Protein AF-A0A7J7IW13-F1 (afdb_monomer)

Sequence (589 aa):
MSSNGVVTDNDSAERGAKALAALFSQNVTVMKCHRCKKTVYPKEKITSSKDVIFHKGCFTCSVCGTSLTTANHKTSVDRKDPEVYCVAHVPKLQVKSLDLNARGILSAVEQSKLRERLAKIATLKGPSIGPDAQFISHPVSVQGLNRYGGKAEETHMYPALLLHKRDELQEKLRHAQEELELRQREEEQALLTKFQQEREVVESTVKEETENEWENRLQNITQRLEKQYKKKNGKDYEQFPTFLFSTNVKKEKERLEDEARKDIENKHTQKLRNRTLKVIAQQQEETSQLVDKQSSEMLEMMQEKKKDLEADLEEIQKEINEAIENDELDPDDFEDLQPEEILTGFASLAEAPLPAPPKTSKNDIYHNLTASQVFSDLDDYVVNIAETEQTTFTDLVQDLTGDLMSDLAKARAIFRWITIKDLNALQFNEIIKDTPLGLLRGIKFGTETYHTLFKRLCSYSGLHCVEIKGRSKSVGYEPGMKFEGEMFRNTWNAVLIDGEWRLVQCNWGARHLVLNKDKAVMEMERTLGTKKKDKIRYQYDEHYFLCDPLEFIQEFFPDDPKWQLLEHPLTLSEFEELPFVRSVFFTLA

Foldseek 3Di:
DDDDDDDDDDPVVVVVVVVVVVVVPDDPDQAAAPPPRHTDDPVQWDAAPLRHTHGQCRCAAPPPRHRDDNVFWDFEPDPPGPGIHGPVPHDDPPPPDDDPCPPQVVVLVVLVVVVVVVVVVVVPDDDDDDPPPDDDDDDDDDDDPCPPDDDPDPDDPQVVVLVVVLVVLVVVLLVLLVVLQVVLLVVVVVLVVVLVVVLVVLLVVLVVVLVVLLVVQLVVLVVVLVVVCCVPPNPDCPCSVVVCPPPVNVVVSVVSSVVSVVVSVVVSVVSSVVVVVVSLVVLQVVLLVSLVVSLVVLLVSLVVSLVVVVVVLVVSVVVVVVCVVVVNDDPVVCPPDDVVVSCLQSVQSPDADFQAADPDAPCRSCVPDDNVVSLVVLLVQLVVLLPDDWFALLRSLCSQPVSPRFLLSSLSSLLSSLLNDDLVPDDDDPPDCHHLVNQSVCCSVSSYHPQSSSSNSCSSSSKDKDKFKFFWCDPPRDQLDADDDCPRIDIWMWIQGPSHTFTAHSVQQNDQPPDDPPVVVVVVCVVVVDPDPPPRDRDGQCCRGRHRLVVVLLTTDTPDQSVSNDPDGDDSVVSSNRDNDDSVVVVVD

Mean predicted aligned error: 18.19 Å

Structure (mmCIF, N/CA/C/O backbone):
data_AF-A0A7J7IW13-F1
#
_entry.id   AF-A0A7J7IW13-F1
#
loop_
_atom_site.group_PDB
_atom_site.id
_atom_site.type_symbol
_atom_site.label_atom_id
_atom_site.label_alt_id
_atom_site.label_comp_id
_atom_site.label_asym_id
_atom_site.label_entity_id
_atom_site.label_seq_id
_atom_site.pdbx_PDB_ins_code
_atom_site.Cartn_x
_atom_site.Cartn_y
_atom_site.Cartn_z
_atom_site.occupancy
_atom_site.B_iso_or_equiv
_atom_site.auth_seq_id
_atom_site.auth_comp_id
_atom_site.auth_asym_id
_atom_site.auth_atom_id
_atom_site.pdbx_PDB_model_num
ATOM 1 N N . MET A 1 1 ? 54.711 10.941 57.940 1.00 35.97 1 MET A N 1
ATOM 2 C CA . MET A 1 1 ? 55.366 9.929 58.792 1.00 35.97 1 MET A CA 1
ATOM 3 C C . MET A 1 1 ? 54.599 8.625 58.636 1.00 35.97 1 MET A C 1
ATOM 5 O O . MET A 1 1 ? 53.413 8.657 58.911 1.00 35.97 1 MET A O 1
ATOM 9 N N . SER A 1 2 ? 55.283 7.576 58.154 1.00 37.66 2 SER A N 1
ATOM 10 C CA . SER A 1 2 ? 55.010 6.121 58.269 1.00 37.66 2 SER A CA 1
ATOM 11 C C . SER A 1 2 ? 53.596 5.603 57.913 1.00 37.66 2 SER A C 1
ATOM 13 O O . SER A 1 2 ? 52.605 6.055 58.455 1.00 37.66 2 SER A O 1
ATOM 15 N N . SER A 1 3 ? 53.401 4.571 57.088 1.00 33.09 3 SER A N 1
ATOM 16 C CA . SER A 1 3 ? 54.048 3.254 57.168 1.00 33.09 3 SER A CA 1
ATOM 17 C C . SER A 1 3 ? 53.647 2.348 55.985 1.00 33.09 3 SER A C 1
ATOM 19 O O . SER A 1 3 ? 52.524 2.418 55.493 1.00 33.09 3 SER A O 1
ATOM 21 N N . ASN A 1 4 ? 54.588 1.493 55.571 1.00 38.81 4 ASN A N 1
ATOM 22 C CA . ASN A 1 4 ? 54.416 0.354 54.662 1.00 38.81 4 ASN A CA 1
ATOM 23 C C . ASN A 1 4 ? 53.816 -0.864 55.389 1.00 38.81 4 ASN A C 1
ATOM 25 O O . ASN A 1 4 ? 54.092 -1.063 56.571 1.00 38.81 4 ASN A O 1
ATOM 29 N N . GLY A 1 5 ? 53.143 -1.745 54.641 1.00 35.09 5 GLY A N 1
ATOM 30 C CA . GLY A 1 5 ? 52.860 -3.133 55.024 1.00 35.09 5 GLY A CA 1
ATOM 31 C C . GLY A 1 5 ? 52.830 -4.042 53.789 1.00 35.09 5 GLY A C 1
ATOM 32 O O . GLY A 1 5 ? 51.967 -3.888 52.933 1.00 35.09 5 GLY A O 1
ATOM 33 N N . VAL A 1 6 ? 53.809 -4.944 53.689 1.00 38.88 6 VAL A N 1
ATOM 34 C CA . VAL A 1 6 ? 54.042 -5.917 52.604 1.00 38.88 6 VAL A CA 1
ATOM 35 C C . VAL A 1 6 ? 53.218 -7.189 52.854 1.00 38.88 6 VAL A C 1
ATOM 37 O O . VAL A 1 6 ? 53.229 -7.699 53.972 1.00 38.88 6 VAL A O 1
ATOM 40 N N . VAL A 1 7 ? 52.558 -7.725 51.820 1.00 41.38 7 VAL A N 1
ATOM 41 C CA . VAL A 1 7 ? 51.931 -9.064 51.804 1.00 41.38 7 VAL A CA 1
ATOM 42 C C . VAL A 1 7 ? 52.611 -9.900 50.714 1.00 41.38 7 VAL A C 1
ATOM 44 O O . VAL A 1 7 ? 52.910 -9.389 49.639 1.00 41.38 7 VAL A O 1
ATOM 47 N N . THR A 1 8 ? 52.923 -11.153 51.040 1.00 42.25 8 THR A N 1
ATOM 48 C CA . THR A 1 8 ? 53.810 -12.074 50.313 1.00 42.25 8 THR A CA 1
ATOM 49 C C . THR A 1 8 ? 53.094 -12.944 49.264 1.00 42.25 8 THR A C 1
ATOM 51 O O . THR A 1 8 ? 51.931 -13.306 49.408 1.00 42.25 8 THR A O 1
ATOM 54 N N . ASP A 1 9 ? 53.847 -13.323 48.227 1.00 49.12 9 ASP A N 1
ATOM 55 C CA . ASP A 1 9 ? 53.457 -13.921 46.932 1.00 49.12 9 ASP A CA 1
ATOM 56 C C . ASP A 1 9 ? 52.949 -15.391 46.912 1.00 49.12 9 ASP A C 1
ATOM 58 O O . ASP A 1 9 ? 52.904 -16.011 45.850 1.00 49.12 9 ASP A O 1
ATOM 62 N N . ASN A 1 10 ? 52.550 -16.004 48.035 1.00 51.94 10 ASN A N 1
ATOM 63 C CA . ASN A 1 10 ? 52.355 -17.472 48.086 1.00 51.94 10 ASN A CA 1
ATOM 64 C C . ASN A 1 10 ? 50.910 -18.000 47.918 1.00 51.94 10 ASN A C 1
ATOM 66 O O . ASN A 1 10 ? 50.730 -19.204 47.751 1.00 51.94 10 ASN A O 1
ATOM 70 N N . ASP A 1 11 ? 49.885 -17.143 47.894 1.00 48.03 11 ASP A N 1
ATOM 71 C CA . ASP A 1 11 ? 48.467 -17.563 47.774 1.00 48.03 11 ASP A CA 1
ATOM 72 C C . ASP A 1 11 ? 47.996 -17.797 46.321 1.00 48.03 11 ASP A C 1
ATOM 74 O O . ASP A 1 11 ? 46.925 -18.359 46.059 1.00 48.03 11 ASP A O 1
ATOM 78 N N . SER A 1 12 ? 48.805 -17.381 45.346 1.00 51.81 12 SER A N 1
ATOM 79 C CA . SER A 1 12 ? 48.475 -17.430 43.917 1.00 51.81 12 SER A CA 1
ATOM 80 C C . SER A 1 12 ? 48.689 -18.822 43.307 1.00 51.81 12 SER A C 1
ATOM 82 O O . SER A 1 12 ? 47.975 -19.220 42.385 1.00 51.81 12 SER A O 1
ATOM 84 N N . ALA A 1 13 ? 49.646 -19.592 43.835 1.00 48.88 13 ALA A N 1
ATOM 85 C CA . ALA A 1 13 ? 50.040 -20.890 43.283 1.00 48.88 13 ALA A CA 1
ATOM 86 C C . ALA A 1 13 ? 49.074 -22.027 43.670 1.00 48.88 13 ALA A C 1
ATOM 88 O O . ALA A 1 13 ? 48.781 -22.912 42.862 1.00 48.88 13 ALA A O 1
ATOM 89 N N . GLU A 1 14 ? 48.517 -21.985 44.882 1.00 48.94 14 GLU A N 1
ATOM 90 C CA . GLU A 1 14 ? 47.687 -23.068 45.425 1.00 48.94 14 GLU A CA 1
ATOM 91 C C . GLU A 1 14 ? 46.253 -23.065 44.856 1.00 48.94 14 GLU A C 1
ATOM 93 O O . GLU A 1 14 ? 45.639 -24.120 44.659 1.00 48.94 14 GLU A O 1
ATOM 98 N N . ARG A 1 15 ? 45.740 -21.885 44.473 1.00 55.53 15 ARG A N 1
ATOM 99 C CA . ARG A 1 15 ? 44.471 -21.748 43.731 1.00 55.53 15 ARG A CA 1
ATOM 100 C C . ARG A 1 15 ? 44.568 -22.294 42.303 1.00 55.53 15 ARG A C 1
ATOM 102 O O . ARG A 1 15 ? 43.586 -22.833 41.794 1.00 55.53 15 ARG A O 1
ATOM 109 N N . GLY A 1 16 ? 45.751 -22.226 41.687 1.00 48.00 16 GLY A N 1
ATOM 110 C CA . GLY A 1 16 ? 45.992 -22.759 40.343 1.00 48.00 16 GLY A CA 1
ATOM 111 C C . GLY A 1 16 ? 45.899 -24.288 40.273 1.00 48.00 16 GLY A C 1
ATOM 112 O O . GLY A 1 16 ? 45.300 -24.835 39.348 1.00 48.00 16 GLY A O 1
ATOM 113 N N . ALA A 1 17 ? 46.416 -24.991 41.285 1.00 52.69 17 ALA A N 1
ATOM 114 C CA . ALA A 1 17 ? 46.458 -26.456 41.298 1.00 52.69 17 ALA A CA 1
ATOM 115 C C . ALA A 1 17 ? 45.068 -27.109 41.462 1.00 52.69 17 ALA A C 1
ATOM 117 O O . ALA A 1 17 ? 44.776 -28.120 40.821 1.00 52.69 17 ALA A O 1
ATOM 118 N N . LYS A 1 18 ? 44.173 -26.514 42.266 1.00 52.16 18 LYS A N 1
ATOM 119 C CA . LYS A 1 18 ? 42.794 -27.012 42.446 1.00 52.16 18 LYS A CA 1
ATOM 120 C C . LYS A 1 18 ? 41.892 -26.759 41.232 1.00 52.16 18 LYS A C 1
ATOM 122 O O . LYS A 1 18 ? 41.016 -27.577 40.962 1.00 52.16 18 LYS A O 1
ATOM 127 N N . ALA A 1 19 ? 42.129 -25.690 40.470 1.00 50.69 19 ALA A N 1
ATOM 128 C CA . ALA A 1 19 ? 41.418 -25.436 39.215 1.00 50.69 19 ALA A CA 1
ATOM 129 C C . ALA A 1 19 ? 41.785 -26.460 38.121 1.00 50.69 19 ALA A C 1
ATOM 131 O O . ALA A 1 19 ? 40.925 -26.874 37.347 1.00 50.69 19 ALA A O 1
ATOM 132 N N . LEU A 1 20 ? 43.035 -26.936 38.104 1.00 47.62 20 LEU A N 1
ATOM 133 C CA . LEU A 1 20 ? 43.517 -27.937 37.146 1.00 47.62 20 LEU A CA 1
ATOM 134 C C . LEU A 1 20 ? 42.906 -29.329 37.353 1.00 47.62 20 LEU A C 1
ATOM 136 O O . LEU A 1 20 ? 42.604 -30.011 36.380 1.00 47.62 20 LEU A O 1
ATOM 140 N N . ALA A 1 21 ? 42.660 -29.743 38.598 1.00 46.06 21 ALA A N 1
ATOM 141 C CA . ALA A 1 21 ? 42.048 -31.042 38.892 1.00 46.06 21 ALA A CA 1
ATOM 142 C C . ALA A 1 21 ? 40.555 -31.114 38.505 1.00 46.06 21 ALA A C 1
ATOM 144 O O . ALA A 1 21 ? 40.057 -32.186 38.167 1.00 46.06 21 ALA A O 1
ATOM 145 N N . ALA A 1 22 ? 39.847 -29.978 38.486 1.00 46.28 22 ALA A N 1
ATOM 146 C CA . ALA A 1 22 ? 38.454 -29.897 38.039 1.00 46.28 22 ALA A CA 1
ATOM 147 C C . ALA A 1 22 ? 38.297 -29.980 36.504 1.00 46.28 22 ALA A C 1
ATOM 149 O O . ALA A 1 22 ? 37.212 -30.298 36.018 1.00 46.28 22 ALA A O 1
ATOM 150 N N . LEU A 1 23 ? 39.373 -29.750 35.736 1.00 44.56 23 LEU A N 1
ATOM 151 C CA . LEU A 1 23 ? 39.365 -29.813 34.267 1.00 44.56 23 LEU A CA 1
ATOM 152 C C . LEU A 1 23 ? 39.329 -31.246 33.706 1.00 44.56 23 LEU A C 1
ATOM 154 O O . LEU A 1 23 ? 38.982 -31.427 32.542 1.00 44.56 23 LEU A O 1
ATOM 158 N N . PHE A 1 24 ? 39.649 -32.269 34.505 1.00 46.09 24 PHE A N 1
ATOM 159 C CA . PHE A 1 24 ? 39.739 -33.661 34.033 1.00 46.09 24 PHE A CA 1
ATOM 160 C C . PHE A 1 24 ? 38.464 -34.498 34.250 1.00 46.09 24 PHE A C 1
ATOM 162 O O . PHE A 1 24 ? 38.447 -35.679 33.907 1.00 46.09 24 PHE A O 1
ATOM 169 N N . SER A 1 25 ? 37.380 -33.892 34.748 1.00 44.00 25 SER A N 1
ATOM 170 C CA . SER A 1 25 ? 36.089 -34.557 35.007 1.00 44.00 25 SER A CA 1
ATOM 171 C C . SER A 1 25 ? 34.983 -34.116 34.038 1.00 44.00 25 SER A C 1
ATOM 173 O O . SER A 1 25 ? 33.856 -33.848 34.453 1.00 44.00 25 SER A O 1
ATOM 175 N N . GLN A 1 26 ? 35.286 -34.035 32.738 1.00 39.03 26 GLN A N 1
ATOM 176 C CA . GLN A 1 26 ? 34.282 -33.834 31.687 1.00 39.03 26 GLN A CA 1
ATOM 177 C C . GLN A 1 26 ? 34.303 -34.988 30.673 1.00 39.03 26 GLN A C 1
ATOM 179 O O . GLN A 1 26 ? 35.351 -35.386 30.173 1.00 39.03 26 GLN A O 1
ATOM 184 N N . ASN A 1 27 ? 33.109 -35.531 30.427 1.00 44.97 27 ASN A N 1
AT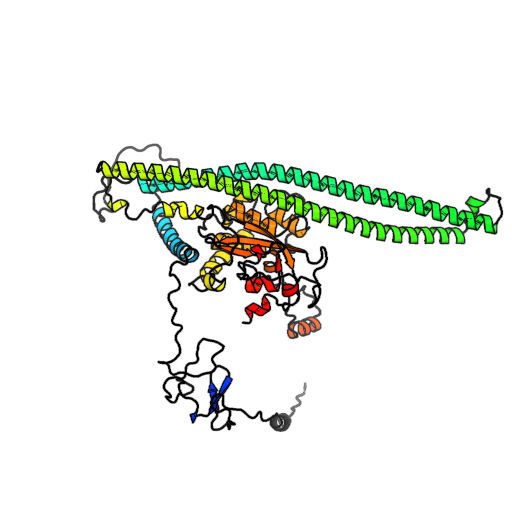OM 185 C CA . ASN A 1 27 ? 32.742 -36.612 29.510 1.00 44.97 27 ASN A CA 1
ATOM 186 C C . ASN A 1 27 ? 33.707 -36.841 28.333 1.00 44.97 27 ASN A C 1
ATOM 188 O O . ASN A 1 27 ? 33.771 -36.040 27.401 1.00 44.97 27 ASN A O 1
ATOM 192 N N . VAL A 1 28 ? 34.367 -38.004 28.305 1.00 47.12 28 VAL A N 1
ATOM 193 C CA . VAL A 1 28 ? 35.069 -38.486 27.107 1.00 47.12 28 VAL A CA 1
ATOM 194 C C . VAL A 1 28 ? 34.020 -38.853 26.054 1.00 47.12 28 VAL A C 1
ATOM 196 O O . VAL A 1 28 ? 33.504 -39.969 26.016 1.00 47.12 28 VAL A O 1
ATOM 199 N N . THR A 1 29 ? 33.675 -37.899 25.191 1.00 55.28 29 THR A N 1
ATOM 200 C CA . THR A 1 29 ? 32.838 -38.140 24.012 1.00 55.28 29 THR A CA 1
ATOM 201 C C . THR A 1 29 ? 33.573 -39.088 23.065 1.00 55.28 29 THR A C 1
ATOM 203 O O . THR A 1 29 ? 34.612 -38.737 22.501 1.00 55.28 29 THR A O 1
ATOM 206 N N . VAL A 1 30 ? 33.051 -40.303 22.888 1.00 60.25 30 VAL A N 1
ATOM 207 C CA . VAL A 1 30 ? 33.616 -41.310 21.978 1.00 60.25 30 VAL A CA 1
ATOM 208 C C . VAL A 1 30 ? 33.438 -40.836 20.529 1.00 60.25 30 VAL A C 1
ATOM 210 O O . VAL A 1 30 ? 32.345 -40.897 19.970 1.00 60.25 30 VAL A O 1
ATOM 213 N N . MET A 1 31 ? 34.515 -40.342 19.915 1.00 76.94 31 MET A N 1
ATOM 214 C CA . MET A 1 31 ? 34.521 -39.808 18.547 1.00 76.94 31 MET A CA 1
ATOM 215 C C . MET A 1 31 ? 34.464 -40.944 17.515 1.00 76.94 31 MET A C 1
ATOM 217 O O . MET A 1 31 ? 35.257 -41.881 17.592 1.00 76.94 31 MET A O 1
ATOM 221 N N . LYS A 1 32 ? 33.550 -40.881 16.536 1.00 82.62 32 LYS A N 1
ATOM 222 C CA . LYS A 1 32 ? 33.381 -41.908 15.486 1.00 82.62 32 LYS A CA 1
ATOM 223 C C . LYS A 1 32 ? 33.766 -41.371 14.106 1.00 82.62 32 LYS A C 1
ATOM 225 O O . LYS A 1 32 ? 33.479 -40.223 13.788 1.00 82.62 32 LYS A O 1
ATOM 230 N N . CYS A 1 33 ? 34.390 -42.214 13.286 1.00 87.50 33 CYS A N 1
ATOM 231 C CA . CYS A 1 33 ? 34.813 -41.877 11.926 1.00 87.50 33 CYS A CA 1
ATOM 232 C C . CYS A 1 33 ? 33.614 -41.791 10.981 1.00 87.50 33 CYS A C 1
ATOM 234 O O . CYS A 1 33 ? 32.796 -42.704 10.953 1.00 87.50 33 CYS A O 1
ATOM 236 N N . HIS A 1 34 ? 33.524 -40.762 10.146 1.00 84.25 34 HIS A N 1
ATOM 237 C CA . HIS A 1 34 ? 32.405 -40.615 9.220 1.00 84.25 34 HIS A CA 1
ATOM 238 C C . HIS A 1 34 ? 32.360 -41.707 8.145 1.00 84.25 34 HIS A C 1
ATOM 240 O O . HIS A 1 34 ? 31.274 -42.198 7.847 1.00 84.25 34 HIS A O 1
ATOM 246 N N . ARG A 1 35 ? 33.512 -42.144 7.621 1.00 84.31 35 ARG A N 1
ATOM 247 C CA . ARG A 1 35 ? 33.565 -43.094 6.498 1.00 84.31 35 ARG A CA 1
ATOM 248 C C . ARG A 1 35 ? 33.384 -44.552 6.921 1.00 84.31 35 ARG A C 1
ATOM 250 O O . ARG A 1 35 ? 32.634 -45.288 6.297 1.00 84.31 35 ARG A O 1
ATOM 257 N N . CYS A 1 36 ? 34.040 -44.975 8.001 1.00 85.56 36 CYS A N 1
ATOM 258 C CA . CYS A 1 36 ? 33.980 -46.371 8.459 1.00 85.56 36 CYS A CA 1
ATOM 259 C C . CYS A 1 36 ? 33.122 -46.580 9.718 1.00 85.56 36 CYS A C 1
ATOM 261 O O . CYS A 1 36 ? 32.969 -47.714 10.166 1.00 85.56 36 CYS A O 1
ATOM 263 N N . LYS A 1 37 ? 32.599 -45.498 10.318 1.00 83.25 37 LYS A N 1
ATOM 264 C CA . LYS A 1 37 ? 31.742 -45.474 11.525 1.00 83.25 37 LYS A CA 1
ATOM 265 C C . LYS A 1 37 ? 32.352 -46.073 12.807 1.00 83.25 37 LYS A C 1
ATOM 267 O O . LYS A 1 37 ? 31.687 -46.096 13.841 1.00 83.25 37 LYS A O 1
ATOM 272 N N . LYS A 1 38 ? 33.624 -46.492 12.790 1.00 82.81 38 LYS A N 1
ATOM 273 C CA . LYS A 1 38 ? 34.364 -47.014 13.957 1.00 82.81 38 LYS A CA 1
ATOM 274 C C . LYS A 1 38 ? 34.934 -45.888 14.827 1.00 82.81 38 LYS A C 1
ATOM 276 O O . LYS A 1 38 ? 35.147 -44.774 14.348 1.00 82.81 38 LYS A O 1
ATOM 281 N N . THR A 1 39 ? 35.202 -46.188 16.098 1.00 82.81 39 THR A N 1
ATOM 282 C CA . THR A 1 39 ? 35.780 -45.239 17.062 1.00 82.81 39 THR A CA 1
ATOM 283 C C . THR A 1 39 ? 37.163 -44.756 16.620 1.00 82.81 39 THR A C 1
ATOM 285 O O . THR A 1 39 ? 37.995 -45.541 16.163 1.00 82.81 39 THR A O 1
ATOM 288 N N . VAL A 1 40 ? 37.404 -43.454 16.751 1.00 80.31 40 VAL A N 1
ATOM 289 C CA . VAL A 1 40 ? 38.652 -42.776 16.396 1.00 80.31 40 VAL A CA 1
ATOM 290 C C . VAL A 1 40 ? 39.352 -42.363 17.679 1.00 80.31 40 VAL A C 1
ATOM 292 O O . VAL A 1 40 ? 38.851 -41.531 18.437 1.00 80.31 40 VAL A O 1
ATOM 295 N N . TYR A 1 41 ? 40.522 -42.942 17.922 1.00 77.12 41 TYR A N 1
ATOM 296 C CA . TYR A 1 41 ? 41.357 -42.559 19.053 1.00 77.12 41 TYR A CA 1
ATOM 297 C C . TYR A 1 41 ? 42.115 -41.256 18.742 1.00 77.12 41 TYR A C 1
ATOM 299 O O . TYR A 1 41 ? 42.478 -41.028 17.585 1.00 77.12 41 TYR A O 1
ATOM 307 N N . PRO A 1 42 ? 42.416 -40.408 19.744 1.00 75.31 42 PRO A N 1
ATOM 308 C CA . PRO A 1 42 ? 43.017 -39.085 19.531 1.00 75.31 42 PRO A CA 1
ATOM 309 C C . PRO A 1 42 ? 44.297 -39.075 18.680 1.00 75.31 42 PRO A C 1
ATOM 311 O O . PRO A 1 42 ? 44.526 -38.132 17.932 1.00 75.31 42 PRO A O 1
ATOM 314 N N . LYS A 1 43 ? 45.103 -40.143 18.742 1.00 72.31 43 LYS A N 1
ATOM 315 C CA . LYS A 1 43 ? 46.367 -40.275 17.997 1.00 72.31 43 LYS A CA 1
ATOM 316 C C . LYS A 1 43 ? 46.184 -40.445 16.479 1.00 72.31 43 LYS A C 1
ATOM 318 O O . LYS A 1 43 ? 47.112 -40.178 15.722 1.00 72.31 43 LYS A O 1
ATOM 323 N N . GLU A 1 44 ? 45.005 -40.874 16.030 1.00 76.31 44 GLU A N 1
ATOM 324 C CA . GLU A 1 44 ? 44.685 -41.123 14.613 1.00 76.31 44 GLU A CA 1
ATOM 325 C C . GLU A 1 44 ? 43.591 -40.195 14.069 1.00 76.31 44 GLU A C 1
ATOM 327 O O . GLU A 1 44 ? 43.126 -40.375 12.939 1.00 76.31 44 GLU A O 1
ATOM 332 N N . LYS A 1 45 ? 43.177 -39.214 14.878 1.00 82.25 45 LYS A N 1
ATOM 333 C CA . LYS A 1 45 ? 42.097 -38.284 14.567 1.00 82.25 45 LYS A CA 1
ATOM 334 C C . LYS A 1 45 ? 42.542 -37.267 13.521 1.00 82.25 45 LYS A C 1
ATOM 336 O O . LYS 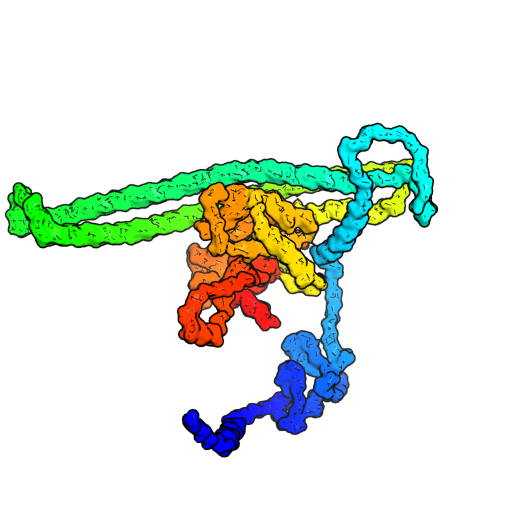A 1 45 ? 43.489 -36.518 13.742 1.00 82.25 45 LYS A O 1
ATOM 341 N N . ILE A 1 46 ? 41.795 -37.192 12.424 1.00 81.00 46 ILE A N 1
ATOM 342 C CA . ILE A 1 46 ? 41.852 -36.083 11.471 1.00 81.00 46 ILE A CA 1
ATOM 343 C C . ILE A 1 46 ? 40.455 -35.473 11.368 1.00 81.00 46 ILE A C 1
ATOM 345 O O . ILE A 1 46 ? 39.479 -36.199 11.185 1.00 81.00 46 ILE A O 1
ATOM 349 N N . THR A 1 47 ? 40.357 -34.149 11.493 1.00 78.50 47 THR A N 1
ATOM 350 C CA . THR A 1 47 ? 39.098 -33.405 11.337 1.00 78.50 47 THR A CA 1
ATOM 351 C C . THR A 1 47 ? 39.161 -32.572 10.059 1.00 78.50 47 THR A C 1
ATOM 353 O O . THR A 1 47 ? 40.191 -31.956 9.781 1.00 78.50 47 THR A O 1
ATOM 356 N N . SER A 1 48 ? 38.079 -32.557 9.281 1.00 72.31 48 SER A N 1
ATOM 357 C CA . SER A 1 48 ? 37.920 -31.622 8.158 1.00 72.31 48 SER A CA 1
ATOM 358 C C . SER A 1 48 ? 37.340 -30.281 8.637 1.00 72.31 48 SER A C 1
ATOM 360 O O . SER A 1 48 ? 36.853 -30.187 9.759 1.00 72.31 48 SER A O 1
ATOM 362 N N . SER A 1 49 ? 37.353 -29.242 7.798 1.00 63.00 49 SER A N 1
ATOM 363 C CA . SER A 1 49 ? 36.867 -27.889 8.127 1.00 63.00 49 SER A CA 1
ATOM 364 C C . SER A 1 49 ? 35.384 -27.799 8.530 1.00 63.00 49 SER A C 1
ATOM 366 O O . SER A 1 49 ? 34.971 -26.767 9.044 1.00 63.00 49 SER A O 1
ATOM 368 N N . LYS A 1 50 ? 34.593 -28.864 8.330 1.00 62.50 50 LYS A N 1
ATOM 369 C CA . LYS A 1 50 ? 33.171 -28.976 8.717 1.00 62.50 50 LYS A CA 1
ATOM 370 C C . LYS A 1 50 ? 32.941 -29.802 10.009 1.00 62.50 50 LYS A C 1
ATOM 372 O O . LYS A 1 50 ? 31.903 -30.437 10.142 1.00 62.50 50 LYS A O 1
ATOM 377 N N . ASP A 1 51 ? 33.926 -29.894 10.910 1.00 67.06 51 ASP A N 1
ATOM 378 C CA . ASP A 1 51 ? 33.879 -30.656 12.185 1.00 67.06 51 ASP A CA 1
ATOM 379 C C . ASP A 1 51 ? 33.607 -32.176 12.081 1.00 67.06 51 ASP A C 1
ATOM 381 O O . ASP A 1 51 ? 33.377 -32.871 13.075 1.00 67.06 51 ASP A O 1
ATOM 385 N N . VAL A 1 52 ? 33.722 -32.746 10.878 1.00 81.06 52 VAL A N 1
ATOM 386 C CA . VAL A 1 52 ? 33.580 -34.187 10.628 1.00 81.06 52 VAL A CA 1
ATOM 387 C C . VAL A 1 52 ? 34.907 -34.916 10.874 1.00 81.06 52 VAL A C 1
ATOM 389 O O . VAL A 1 52 ? 35.966 -34.493 10.400 1.00 81.06 52 VAL A O 1
ATOM 392 N N . ILE A 1 53 ? 34.850 -36.038 11.602 1.00 85.19 53 ILE A N 1
ATOM 393 C CA . ILE A 1 53 ? 36.027 -36.785 12.069 1.00 85.19 53 ILE A CA 1
ATOM 394 C C . ILE A 1 53 ? 36.290 -38.015 11.194 1.00 85.19 53 ILE A C 1
ATOM 396 O O . ILE A 1 53 ? 35.381 -38.793 10.908 1.00 85.19 53 ILE A O 1
ATOM 400 N N . PHE A 1 54 ? 37.555 -38.244 10.843 1.00 88.06 54 PHE A N 1
ATOM 401 C CA . PHE A 1 54 ? 38.033 -39.401 10.087 1.00 88.06 54 PHE A CA 1
ATOM 402 C C . PHE A 1 54 ? 39.266 -40.037 10.753 1.00 88.06 54 PHE A C 1
ATOM 404 O O . PHE A 1 54 ? 39.999 -39.381 11.498 1.00 88.06 54 PHE A O 1
ATOM 411 N N . HIS A 1 55 ? 39.529 -41.317 10.463 1.00 88.06 55 HIS A N 1
ATOM 412 C CA . HIS A 1 55 ? 40.844 -41.922 10.723 1.00 88.06 55 HIS A CA 1
ATOM 413 C C . HIS A 1 55 ? 41.865 -41.424 9.701 1.00 88.06 55 HIS A C 1
ATOM 415 O O . HIS A 1 55 ? 41.521 -41.225 8.536 1.00 88.06 55 HIS A O 1
ATOM 421 N N . LYS A 1 56 ? 43.143 -41.361 10.086 1.00 82.75 56 LYS A N 1
ATOM 422 C CA . LYS A 1 56 ? 44.252 -41.035 9.173 1.00 82.75 56 LYS A CA 1
ATOM 423 C C . LYS A 1 56 ? 44.266 -41.872 7.885 1.00 82.75 56 LYS A C 1
ATOM 425 O O . LYS A 1 56 ? 44.518 -41.329 6.818 1.00 82.75 56 LYS A O 1
ATOM 430 N N . GLY A 1 57 ? 43.944 -43.166 7.967 1.00 81.44 57 GLY A N 1
ATOM 431 C CA . GLY A 1 57 ? 43.837 -44.044 6.791 1.00 81.44 57 GLY A CA 1
ATOM 432 C C . GLY A 1 57 ? 42.532 -43.902 5.995 1.00 81.44 57 GLY A C 1
ATOM 433 O O . GLY A 1 57 ? 42.472 -44.318 4.846 1.00 81.44 57 GLY A O 1
ATOM 434 N N . CYS A 1 58 ? 41.486 -43.313 6.582 1.00 85.19 58 CYS A N 1
ATOM 435 C CA . CYS A 1 58 ? 40.195 -43.082 5.922 1.00 85.19 58 CYS A CA 1
ATOM 436 C C . CYS A 1 58 ? 40.106 -41.701 5.258 1.00 85.19 58 CYS A C 1
ATOM 438 O O . CYS A 1 58 ? 39.116 -41.419 4.588 1.00 85.19 58 CYS A O 1
ATOM 440 N N . PHE A 1 59 ? 41.106 -40.840 5.455 1.00 88.62 59 PHE A N 1
ATOM 441 C CA . PHE A 1 59 ? 41.134 -39.477 4.939 1.00 88.62 59 PHE A CA 1
ATOM 442 C C . PHE A 1 59 ? 41.709 -39.438 3.517 1.00 88.62 59 PHE A C 1
ATOM 444 O O . PHE A 1 59 ? 42.823 -38.979 3.265 1.00 88.62 59 PHE A O 1
ATOM 451 N N . THR A 1 60 ? 40.950 -39.992 2.578 1.00 88.50 60 THR A N 1
ATOM 452 C CA . THR A 1 60 ? 41.323 -40.109 1.163 1.00 88.50 60 THR A CA 1
ATOM 453 C C . THR A 1 60 ? 40.259 -39.467 0.277 1.00 88.50 60 THR A C 1
ATOM 455 O O . THR A 1 60 ? 39.090 -39.392 0.662 1.00 88.50 60 THR A O 1
ATOM 458 N N . CYS A 1 61 ? 40.639 -39.009 -0.915 1.00 89.56 61 CYS A N 1
ATOM 459 C CA . CYS A 1 61 ? 39.685 -38.446 -1.869 1.00 89.56 61 CYS A CA 1
ATOM 460 C C . CYS A 1 61 ? 38.590 -39.467 -2.218 1.00 89.56 61 CYS A C 1
ATOM 462 O O . CYS A 1 61 ? 38.917 -40.586 -2.606 1.00 89.56 61 CYS A O 1
ATOM 464 N N . SER A 1 62 ? 37.316 -39.073 -2.120 1.00 85.06 62 SER A N 1
ATOM 465 C CA . SER A 1 62 ? 36.168 -39.952 -2.416 1.00 85.06 62 SER A CA 1
ATOM 466 C C . SER A 1 62 ? 36.181 -40.507 -3.853 1.00 85.06 62 SER A C 1
ATOM 468 O O . SER A 1 62 ? 35.777 -41.640 -4.088 1.00 85.06 62 SER A O 1
ATOM 470 N N . VAL A 1 63 ? 36.723 -39.743 -4.810 1.00 83.00 63 VAL A N 1
ATOM 471 C CA . VAL A 1 63 ? 36.721 -40.105 -6.238 1.00 83.00 63 VAL A CA 1
ATOM 472 C C . VAL A 1 63 ? 37.922 -40.970 -6.626 1.00 83.00 63 VAL A C 1
ATOM 474 O O . VAL A 1 63 ? 37.759 -41.998 -7.271 1.00 83.00 63 VAL A O 1
ATOM 477 N N . CYS A 1 64 ? 39.142 -40.572 -6.248 1.00 84.56 64 CYS A N 1
ATOM 478 C CA . CYS A 1 64 ? 40.368 -41.239 -6.713 1.00 84.56 64 CYS A CA 1
ATOM 479 C C . CYS A 1 64 ? 41.127 -42.016 -5.633 1.00 84.56 64 CYS A C 1
ATOM 481 O O . CYS A 1 64 ? 42.175 -42.590 -5.916 1.00 84.56 64 CYS A O 1
ATOM 483 N N . GLY A 1 65 ? 40.662 -41.992 -4.382 1.00 81.62 65 GLY A N 1
ATOM 484 C CA . GLY A 1 65 ? 41.260 -42.745 -3.277 1.00 81.62 65 GLY A CA 1
ATOM 485 C C . GLY A 1 65 ? 42.631 -42.251 -2.803 1.00 81.62 65 GLY A C 1
ATOM 486 O O . GLY A 1 65 ? 43.195 -42.837 -1.883 1.00 81.62 65 GLY A O 1
ATOM 487 N N . THR A 1 66 ? 43.177 -41.172 -3.373 1.00 85.88 66 THR A N 1
ATOM 488 C CA . THR A 1 66 ? 44.473 -40.615 -2.955 1.00 85.88 66 THR A CA 1
ATOM 489 C C . THR A 1 66 ? 44.415 -40.124 -1.509 1.00 85.88 66 THR A C 1
ATOM 491 O O . THR A 1 66 ? 43.497 -39.385 -1.148 1.00 85.88 66 THR A O 1
ATOM 494 N N . SER A 1 67 ? 45.399 -40.503 -0.688 1.00 86.31 67 SER A N 1
ATOM 495 C CA . SER A 1 67 ? 45.525 -40.053 0.705 1.00 86.31 67 SER A CA 1
ATOM 496 C C . SER A 1 67 ? 45.744 -38.549 0.787 1.00 86.31 67 SER A C 1
ATOM 498 O O . SER A 1 67 ? 46.668 -38.010 0.178 1.00 86.31 67 SER A O 1
ATOM 500 N N . LEU A 1 68 ? 44.888 -37.873 1.549 1.00 85.31 68 LEU A N 1
ATOM 501 C CA . LEU A 1 68 ? 44.907 -36.427 1.717 1.00 85.31 68 LEU A CA 1
ATOM 502 C C . LEU A 1 68 ? 45.546 -36.057 3.059 1.00 85.31 68 LEU A C 1
ATOM 504 O O . LEU A 1 68 ? 45.655 -36.868 3.977 1.00 85.31 68 LEU A O 1
ATOM 508 N N . THR A 1 69 ? 45.972 -34.806 3.183 1.00 82.75 69 THR A N 1
ATOM 509 C CA . THR A 1 69 ? 46.423 -34.212 4.448 1.00 82.75 69 THR A CA 1
ATOM 510 C C . THR A 1 69 ? 45.532 -33.023 4.788 1.00 82.75 69 THR A C 1
ATOM 512 O O . THR A 1 69 ? 44.829 -32.497 3.922 1.00 82.75 69 THR A O 1
ATOM 515 N N . THR A 1 70 ? 45.557 -32.566 6.041 1.00 77.38 70 THR A N 1
ATOM 516 C CA . THR A 1 70 ? 44.763 -31.409 6.490 1.00 77.38 70 THR A CA 1
ATOM 517 C C . THR A 1 70 ? 45.030 -30.143 5.670 1.00 77.38 70 THR A C 1
ATOM 519 O O . THR A 1 70 ? 44.119 -29.341 5.514 1.00 77.38 70 THR A O 1
ATOM 522 N N . ALA A 1 71 ? 46.214 -29.997 5.067 1.00 73.38 71 ALA A N 1
ATOM 523 C CA . ALA A 1 71 ? 46.548 -28.870 4.193 1.00 73.38 71 ALA A CA 1
ATOM 524 C C . ALA A 1 71 ? 46.029 -29.014 2.745 1.00 73.38 71 ALA A C 1
ATOM 526 O O . ALA A 1 71 ? 45.698 -28.015 2.114 1.00 73.38 71 ALA A O 1
ATOM 527 N N . ASN A 1 72 ? 45.932 -30.241 2.218 1.00 76.69 72 ASN A N 1
ATOM 528 C CA . ASN A 1 72 ? 45.727 -30.484 0.779 1.00 76.69 72 ASN A CA 1
ATOM 529 C C . ASN A 1 72 ? 44.330 -31.016 0.416 1.00 76.69 72 ASN A C 1
ATOM 531 O O . ASN A 1 72 ? 44.073 -31.339 -0.746 1.00 76.69 72 ASN A O 1
ATOM 535 N N . HIS A 1 73 ? 43.431 -31.133 1.392 1.00 82.38 73 HIS A N 1
ATOM 536 C CA . HIS A 1 73 ? 42.054 -31.560 1.160 1.00 82.38 73 HIS A CA 1
ATOM 537 C C . HIS A 1 73 ? 41.138 -30.388 0.776 1.00 82.38 73 HIS A C 1
ATOM 539 O O . HIS A 1 73 ? 41.332 -29.252 1.208 1.00 82.38 73 HIS A O 1
ATOM 545 N N . LYS A 1 74 ? 40.117 -30.678 -0.030 1.00 82.75 74 LYS A N 1
ATOM 546 C CA . LYS A 1 74 ? 39.009 -29.779 -0.365 1.00 82.75 74 LYS A CA 1
ATOM 547 C C . LYS A 1 74 ? 37.690 -30.466 -0.017 1.00 82.75 74 LYS A C 1
ATOM 549 O O . LYS A 1 74 ? 37.583 -31.685 -0.122 1.00 82.75 74 LYS A O 1
ATOM 554 N N . THR A 1 75 ? 36.700 -29.696 0.405 1.00 79.62 75 THR A N 1
ATOM 555 C CA . THR A 1 75 ? 35.334 -30.171 0.659 1.00 79.62 75 THR A CA 1
ATOM 556 C C . THR A 1 75 ? 34.396 -29.594 -0.394 1.00 79.62 75 THR A C 1
ATOM 558 O O . THR A 1 75 ? 34.698 -28.559 -0.991 1.00 79.62 75 THR A O 1
ATOM 561 N N . SER A 1 76 ? 33.289 -30.286 -0.664 1.00 72.00 76 SER A N 1
ATOM 562 C CA . SER A 1 76 ? 32.267 -29.789 -1.590 1.00 72.00 76 SER A CA 1
ATOM 563 C C . SER A 1 76 ? 31.648 -28.480 -1.079 1.00 72.00 76 SER A C 1
ATOM 565 O O . SER A 1 76 ? 31.501 -28.288 0.137 1.00 72.00 76 SER A O 1
ATOM 567 N N . VAL A 1 77 ? 31.289 -27.597 -2.018 1.00 64.75 77 VAL A N 1
ATOM 568 C CA . VAL A 1 77 ? 30.604 -26.315 -1.761 1.00 64.75 77 VAL A CA 1
ATOM 569 C C . VAL A 1 77 ? 29.169 -26.548 -1.270 1.00 64.75 77 VAL A C 1
ATOM 571 O O . VAL A 1 77 ? 28.652 -25.746 -0.498 1.00 64.75 77 VAL A O 1
ATOM 574 N N . ASP A 1 78 ? 28.558 -27.681 -1.629 1.00 65.81 78 ASP A N 1
ATOM 575 C CA . ASP A 1 78 ? 27.260 -28.092 -1.093 1.00 65.81 78 ASP A CA 1
ATOM 576 C C . ASP A 1 78 ? 27.364 -28.361 0.424 1.00 65.81 78 ASP A C 1
ATOM 578 O O . ASP A 1 78 ? 28.219 -29.122 0.904 1.00 65.81 78 ASP A O 1
ATOM 582 N N . ARG A 1 79 ? 26.489 -27.717 1.207 1.00 59.16 79 ARG A N 1
ATOM 583 C CA . ARG A 1 79 ? 26.422 -27.875 2.668 1.00 59.16 79 ARG A CA 1
ATOM 584 C C . ARG A 1 79 ? 25.991 -29.291 3.080 1.00 59.16 79 ARG A C 1
ATOM 586 O O . ARG A 1 79 ? 26.287 -29.684 4.206 1.00 59.16 79 ARG A O 1
ATOM 593 N N . LYS A 1 80 ? 25.370 -30.074 2.188 1.00 64.06 80 LYS A N 1
ATOM 594 C CA . LYS A 1 80 ? 24.872 -31.434 2.473 1.00 64.06 80 LYS A CA 1
ATOM 595 C C . LYS A 1 80 ? 25.885 -32.558 2.237 1.00 64.06 80 LYS A C 1
ATOM 597 O O . LYS A 1 80 ? 25.626 -33.676 2.673 1.00 64.06 80 LYS A O 1
ATOM 602 N N . ASP A 1 81 ? 27.029 -32.281 1.608 1.00 75.94 81 ASP A N 1
ATOM 603 C CA . ASP A 1 81 ? 28.072 -33.284 1.356 1.00 75.94 81 ASP A CA 1
ATOM 604 C C . ASP A 1 81 ? 29.234 -33.183 2.379 1.00 75.94 81 ASP A C 1
ATOM 606 O O . ASP A 1 81 ? 30.001 -32.203 2.365 1.00 75.94 81 ASP A O 1
ATOM 610 N N . PRO A 1 82 ? 29.368 -34.171 3.292 1.00 73.81 82 PRO A N 1
ATOM 611 C CA . PRO A 1 82 ? 30.429 -34.234 4.298 1.00 73.81 82 PRO A CA 1
ATOM 612 C C . PRO A 1 82 ? 31.720 -34.924 3.811 1.00 73.81 82 PRO A C 1
ATOM 614 O O . PRO A 1 82 ? 32.637 -35.111 4.617 1.00 73.81 82 PRO A O 1
ATOM 617 N N . GLU A 1 83 ? 31.815 -35.333 2.540 1.00 84.38 83 GLU A N 1
ATOM 618 C CA . GLU A 1 83 ? 32.985 -36.036 2.000 1.00 84.38 83 GLU A CA 1
ATOM 619 C C . GLU A 1 83 ? 34.163 -35.106 1.641 1.00 84.38 83 GLU A C 1
ATOM 621 O O . GLU A 1 83 ? 34.040 -33.884 1.500 1.00 84.38 83 GLU A O 1
ATOM 626 N N . VAL A 1 84 ? 35.354 -35.708 1.510 1.00 85.88 84 VAL A N 1
ATOM 627 C CA . VAL A 1 84 ? 36.619 -35.005 1.230 1.00 85.88 84 VAL A CA 1
ATOM 628 C C . VAL A 1 84 ? 37.215 -35.388 -0.126 1.00 85.88 84 VAL A C 1
ATOM 630 O O . VAL A 1 84 ? 37.216 -36.553 -0.535 1.00 85.88 84 VAL A O 1
ATOM 633 N N . TYR A 1 85 ? 37.775 -34.392 -0.812 1.00 87.50 85 TYR A N 1
ATOM 634 C CA . TYR A 1 85 ? 38.256 -34.467 -2.190 1.00 87.50 85 TYR A CA 1
ATOM 635 C C . TYR A 1 85 ? 39.679 -33.911 -2.329 1.00 87.50 85 TYR A C 1
ATOM 637 O O . TYR A 1 85 ? 40.122 -33.076 -1.537 1.00 87.50 85 TYR A O 1
ATOM 645 N N . CYS A 1 86 ? 40.420 -34.367 -3.344 1.00 87.75 86 CYS A N 1
ATOM 646 C CA . CYS A 1 86 ? 41.659 -33.704 -3.749 1.00 87.75 86 CYS A CA 1
ATOM 647 C C . CYS A 1 86 ? 41.338 -32.464 -4.599 1.00 87.75 86 CYS A C 1
ATOM 649 O O . CYS A 1 86 ? 40.227 -32.315 -5.104 1.00 87.75 86 CYS A O 1
ATOM 651 N N . VAL A 1 87 ? 42.325 -31.593 -4.812 1.00 80.69 87 VAL A N 1
ATOM 652 C CA . VAL A 1 87 ? 42.156 -30.358 -5.600 1.00 80.69 87 VAL A CA 1
ATOM 653 C C . VAL A 1 87 ? 41.645 -30.622 -7.026 1.00 80.69 87 VAL A C 1
ATOM 655 O O . VAL A 1 87 ? 40.890 -29.814 -7.556 1.00 80.69 87 VAL A O 1
ATOM 658 N N . ALA A 1 88 ? 42.016 -31.752 -7.635 1.00 79.50 88 ALA A N 1
ATOM 659 C CA . ALA A 1 88 ? 41.587 -32.108 -8.988 1.00 79.50 88 ALA A CA 1
ATOM 660 C C . ALA A 1 88 ? 40.152 -32.666 -9.057 1.00 79.50 88 ALA A C 1
ATOM 662 O O . ALA A 1 88 ? 39.485 -32.487 -10.070 1.00 79.50 88 ALA A O 1
ATOM 663 N N . HIS A 1 89 ? 39.673 -33.318 -7.992 1.00 78.25 89 HIS A N 1
ATOM 664 C CA . HIS A 1 89 ? 38.386 -34.029 -7.970 1.00 78.25 89 HIS A CA 1
ATOM 665 C C . HIS A 1 89 ? 37.346 -33.395 -7.046 1.00 78.25 89 HIS A C 1
ATOM 667 O O . HIS A 1 89 ? 36.313 -34.007 -6.785 1.00 78.25 89 HIS A O 1
ATOM 673 N N . VAL A 1 90 ? 37.607 -32.197 -6.519 1.00 81.25 90 VAL A N 1
ATOM 674 C CA . VAL A 1 90 ? 36.562 -31.431 -5.840 1.00 81.25 90 VAL A CA 1
ATOM 675 C C . VAL A 1 90 ? 35.458 -31.127 -6.859 1.00 81.25 90 VAL A C 1
ATOM 677 O O . VAL A 1 90 ? 35.777 -30.594 -7.927 1.00 81.25 90 VAL A O 1
ATOM 680 N N . PRO A 1 91 ? 34.187 -31.478 -6.584 1.00 69.25 91 PRO A N 1
ATOM 681 C CA . PRO A 1 91 ? 33.085 -31.155 -7.476 1.00 69.25 91 PRO A CA 1
ATOM 682 C C . PRO A 1 91 ? 33.038 -29.641 -7.689 1.00 69.25 91 PRO A C 1
ATOM 684 O O . PRO A 1 91 ? 32.734 -28.875 -6.776 1.00 69.25 91 PRO A O 1
ATOM 687 N N . LYS A 1 92 ? 33.406 -29.200 -8.892 1.00 61.06 92 LYS A N 1
ATOM 688 C CA . LYS A 1 92 ? 33.165 -27.829 -9.337 1.00 61.06 92 LYS A CA 1
ATOM 689 C C . LYS A 1 92 ? 31.705 -27.782 -9.759 1.00 61.06 92 LYS A C 1
ATOM 691 O O . LYS A 1 92 ? 31.282 -28.672 -10.495 1.00 61.06 92 LYS A O 1
ATOM 696 N N . LEU A 1 93 ? 30.953 -26.783 -9.298 1.00 52.22 93 LEU A N 1
ATOM 697 C CA . LEU A 1 93 ? 29.622 -26.494 -9.830 1.00 52.22 93 LEU A CA 1
ATOM 698 C C . LEU A 1 93 ? 29.759 -26.336 -11.348 1.00 52.22 93 LEU A C 1
ATOM 700 O O . LEU A 1 93 ? 30.243 -25.320 -11.841 1.00 52.22 93 LEU A O 1
ATOM 704 N N . GLN A 1 94 ? 29.410 -27.385 -12.091 1.00 38.47 94 GLN A N 1
ATOM 705 C CA . GLN A 1 94 ? 29.202 -27.274 -13.520 1.00 38.47 94 GLN A CA 1
ATOM 706 C C . GLN A 1 94 ? 27.846 -26.613 -13.669 1.00 38.47 94 GLN A C 1
ATOM 708 O O . GLN A 1 94 ? 26.808 -27.266 -13.570 1.00 38.47 94 GLN A O 1
ATOM 713 N N . VAL A 1 95 ? 27.888 -25.295 -13.847 1.00 39.69 95 VAL A N 1
ATOM 714 C CA . VAL A 1 95 ? 26.779 -24.508 -14.367 1.00 39.69 95 VAL A CA 1
ATOM 715 C C . VAL A 1 95 ? 26.422 -25.136 -15.711 1.00 39.69 95 VAL A C 1
ATOM 717 O O . VAL A 1 95 ? 27.083 -24.904 -16.7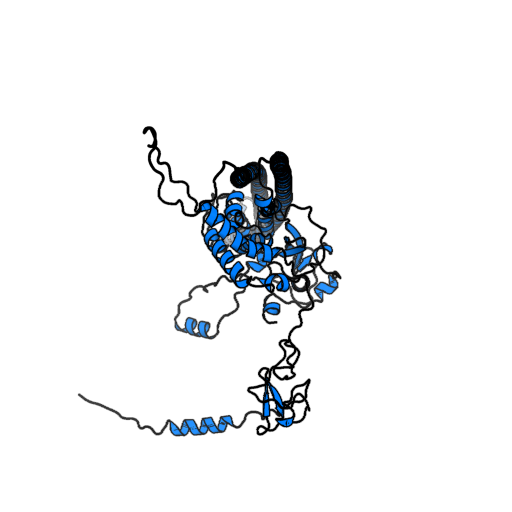22 1.00 39.69 95 VAL A O 1
ATOM 720 N N . LYS A 1 96 ? 25.424 -26.025 -15.712 1.00 32.75 96 LYS A N 1
ATOM 721 C CA . LYS A 1 96 ? 24.689 -26.318 -16.937 1.00 32.75 96 LYS A CA 1
ATOM 722 C C . LYS A 1 96 ? 24.099 -24.984 -17.357 1.00 32.75 96 LYS A C 1
ATOM 724 O O . LYS A 1 96 ? 23.450 -24.348 -16.535 1.00 32.75 96 LYS A O 1
ATOM 729 N N . SER A 1 97 ? 24.419 -24.572 -18.578 1.00 36.00 97 SER A N 1
ATOM 730 C CA . SER A 1 97 ? 23.963 -23.355 -19.245 1.00 36.00 97 SER A CA 1
ATOM 731 C C . SER A 1 97 ? 22.525 -22.998 -18.859 1.00 36.00 97 SER A C 1
ATOM 733 O O . SER A 1 97 ? 21.569 -23.531 -19.424 1.00 36.00 97 SER A O 1
ATOM 735 N N . LEU A 1 98 ? 22.407 -22.126 -17.865 1.00 34.34 98 LEU A N 1
ATOM 736 C CA . LEU A 1 98 ? 21.266 -21.256 -17.668 1.00 34.34 98 LEU A CA 1
ATOM 737 C C . LEU A 1 98 ? 21.528 -20.045 -18.561 1.00 34.34 98 LEU A C 1
ATOM 739 O O . LEU A 1 98 ? 22.674 -19.614 -18.704 1.00 34.34 98 LEU A O 1
ATOM 743 N N . ASP A 1 99 ? 20.474 -19.609 -19.233 1.00 36.28 99 ASP A N 1
ATOM 744 C CA . ASP A 1 99 ? 20.468 -18.562 -20.246 1.00 36.28 99 ASP A CA 1
ATOM 745 C C . ASP A 1 99 ? 21.292 -17.338 -19.803 1.00 36.28 99 ASP A C 1
ATOM 747 O O . ASP A 1 99 ? 21.079 -16.776 -18.730 1.00 36.28 99 ASP A O 1
ATOM 751 N N . LEU A 1 100 ? 22.257 -16.944 -20.635 1.00 33.81 100 LEU A N 1
ATOM 752 C CA . LEU A 1 100 ? 23.177 -15.820 -20.421 1.00 33.81 100 LEU A CA 1
ATOM 753 C C . LEU A 1 100 ? 22.495 -14.451 -20.616 1.00 33.81 100 LEU A C 1
ATOM 755 O O . LEU A 1 100 ? 23.176 -13.434 -20.664 1.00 33.81 100 LEU A O 1
ATOM 759 N N . ASN A 1 101 ? 21.162 -14.416 -20.684 1.00 41.28 101 ASN A N 1
ATOM 760 C CA . ASN A 1 101 ? 20.344 -13.227 -20.900 1.00 41.28 101 ASN A CA 1
ATOM 761 C C . ASN A 1 101 ? 19.501 -12.863 -19.666 1.00 41.28 101 ASN A C 1
ATOM 763 O O . ASN A 1 101 ? 18.283 -12.707 -19.762 1.00 41.28 101 ASN A O 1
ATOM 767 N N . ALA A 1 102 ? 20.116 -12.683 -18.494 1.00 44.62 102 ALA A N 1
ATOM 768 C CA . ALA A 1 102 ? 19.450 -11.982 -17.391 1.00 44.62 102 ALA A CA 1
ATOM 769 C C . ALA A 1 102 ? 19.341 -10.484 -17.752 1.00 44.62 102 ALA A C 1
ATOM 771 O O . ALA A 1 102 ? 20.182 -9.672 -17.357 1.00 44.62 102 ALA A O 1
ATOM 772 N N . ARG A 1 103 ? 18.341 -10.147 -18.581 1.00 44.59 103 ARG A N 1
ATOM 773 C CA . ARG A 1 103 ? 18.174 -8.838 -19.242 1.00 44.59 103 ARG A CA 1
ATOM 774 C C . ARG A 1 103 ? 18.212 -7.668 -18.251 1.00 44.59 103 ARG A C 1
ATOM 776 O O . ARG A 1 103 ? 18.855 -6.671 -18.557 1.00 44.59 103 ARG A O 1
ATOM 783 N N . GLY A 1 104 ? 17.649 -7.807 -17.047 1.00 43.69 104 GLY A N 1
ATOM 784 C CA . GLY A 1 104 ? 17.620 -6.733 -16.046 1.00 43.69 104 GLY A CA 1
ATOM 785 C C . GLY A 1 104 ? 18.990 -6.302 -15.502 1.00 43.69 104 GLY A C 1
ATOM 786 O O . GLY A 1 104 ? 19.239 -5.108 -15.337 1.00 43.69 104 GLY A O 1
ATOM 787 N N . ILE A 1 105 ? 19.915 -7.242 -15.266 1.00 43.59 105 ILE A N 1
ATOM 788 C CA . ILE A 1 105 ? 21.233 -6.938 -14.672 1.00 43.59 105 ILE A CA 1
ATOM 789 C C . ILE A 1 105 ? 22.241 -6.525 -15.746 1.00 43.59 105 ILE A C 1
ATOM 791 O O . ILE A 1 105 ? 23.010 -5.590 -15.530 1.00 43.59 105 ILE A O 1
ATOM 795 N N . LEU A 1 106 ? 22.228 -7.185 -16.912 1.00 42.47 106 LEU A N 1
ATOM 796 C CA . LEU A 1 106 ? 23.064 -6.787 -18.051 1.00 42.47 106 LEU A CA 1
ATOM 797 C C . LEU A 1 106 ? 22.719 -5.369 -18.501 1.00 42.47 106 LEU A C 1
ATOM 799 O O . LEU A 1 106 ? 23.626 -4.551 -18.604 1.00 42.47 106 LEU A O 1
ATOM 803 N N . SER A 1 107 ? 21.426 -5.050 -18.598 1.00 44.94 107 SER A N 1
ATOM 804 C CA . SER A 1 107 ? 20.948 -3.692 -18.845 1.00 44.94 107 SER A CA 1
ATOM 805 C C . SER A 1 107 ? 21.472 -2.712 -17.785 1.00 44.94 107 SER A C 1
ATOM 807 O O . SER A 1 107 ? 22.029 -1.678 -18.136 1.00 44.94 107 SER A O 1
ATOM 809 N N . ALA A 1 108 ? 21.385 -3.032 -16.487 1.00 40.59 108 ALA A N 1
ATOM 810 C CA . ALA A 1 108 ? 21.897 -2.165 -15.414 1.00 40.59 108 ALA A CA 1
ATOM 811 C C . ALA A 1 108 ? 23.430 -1.951 -15.457 1.00 40.59 108 ALA A C 1
ATOM 813 O O . ALA A 1 108 ? 23.932 -0.872 -15.137 1.00 40.59 108 ALA A O 1
ATOM 814 N N . VAL A 1 109 ? 24.199 -2.960 -15.878 1.00 45.50 109 VAL A N 1
ATOM 815 C CA . VAL A 1 109 ? 25.665 -2.885 -16.008 1.00 45.50 109 VAL A CA 1
ATOM 816 C C . VAL A 1 109 ? 26.081 -2.178 -17.303 1.00 45.50 109 VAL A C 1
ATOM 818 O O . VAL A 1 109 ? 27.019 -1.379 -17.292 1.00 45.50 109 VAL A O 1
ATOM 821 N N . GLU A 1 110 ? 25.380 -2.404 -18.410 1.00 45.47 110 GLU A N 1
ATOM 822 C CA . GLU A 1 110 ? 25.553 -1.672 -19.670 1.00 45.47 110 GLU A CA 1
ATOM 823 C C . GLU A 1 110 ? 25.206 -0.193 -19.495 1.00 45.47 110 GLU A C 1
ATOM 825 O O . GLU A 1 110 ? 25.948 0.658 -19.981 1.00 45.47 110 GLU A O 1
ATOM 830 N N . GLN A 1 111 ? 24.205 0.135 -18.675 1.00 50.34 111 GLN A N 1
ATOM 831 C CA . GLN A 1 111 ? 23.860 1.509 -18.296 1.00 50.34 111 GLN A CA 1
ATOM 832 C C . GLN A 1 111 ? 25.004 2.251 -17.608 1.00 50.34 111 GLN A C 1
ATOM 834 O O . GLN A 1 111 ? 25.236 3.411 -17.932 1.00 50.34 111 GLN A O 1
ATOM 839 N N . SER A 1 112 ? 25.768 1.622 -16.706 1.00 43.94 112 SER A N 1
ATOM 840 C CA . SER A 1 112 ? 26.931 2.305 -16.110 1.00 43.94 112 SER A CA 1
ATOM 841 C C . SER A 1 112 ? 27.978 2.702 -17.164 1.00 43.94 112 SER A C 1
ATOM 843 O O . SER A 1 112 ? 28.596 3.762 -17.061 1.00 43.94 112 SER A O 1
ATOM 845 N N . LYS A 1 113 ? 28.114 1.907 -18.236 1.00 42.94 113 LYS A N 1
ATOM 846 C CA . LYS A 1 113 ? 29.027 2.175 -19.355 1.00 42.94 113 LYS A CA 1
ATOM 847 C C . LYS A 1 113 ? 28.432 3.180 -20.343 1.00 42.94 113 LYS A C 1
ATOM 849 O O . LYS A 1 113 ? 29.158 4.036 -20.843 1.00 42.94 113 LYS A O 1
ATOM 854 N N . LEU A 1 114 ? 27.126 3.110 -20.609 1.00 38.75 114 LEU A N 1
ATOM 855 C CA . LEU A 1 114 ? 26.394 4.058 -21.450 1.00 38.75 114 LEU A CA 1
ATOM 856 C C . LEU A 1 114 ? 26.342 5.444 -20.796 1.00 38.75 114 LEU A C 1
ATOM 858 O O . LEU A 1 114 ? 26.605 6.432 -21.467 1.00 38.75 114 LEU A O 1
ATOM 862 N N . ARG A 1 115 ? 26.121 5.532 -19.479 1.00 40.06 115 ARG A N 1
ATOM 863 C CA . ARG A 1 115 ? 26.173 6.780 -18.699 1.00 40.06 115 ARG A CA 1
ATOM 864 C C . ARG A 1 115 ? 27.569 7.400 -18.731 1.00 40.06 115 ARG A C 1
ATOM 866 O O . ARG A 1 115 ? 27.677 8.603 -18.931 1.00 40.06 115 ARG A O 1
ATOM 873 N N . GLU A 1 116 ? 28.640 6.606 -18.634 1.00 40.16 116 GLU A N 1
ATOM 874 C CA . GLU A 1 116 ? 30.012 7.094 -18.858 1.00 40.16 116 GLU A CA 1
ATOM 875 C C . GLU A 1 116 ? 30.255 7.570 -20.301 1.00 40.16 116 GLU A C 1
ATOM 877 O O . GLU A 1 116 ? 30.976 8.548 -20.510 1.00 40.16 116 GLU A O 1
ATOM 882 N N . ARG A 1 117 ? 29.681 6.894 -21.305 1.00 36.59 117 ARG A N 1
ATOM 883 C CA . ARG A 1 117 ? 29.796 7.263 -22.728 1.00 36.59 117 ARG A CA 1
ATOM 884 C C . ARG A 1 117 ? 29.017 8.542 -23.053 1.00 36.59 117 ARG A C 1
ATOM 886 O O . ARG A 1 117 ? 29.589 9.459 -23.632 1.00 36.59 117 ARG A O 1
ATOM 893 N N . LEU A 1 118 ? 27.769 8.651 -22.604 1.00 35.44 118 LEU A N 1
ATOM 894 C CA . LEU A 1 118 ? 26.920 9.835 -22.748 1.00 35.44 118 LEU A CA 1
ATOM 895 C C . LEU A 1 118 ? 27.449 11.016 -21.930 1.00 35.44 118 LEU A C 1
ATOM 897 O O . LEU A 1 118 ? 27.426 12.138 -22.418 1.00 35.44 118 LEU A O 1
ATOM 901 N N . ALA A 1 119 ? 28.015 10.787 -20.740 1.00 38.81 119 ALA A N 1
ATOM 902 C CA . ALA A 1 119 ? 28.701 11.832 -19.979 1.00 38.81 119 ALA A CA 1
ATOM 903 C C . ALA A 1 119 ? 29.960 12.335 -20.703 1.00 38.81 119 ALA A C 1
ATOM 905 O O . ALA A 1 119 ? 30.223 13.534 -20.686 1.00 38.81 119 ALA A O 1
ATOM 906 N N . LYS A 1 120 ? 30.709 11.459 -21.392 1.00 35.78 120 LYS A N 1
ATOM 907 C CA . LYS A 1 120 ? 31.842 11.858 -22.251 1.00 35.78 120 LYS A CA 1
ATOM 908 C C . LYS A 1 120 ? 31.389 12.680 -23.462 1.00 35.78 120 LYS A C 1
ATOM 910 O O . LYS A 1 120 ? 32.047 13.663 -23.800 1.00 35.78 120 LYS A O 1
ATOM 915 N N . ILE A 1 121 ? 30.247 12.335 -24.055 1.00 34.25 121 ILE A N 1
ATOM 916 C CA . ILE A 1 121 ? 29.611 13.104 -25.136 1.00 34.25 121 ILE A CA 1
ATOM 917 C C . ILE A 1 121 ? 29.107 14.463 -24.608 1.00 34.25 121 ILE A C 1
ATOM 919 O O . ILE A 1 121 ? 29.394 15.494 -25.205 1.00 34.25 121 ILE A O 1
ATOM 923 N N . ALA A 1 122 ? 28.481 14.506 -23.428 1.00 33.41 122 ALA A N 1
ATOM 924 C CA . ALA A 1 122 ? 28.010 15.730 -22.772 1.00 33.41 122 ALA A CA 1
ATOM 925 C C . ALA A 1 122 ? 29.146 16.629 -22.232 1.00 33.41 122 ALA A C 1
ATOM 927 O O . ALA A 1 122 ? 28.952 17.829 -22.027 1.00 33.41 122 ALA A O 1
ATOM 928 N N . THR A 1 123 ? 30.354 16.087 -22.019 1.00 35.94 123 THR A N 1
ATOM 929 C CA . THR A 1 123 ? 31.551 16.885 -21.692 1.00 35.94 123 THR A CA 1
ATOM 930 C C . THR A 1 123 ? 32.163 17.617 -22.887 1.00 35.94 123 THR A C 1
ATOM 932 O O . THR A 1 123 ? 33.033 18.464 -22.677 1.00 35.94 123 THR A O 1
ATOM 935 N N . LEU A 1 124 ? 31.666 17.408 -24.114 1.00 38.03 124 LEU A N 1
ATOM 936 C CA . LEU A 1 124 ? 31.855 18.348 -25.225 1.00 38.03 124 LEU A CA 1
ATOM 937 C C . LEU A 1 124 ? 30.956 19.574 -25.006 1.00 38.03 124 LEU A C 1
ATOM 939 O O . LEU A 1 124 ? 30.038 19.862 -25.768 1.00 38.03 124 LEU A O 1
ATOM 943 N N . LYS A 1 125 ? 31.216 20.320 -23.928 1.00 33.06 125 LYS A N 1
ATOM 944 C CA . LYS A 1 125 ? 30.633 21.646 -23.746 1.00 33.06 125 LYS A CA 1
ATOM 945 C C . LYS A 1 125 ? 31.163 22.549 -24.857 1.00 33.06 125 LYS A C 1
ATOM 947 O O . LYS A 1 125 ? 32.329 22.947 -24.833 1.00 33.06 125 LYS A O 1
ATOM 952 N N . GLY A 1 126 ? 30.289 22.912 -25.796 1.00 35.75 126 GLY A N 1
ATOM 953 C CA . GLY A 1 126 ? 30.434 24.165 -26.532 1.00 35.75 126 GLY A CA 1
ATOM 954 C C . GLY A 1 126 ? 30.649 25.315 -25.534 1.00 35.75 126 GLY A C 1
ATOM 955 O O . GLY A 1 126 ? 30.144 25.253 -24.406 1.00 35.75 126 GLY A O 1
ATOM 956 N N . PRO A 1 127 ? 31.457 26.333 -25.871 1.00 29.77 127 PRO A N 1
ATOM 957 C CA . PRO A 1 127 ? 31.818 27.358 -24.906 1.00 29.77 127 PRO A CA 1
ATOM 958 C C . PRO A 1 127 ? 30.575 28.144 -24.475 1.00 29.77 127 PRO A C 1
ATOM 960 O O . PRO A 1 127 ? 29.722 28.488 -25.291 1.00 29.77 127 PRO A O 1
ATOM 963 N N . SER A 1 128 ? 30.491 28.436 -23.176 1.00 33.94 128 SER A N 1
ATOM 964 C CA . SER A 1 128 ? 29.435 29.257 -22.587 1.00 33.94 128 SER A CA 1
ATOM 965 C C . SER A 1 128 ? 29.428 30.647 -23.222 1.00 33.94 128 SER A C 1
ATOM 967 O O . SER A 1 128 ? 30.379 31.415 -23.054 1.00 33.94 128 SER A O 1
ATOM 969 N N . ILE A 1 129 ? 28.344 30.985 -23.912 1.00 29.50 129 ILE A N 1
ATOM 970 C CA . ILE A 1 129 ? 28.076 32.350 -24.355 1.00 29.50 129 ILE A CA 1
ATOM 971 C C . ILE A 1 129 ? 27.460 33.087 -23.164 1.00 29.50 129 ILE A C 1
ATOM 973 O O . ILE A 1 129 ? 26.335 32.807 -22.756 1.00 29.50 129 ILE A O 1
ATOM 977 N N . GLY A 1 130 ? 28.234 33.996 -22.567 1.00 34.50 130 GLY A N 1
ATOM 978 C CA . GLY A 1 130 ? 27.693 35.005 -21.660 1.00 34.50 130 GLY A CA 1
ATOM 979 C C . GLY A 1 130 ? 26.843 36.030 -22.430 1.00 34.50 130 GLY A C 1
ATOM 980 O O . GLY A 1 130 ? 27.008 36.151 -23.646 1.00 34.50 130 GLY A O 1
ATOM 981 N N . PRO A 1 131 ? 25.967 36.796 -21.757 1.00 32.19 131 PRO A N 1
ATOM 982 C CA . PRO A 1 131 ? 24.944 37.636 -22.396 1.00 32.19 131 PRO A CA 1
ATOM 983 C C . PRO A 1 131 ? 25.469 38.839 -23.207 1.00 32.19 131 PRO A C 1
ATOM 985 O O . PRO A 1 131 ? 24.671 39.608 -23.736 1.00 32.19 131 PRO A O 1
ATOM 988 N N . ASP A 1 132 ? 26.788 38.998 -23.347 1.00 33.38 132 ASP A N 1
ATOM 989 C CA . ASP A 1 132 ? 27.416 40.250 -23.784 1.00 33.38 132 ASP A CA 1
ATOM 990 C C . ASP A 1 132 ? 28.076 40.156 -25.174 1.00 33.38 132 ASP A C 1
ATOM 992 O O . ASP A 1 132 ? 28.727 41.095 -25.623 1.00 33.38 132 ASP 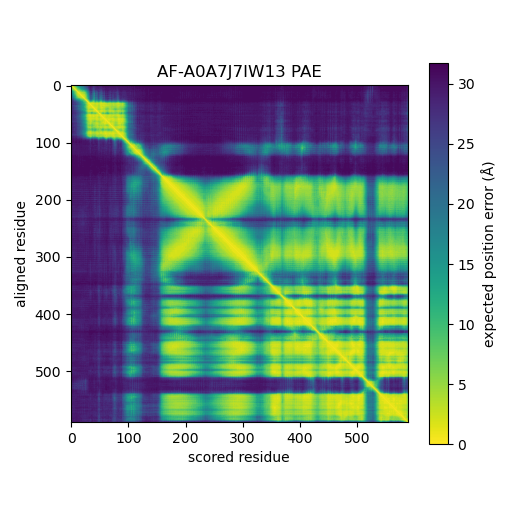A O 1
ATOM 996 N N . ALA A 1 133 ? 27.917 39.043 -25.894 1.00 35.12 133 ALA A N 1
ATOM 997 C CA . ALA A 1 133 ? 28.545 38.841 -27.203 1.00 35.12 133 ALA A CA 1
ATOM 998 C C . ALA A 1 133 ? 27.644 39.271 -28.381 1.00 35.12 133 ALA A C 1
ATOM 1000 O O . ALA A 1 133 ? 27.496 38.548 -29.365 1.00 35.12 133 ALA A O 1
ATOM 1001 N N . GLN A 1 134 ? 27.046 40.463 -28.304 1.00 33.38 134 GLN A N 1
ATOM 1002 C CA . GLN A 1 134 ? 26.673 41.209 -29.508 1.00 33.38 134 GLN A CA 1
ATOM 1003 C C . GLN A 1 134 ? 27.849 42.127 -29.851 1.00 33.38 134 GLN A C 1
ATOM 1005 O O . GLN A 1 134 ? 28.312 42.873 -28.997 1.00 33.38 134 GLN A O 1
ATOM 1010 N N . PHE A 1 135 ? 28.297 42.082 -31.108 1.00 32.22 135 PHE A N 1
ATOM 1011 C CA . PHE A 1 135 ? 29.433 42.818 -31.681 1.00 32.22 135 PHE A CA 1
ATOM 1012 C C . PHE A 1 135 ? 30.825 42.233 -31.381 1.00 32.22 135 PHE A C 1
ATOM 1014 O O . PHE A 1 135 ? 31.436 42.528 -30.365 1.00 32.22 135 PHE A O 1
ATOM 1021 N N . ILE A 1 136 ? 31.377 41.482 -32.341 1.00 28.17 136 ILE A N 1
ATOM 1022 C CA . ILE A 1 136 ? 32.571 41.882 -33.113 1.00 28.17 136 ILE A CA 1
ATOM 1023 C C . ILE A 1 136 ? 32.706 40.976 -34.350 1.00 28.17 136 ILE A C 1
ATOM 1025 O O . ILE A 1 136 ? 32.518 39.765 -34.323 1.00 28.17 136 ILE A O 1
ATOM 1029 N N . SER A 1 137 ? 33.001 41.651 -35.452 1.00 26.38 137 SER A N 1
ATOM 1030 C CA . SER A 1 137 ? 33.165 41.214 -36.830 1.00 26.38 137 SER A CA 1
ATOM 1031 C C . SER A 1 137 ? 34.468 40.450 -37.123 1.00 26.38 137 SER A C 1
ATOM 1033 O O . SER A 1 137 ? 35.545 40.947 -36.803 1.00 26.38 137 SER A O 1
ATOM 1035 N N . HIS A 1 138 ? 34.337 39.380 -37.919 1.00 25.80 138 HIS A N 1
ATOM 1036 C CA . HIS A 1 138 ? 35.314 38.805 -38.868 1.00 25.80 138 HIS A CA 1
ATOM 1037 C C . HIS A 1 138 ? 36.590 38.076 -38.363 1.00 25.80 138 HIS A C 1
ATOM 1039 O O . HIS A 1 138 ? 37.028 38.268 -37.233 1.00 25.80 138 HIS A O 1
ATOM 1045 N N . PRO A 1 139 ? 37.147 37.149 -39.188 1.00 39.91 139 PRO A N 1
ATOM 1046 C CA . PRO A 1 139 ? 37.668 35.858 -38.740 1.00 39.91 139 PRO A CA 1
ATOM 1047 C C . PRO A 1 139 ? 39.190 35.751 -38.886 1.00 39.91 139 PRO A C 1
ATOM 1049 O O . PRO A 1 139 ? 39.716 36.010 -39.964 1.00 39.91 139 PRO A O 1
ATOM 1052 N N . VAL A 1 140 ? 39.906 35.284 -37.858 1.00 25.03 140 VAL A N 1
ATOM 1053 C CA . VAL A 1 140 ? 41.308 34.855 -38.014 1.00 25.03 140 VAL A CA 1
ATOM 1054 C C . VAL A 1 140 ? 41.656 33.726 -37.031 1.00 25.03 140 VAL A C 1
ATOM 1056 O O . VAL A 1 140 ? 41.684 33.954 -35.827 1.00 25.03 140 VAL A O 1
ATOM 1059 N N . SER A 1 141 ? 42.017 32.564 -37.609 1.00 29.33 141 SER A N 1
ATOM 1060 C CA . SER A 1 141 ? 42.941 31.518 -37.106 1.00 29.33 141 SER A CA 1
ATOM 1061 C C . SER A 1 141 ? 42.515 30.765 -35.832 1.00 29.33 141 SER A C 1
ATOM 1063 O O . SER A 1 141 ? 42.612 31.302 -34.738 1.00 29.33 141 SER A O 1
ATOM 1065 N N . VAL A 1 142 ? 42.047 29.507 -35.819 1.00 40.03 142 VAL A N 1
ATOM 1066 C CA . VAL A 1 142 ? 42.312 28.293 -36.629 1.00 40.03 142 VAL A CA 1
ATOM 1067 C C . VAL A 1 142 ? 43.788 28.062 -36.935 1.00 40.03 142 VAL A C 1
ATOM 1069 O O . VAL A 1 142 ? 44.237 28.338 -38.040 1.00 40.03 142 VAL A O 1
ATOM 1072 N N . GLN A 1 143 ? 44.510 27.493 -35.967 1.00 31.28 143 GLN A N 1
ATOM 1073 C CA . GLN A 1 143 ? 45.657 26.597 -36.182 1.00 31.28 143 GLN A CA 1
ATOM 1074 C C . GLN A 1 143 ? 46.114 26.045 -34.822 1.00 31.28 143 GLN A C 1
ATOM 1076 O O . GLN A 1 143 ? 46.953 26.631 -34.146 1.00 31.28 143 GLN A O 1
ATOM 1081 N N . GLY A 1 144 ? 45.528 24.926 -34.382 1.00 27.94 144 GLY A N 1
ATOM 1082 C CA . GLY A 1 144 ? 45.915 24.327 -33.097 1.00 27.94 144 GLY A CA 1
ATOM 1083 C C . GLY A 1 144 ? 45.524 22.872 -32.849 1.00 27.94 144 GLY A C 1
ATOM 1084 O O . GLY A 1 144 ? 46.266 22.182 -32.162 1.00 27.94 144 GLY A O 1
ATOM 1085 N N . LEU A 1 145 ? 44.433 22.353 -33.425 1.00 30.80 145 LEU A N 1
ATOM 1086 C CA . LEU A 1 145 ? 43.991 20.965 -33.168 1.00 30.80 145 LEU A CA 1
ATOM 1087 C C . LEU A 1 145 ? 43.785 20.131 -34.442 1.00 30.80 145 LEU A C 1
ATOM 1089 O O . LEU A 1 145 ? 43.073 19.135 -34.462 1.00 30.80 145 LEU A O 1
ATOM 1093 N N . ASN A 1 146 ? 44.534 20.494 -35.484 1.00 29.66 146 ASN A N 1
ATOM 1094 C CA . ASN A 1 146 ? 44.641 19.823 -36.781 1.00 29.66 146 ASN A CA 1
ATOM 1095 C C . ASN A 1 146 ? 45.443 18.495 -36.713 1.00 29.66 146 ASN A C 1
ATOM 1097 O O . ASN A 1 146 ? 46.347 18.269 -37.515 1.00 29.66 146 ASN A O 1
ATOM 1101 N N . ARG A 1 147 ? 45.189 17.628 -35.718 1.00 33.06 147 ARG A N 1
ATOM 1102 C CA . ARG A 1 147 ? 45.873 16.318 -35.585 1.00 33.06 147 ARG A CA 1
ATOM 1103 C C . ARG A 1 147 ? 44.979 15.084 -35.696 1.00 33.06 147 ARG A C 1
ATOM 1105 O O . ARG A 1 147 ? 45.519 13.988 -35.754 1.00 33.06 147 ARG A O 1
ATOM 1112 N N . TYR A 1 148 ? 43.671 15.256 -35.846 1.00 32.50 148 TYR A N 1
ATOM 1113 C CA . TYR A 1 148 ? 42.782 14.222 -36.383 1.00 32.50 148 TYR A CA 1
ATOM 1114 C C . TYR A 1 148 ? 42.171 14.760 -37.676 1.00 32.50 148 TYR A C 1
ATOM 1116 O O . TYR A 1 148 ? 41.050 15.245 -37.713 1.00 32.50 148 TYR A O 1
ATOM 1124 N N . GLY A 1 149 ? 43.006 14.802 -38.716 1.00 28.56 149 GLY A N 1
ATOM 1125 C CA . GLY A 1 149 ? 42.636 15.247 -40.054 1.00 28.56 149 GLY A CA 1
ATOM 1126 C C . GLY A 1 149 ? 42.090 14.088 -40.878 1.00 28.56 149 GLY A C 1
ATOM 1127 O O . GLY A 1 149 ? 42.843 13.446 -41.603 1.00 28.56 149 GLY A O 1
ATOM 1128 N N . GLY A 1 150 ? 40.787 13.858 -40.760 1.00 27.95 150 GLY A N 1
ATOM 1129 C CA . GLY A 1 150 ? 39.921 13.285 -41.787 1.00 27.95 150 GLY A CA 1
ATOM 1130 C C . GLY A 1 150 ? 38.756 14.261 -41.929 1.00 27.95 150 GLY A C 1
ATOM 1131 O O . GLY A 1 150 ? 38.264 14.761 -40.924 1.00 27.95 150 GLY A O 1
ATOM 1132 N N . LYS A 1 151 ? 38.441 14.661 -43.156 1.00 30.70 151 LYS A N 1
ATOM 1133 C CA . LYS A 1 151 ? 37.581 15.798 -43.494 1.00 30.70 151 LYS A CA 1
ATOM 1134 C C . LYS A 1 151 ? 36.244 15.787 -42.742 1.00 30.70 151 LYS A C 1
ATOM 1136 O O . LYS A 1 151 ? 35.435 14.893 -42.934 1.00 30.70 151 LYS A O 1
ATOM 1141 N N . ALA A 1 152 ? 36.010 16.845 -41.974 1.00 33.62 152 ALA A N 1
ATOM 1142 C CA . ALA A 1 152 ? 34.672 17.324 -41.674 1.00 33.62 152 ALA A CA 1
ATOM 1143 C C . ALA A 1 152 ? 34.091 17.921 -42.968 1.00 33.62 152 ALA A C 1
ATOM 1145 O O . ALA A 1 152 ? 34.317 19.092 -43.275 1.00 33.62 152 ALA A O 1
ATOM 1146 N N . GLU A 1 153 ? 33.453 17.077 -43.773 1.00 30.69 153 GLU A N 1
ATOM 1147 C CA . GLU A 1 153 ? 32.377 17.502 -44.670 1.00 30.69 153 GLU A CA 1
ATOM 1148 C C . GLU A 1 153 ? 31.057 17.402 -43.865 1.00 30.69 153 GLU A C 1
ATOM 1150 O O . GLU A 1 153 ? 30.999 16.732 -42.837 1.00 30.69 153 GLU A O 1
ATOM 1155 N N . GLU A 1 154 ? 30.061 18.203 -44.229 1.00 41.06 154 GLU A N 1
ATOM 1156 C CA . GLU A 1 154 ? 28.930 18.694 -43.416 1.00 41.06 154 GLU A CA 1
ATOM 1157 C C . GLU A 1 154 ? 27.871 17.661 -42.953 1.00 41.06 154 GLU A C 1
ATOM 1159 O O . GLU A 1 154 ? 26.717 18.019 -42.729 1.00 41.06 154 GLU A O 1
ATOM 1164 N N . THR A 1 155 ? 28.206 16.394 -42.746 1.00 38.75 155 THR A N 1
ATOM 1165 C CA . THR A 1 155 ? 27.220 15.320 -42.546 1.00 38.75 155 THR A CA 1
ATOM 1166 C C . THR A 1 155 ? 27.336 14.681 -41.162 1.00 38.75 155 THR A C 1
ATOM 1168 O O . THR A 1 155 ? 28.308 14.004 -40.859 1.00 38.75 155 THR A O 1
ATOM 1171 N N . HIS A 1 156 ? 26.368 14.999 -40.288 1.00 39.66 156 HIS A N 1
ATOM 1172 C CA . HIS A 1 156 ? 25.610 14.093 -39.394 1.00 39.66 156 HIS A CA 1
ATOM 1173 C C . HIS A 1 156 ? 24.953 14.875 -38.234 1.00 39.66 156 HIS A C 1
ATOM 1175 O O . HIS A 1 156 ? 25.385 14.842 -37.083 1.00 39.66 156 HIS A O 1
ATOM 1181 N N . MET A 1 157 ? 23.857 15.587 -38.540 1.00 43.56 157 MET A N 1
ATOM 1182 C CA . MET A 1 157 ? 22.990 16.285 -37.565 1.00 43.56 157 MET A CA 1
ATOM 1183 C C . MET A 1 157 ? 22.114 15.342 -36.708 1.00 43.56 157 MET A C 1
ATOM 1185 O O . MET A 1 157 ? 21.499 15.784 -35.737 1.00 43.56 157 MET A O 1
ATOM 1189 N N . TYR A 1 158 ? 22.055 14.051 -37.035 1.00 47.25 158 TYR A N 1
ATOM 1190 C CA . TYR A 1 158 ? 21.053 13.119 -36.506 1.00 47.25 158 TYR A CA 1
ATOM 1191 C C . TYR A 1 158 ? 21.271 12.643 -35.052 1.00 47.25 158 TYR A C 1
ATOM 1193 O O . TYR A 1 158 ? 20.289 12.609 -34.312 1.00 47.25 158 TYR A O 1
ATOM 1201 N N . PRO A 1 159 ? 22.497 12.373 -34.551 1.00 50.34 159 PRO A N 1
ATOM 1202 C CA . PRO A 1 159 ? 22.686 11.978 -33.146 1.00 50.34 159 PRO A CA 1
ATOM 1203 C C . PRO A 1 159 ? 22.288 13.073 -32.142 1.00 50.34 159 PRO A C 1
ATOM 1205 O O . PRO A 1 159 ? 21.729 12.789 -31.084 1.00 50.34 159 PRO A O 1
ATOM 1208 N N . ALA A 1 160 ? 22.538 14.343 -32.479 1.00 53.12 160 ALA A N 1
ATOM 1209 C CA . ALA A 1 160 ? 22.125 15.481 -31.657 1.00 53.12 160 ALA A CA 1
ATOM 1210 C C . ALA A 1 160 ? 20.609 15.730 -31.737 1.00 53.12 160 ALA A C 1
ATOM 1212 O O . ALA A 1 160 ? 19.992 16.054 -30.722 1.00 53.12 160 ALA A O 1
ATOM 1213 N N . LEU A 1 161 ? 20.006 15.540 -32.917 1.00 56.94 161 LEU A N 1
ATOM 1214 C CA . LEU A 1 161 ? 18.560 15.641 -33.119 1.00 56.94 161 LEU A CA 1
ATOM 1215 C C . LEU A 1 161 ? 17.804 14.566 -32.324 1.00 56.94 161 LEU A C 1
ATOM 1217 O O . LEU A 1 161 ? 16.835 14.894 -31.648 1.00 56.94 161 LEU A O 1
ATOM 1221 N N . LEU A 1 162 ? 18.283 13.318 -32.333 1.00 56.47 162 LEU A N 1
ATOM 1222 C CA . LEU A 1 162 ? 17.712 12.205 -31.565 1.00 56.47 162 LEU A CA 1
ATOM 1223 C C . LEU A 1 162 ? 17.752 12.461 -30.052 1.00 56.47 162 LEU A C 1
ATOM 1225 O O . LEU A 1 162 ? 16.763 12.228 -29.360 1.00 56.47 162 LEU A O 1
ATOM 1229 N N . LEU A 1 163 ? 18.866 12.989 -29.533 1.00 56.97 163 LEU A N 1
ATOM 1230 C CA . LEU A 1 163 ? 18.983 13.358 -28.118 1.00 56.97 163 LEU A CA 1
ATOM 1231 C C . LEU A 1 163 ? 18.062 14.529 -27.749 1.00 56.97 163 LEU A C 1
ATOM 1233 O O . LEU A 1 163 ? 17.380 14.465 -26.731 1.00 56.97 163 LEU A O 1
ATOM 1237 N N . HIS A 1 164 ? 17.986 15.564 -28.589 1.00 63.69 164 HIS A N 1
ATOM 1238 C CA . HIS A 1 164 ? 17.073 16.689 -28.374 1.00 63.69 164 HIS A CA 1
ATOM 1239 C C . HIS A 1 164 ? 15.604 16.247 -28.426 1.00 63.69 164 HIS A C 1
ATOM 1241 O O . HIS A 1 164 ? 14.797 16.676 -27.607 1.00 63.69 164 HIS A O 1
ATOM 1247 N N . LYS A 1 165 ? 15.255 15.358 -29.362 1.00 62.78 165 LYS A N 1
ATOM 1248 C CA . LYS A 1 165 ? 13.907 14.798 -29.499 1.00 62.78 165 LYS A CA 1
ATOM 1249 C C . LYS A 1 165 ? 13.547 13.911 -28.304 1.00 62.78 165 LYS A C 1
ATOM 1251 O O . LYS A 1 165 ? 12.438 14.011 -27.791 1.00 62.78 165 LYS A O 1
ATOM 1256 N N . ARG A 1 166 ? 14.490 13.100 -27.809 1.00 63.22 166 ARG A N 1
ATOM 1257 C CA . ARG A 1 166 ? 14.335 12.331 -26.565 1.00 63.22 166 ARG A CA 1
ATOM 1258 C C . ARG A 1 166 ? 14.032 13.250 -25.384 1.00 63.22 166 ARG A C 1
ATOM 1260 O O . ARG A 1 166 ? 13.077 12.991 -24.660 1.00 63.22 166 ARG A O 1
ATOM 1267 N N . ASP A 1 167 ? 14.817 14.309 -25.201 1.00 66.88 167 ASP A N 1
ATOM 1268 C CA . ASP A 1 167 ? 14.639 15.249 -24.089 1.00 66.88 167 ASP A CA 1
ATOM 1269 C C . ASP A 1 167 ? 13.297 16.004 -24.212 1.00 66.88 167 ASP A C 1
ATOM 1271 O O . ASP A 1 167 ? 12.568 16.141 -23.232 1.00 66.88 167 ASP A O 1
ATOM 1275 N N . GLU A 1 168 ? 12.907 16.412 -25.427 1.00 69.88 168 GLU A N 1
ATOM 1276 C CA . GLU A 1 168 ? 11.594 17.012 -25.715 1.00 69.88 168 GLU A CA 1
ATOM 1277 C C . GLU A 1 168 ? 10.432 16.059 -25.380 1.00 69.88 168 GLU A C 1
ATOM 1279 O O . GLU A 1 168 ? 9.399 16.475 -24.854 1.00 69.88 168 GLU A O 1
ATOM 1284 N N . LEU A 1 169 ? 10.579 14.767 -25.675 1.00 65.75 169 LEU A N 1
ATOM 1285 C CA . LEU A 1 169 ? 9.552 13.759 -25.413 1.00 65.75 169 LEU A CA 1
ATOM 1286 C C . LEU A 1 169 ? 9.477 13.379 -23.930 1.00 65.75 169 LEU A C 1
ATOM 1288 O O . LEU A 1 169 ? 8.377 13.205 -23.407 1.00 65.75 169 LEU A O 1
ATOM 1292 N N . GLN A 1 170 ? 10.613 13.326 -23.229 1.00 69.88 170 GLN A N 1
ATOM 1293 C CA . GLN A 1 170 ? 10.648 13.199 -21.769 1.00 69.88 170 GLN A CA 1
ATOM 1294 C C . GLN A 1 170 ? 9.951 14.384 -21.091 1.00 69.88 170 GLN A C 1
ATOM 1296 O O . GLN A 1 170 ? 9.183 14.189 -20.151 1.00 69.88 170 GLN A O 1
ATOM 1301 N N . GLU A 1 171 ? 10.147 15.596 -21.610 1.00 76.81 171 GLU A N 1
ATOM 1302 C CA . GLU A 1 171 ? 9.456 16.794 -21.134 1.00 76.81 171 GLU A CA 1
ATOM 1303 C C . GLU A 1 171 ? 7.939 16.719 -21.378 1.00 76.81 171 GLU A C 1
ATOM 1305 O O . GLU A 1 171 ? 7.145 16.996 -20.480 1.00 76.81 171 GLU A O 1
ATOM 1310 N N . LYS A 1 172 ? 7.509 16.269 -22.565 1.00 79.44 172 LYS A N 1
ATOM 1311 C CA . LYS A 1 172 ? 6.082 16.051 -22.868 1.00 79.44 172 LYS A CA 1
ATOM 1312 C C . LYS A 1 172 ? 5.447 14.998 -21.962 1.00 79.44 172 LYS A C 1
ATOM 1314 O O . LYS A 1 172 ? 4.316 15.189 -21.520 1.00 79.44 172 LYS A O 1
ATOM 1319 N N . LEU A 1 173 ? 6.154 13.899 -21.688 1.00 78.69 173 LEU A N 1
ATOM 1320 C CA . LEU A 1 173 ? 5.698 12.879 -20.747 1.00 78.69 173 LEU A CA 1
ATOM 1321 C C . LEU A 1 173 ? 5.538 13.474 -19.348 1.00 78.69 173 LEU A C 1
ATOM 1323 O O . LEU A 1 173 ? 4.492 13.281 -18.734 1.00 78.69 173 LEU A O 1
ATOM 1327 N N . ARG A 1 174 ? 6.534 14.234 -18.878 1.00 80.62 174 ARG A N 1
ATOM 1328 C CA . ARG A 1 174 ? 6.486 14.897 -17.573 1.00 80.62 174 ARG A CA 1
ATOM 1329 C C . ARG A 1 174 ? 5.276 15.817 -17.465 1.00 80.62 174 ARG A C 1
ATOM 1331 O O . ARG A 1 174 ? 4.512 15.696 -16.516 1.00 80.62 174 ARG A O 1
ATOM 1338 N N . HIS A 1 175 ? 5.044 16.672 -18.456 1.00 84.94 175 HIS A N 1
ATOM 1339 C CA . HIS A 1 175 ? 3.870 17.544 -18.464 1.00 84.94 175 HIS A CA 1
ATOM 1340 C C . HIS A 1 175 ? 2.550 16.763 -18.462 1.00 84.94 175 HIS A C 1
ATOM 1342 O O . HIS A 1 175 ? 1.632 17.110 -17.722 1.00 84.94 175 HIS A O 1
ATOM 1348 N N . ALA A 1 176 ? 2.454 15.672 -19.226 1.00 86.19 176 ALA A N 1
ATOM 1349 C CA . ALA A 1 176 ? 1.269 14.817 -19.208 1.00 86.19 176 ALA A CA 1
ATOM 1350 C C . ALA A 1 176 ? 1.054 14.142 -17.836 1.00 86.19 176 ALA A C 1
ATOM 1352 O O . ALA A 1 176 ? -0.087 14.017 -17.382 1.00 86.19 176 ALA A O 1
ATOM 1353 N N . GLN A 1 177 ? 2.134 13.745 -17.150 1.00 86.00 177 GLN A N 1
ATOM 1354 C CA . GLN A 1 177 ? 2.079 13.241 -15.774 1.00 86.00 177 GLN A CA 1
ATOM 1355 C C . GLN A 1 177 ? 1.621 14.320 -14.791 1.00 86.00 177 GLN A C 1
ATOM 1357 O O . GLN A 1 177 ? 0.737 14.049 -13.984 1.00 86.00 177 GLN A O 1
ATOM 1362 N N . GLU A 1 178 ? 2.161 15.536 -14.880 1.00 87.19 178 GLU A N 1
ATOM 1363 C CA . GLU A 1 178 ? 1.790 16.670 -14.025 1.00 87.19 178 GLU A CA 1
ATOM 1364 C C . GLU A 1 178 ? 0.305 17.041 -14.182 1.00 87.19 178 GLU A C 1
ATOM 1366 O O . GLU A 1 178 ? -0.399 17.239 -13.188 1.00 87.19 178 GLU A O 1
ATOM 1371 N N . GLU A 1 179 ? -0.201 17.090 -15.418 1.00 89.44 179 GLU A N 1
ATOM 1372 C CA . GLU A 1 179 ? -1.611 17.377 -15.705 1.00 89.44 179 GLU A CA 1
ATOM 1373 C C . GLU A 1 179 ? -2.551 16.284 -15.182 1.00 89.44 179 GLU A C 1
ATOM 1375 O O . GLU A 1 179 ? -3.632 16.578 -14.656 1.00 89.44 179 GLU A O 1
ATOM 1380 N N . LEU A 1 180 ? -2.168 15.012 -15.327 1.00 88.62 180 LEU A N 1
ATOM 1381 C CA . LEU A 1 180 ? -2.953 13.901 -14.799 1.00 88.62 180 LEU A CA 1
ATOM 1382 C C . LEU A 1 180 ? -2.881 13.855 -13.265 1.00 88.62 180 LEU A C 1
ATOM 1384 O O . LEU A 1 180 ? -3.926 13.732 -12.630 1.00 88.62 180 LEU A O 1
ATOM 1388 N N . GLU A 1 181 ? -1.709 14.062 -12.657 1.00 87.50 181 GLU A N 1
ATOM 1389 C CA . GLU A 1 181 ? -1.555 14.172 -11.199 1.00 87.50 181 GLU A CA 1
ATOM 1390 C C . GLU A 1 181 ? -2.432 15.294 -10.632 1.00 87.50 181 GLU A C 1
ATOM 1392 O O . GLU A 1 181 ? -3.051 15.110 -9.585 1.00 87.50 181 GLU A O 1
ATOM 1397 N N . LEU A 1 182 ? -2.536 16.438 -11.316 1.00 86.69 182 LEU A N 1
ATOM 1398 C CA . LEU A 1 182 ? -3.393 17.536 -10.872 1.00 86.69 182 LEU A CA 1
ATOM 1399 C C . LEU A 1 182 ? -4.870 17.121 -10.815 1.00 86.69 182 LEU A C 1
ATOM 1401 O O . LEU A 1 182 ? -5.528 17.362 -9.804 1.00 86.69 182 LEU A O 1
ATOM 1405 N N . ARG A 1 183 ? -5.379 16.451 -11.857 1.00 88.69 183 ARG A N 1
ATOM 1406 C CA . ARG A 1 183 ? -6.758 15.927 -11.873 1.00 88.69 183 ARG A CA 1
ATOM 1407 C C . ARG A 1 183 ? -6.981 14.877 -10.786 1.00 88.69 183 ARG A C 1
ATOM 1409 O O . ARG A 1 183 ? -7.983 14.917 -10.078 1.00 88.69 183 ARG A O 1
ATOM 1416 N N . GLN A 1 184 ? -6.028 13.966 -10.618 1.00 87.06 184 GLN A N 1
ATOM 1417 C CA . GLN A 1 184 ? -6.074 12.931 -9.584 1.00 87.06 184 GLN A CA 1
ATOM 1418 C C . GLN A 1 184 ? -6.088 13.536 -8.173 1.00 87.06 184 GLN A C 1
ATOM 1420 O O . GLN A 1 184 ? -6.842 13.085 -7.308 1.00 87.06 184 GLN A O 1
ATOM 1425 N N . ARG A 1 185 ? -5.341 14.623 -7.962 1.00 83.00 185 ARG A N 1
ATOM 1426 C CA . ARG A 1 185 ? -5.321 15.372 -6.703 1.00 83.00 185 ARG A CA 1
ATOM 1427 C C . ARG A 1 185 ? -6.679 15.996 -6.375 1.00 83.00 185 ARG A C 1
ATOM 1429 O O . ARG A 1 185 ? -7.078 15.980 -5.214 1.00 83.00 185 ARG A O 1
ATOM 1436 N N . GLU A 1 186 ? -7.416 16.506 -7.361 1.00 83.75 186 GLU A N 1
ATOM 1437 C CA . GLU A 1 186 ? -8.778 17.020 -7.140 1.00 83.75 186 GLU A CA 1
ATOM 1438 C C . GLU A 1 186 ? -9.741 15.911 -6.677 1.00 83.75 186 GLU A C 1
ATOM 1440 O O . GLU A 1 186 ? -10.531 16.118 -5.749 1.00 83.75 186 GLU A O 1
ATOM 1445 N N . GLU A 1 187 ? -9.646 14.712 -7.265 1.00 86.25 187 GLU A N 1
ATOM 1446 C CA . GLU A 1 187 ? -10.439 13.546 -6.845 1.00 86.25 187 GLU A CA 1
ATOM 1447 C C . GLU A 1 187 ? -10.103 13.113 -5.407 1.00 86.25 187 GLU A C 1
ATOM 1449 O O . GLU A 1 187 ? -11.002 12.861 -4.598 1.00 86.25 187 GLU A O 1
ATOM 1454 N N . GLU A 1 188 ? -8.816 13.088 -5.054 1.00 83.69 188 GLU A N 1
ATOM 1455 C CA . GLU A 1 188 ? -8.344 12.777 -3.699 1.00 83.69 188 GLU A CA 1
ATOM 1456 C C . GLU A 1 188 ? -8.818 13.800 -2.668 1.00 83.69 188 GLU A C 1
ATOM 1458 O O . GLU A 1 188 ? -9.287 13.426 -1.591 1.00 83.69 188 GLU A O 1
ATOM 1463 N N . GLN A 1 189 ? -8.751 15.094 -2.989 1.00 80.69 189 GLN A N 1
ATOM 1464 C CA . GLN A 1 189 ? -9.239 16.155 -2.109 1.00 80.69 189 GLN A CA 1
ATOM 1465 C C . GLN A 1 189 ? -10.746 16.029 -1.860 1.00 80.69 189 GLN A C 1
ATOM 1467 O O . GLN A 1 189 ? -11.206 16.196 -0.722 1.00 80.69 189 GLN A O 1
ATOM 1472 N N . ALA A 1 190 ? -11.522 15.695 -2.895 1.00 84.94 190 ALA A N 1
ATOM 1473 C CA . ALA A 1 190 ? -12.953 15.446 -2.766 1.00 84.94 190 ALA A CA 1
ATOM 1474 C C . ALA A 1 190 ? -13.231 14.245 -1.845 1.00 84.94 190 ALA A C 1
ATOM 1476 O O . ALA A 1 190 ? -14.063 14.340 -0.935 1.00 84.94 190 ALA A O 1
ATOM 1477 N N . LEU A 1 191 ? -12.486 13.147 -2.015 1.00 85.06 191 LEU A N 1
ATOM 1478 C CA . LEU A 1 191 ? -12.597 11.962 -1.165 1.00 85.06 191 LEU A CA 1
ATOM 1479 C C . LEU A 1 191 ? -12.202 12.262 0.290 1.00 85.06 191 LEU A C 1
ATOM 1481 O O . LEU A 1 191 ? -12.921 11.913 1.226 1.00 85.06 191 LEU A O 1
ATOM 1485 N N . LEU A 1 192 ? -11.113 12.999 0.503 1.00 81.38 192 LEU A N 1
ATOM 1486 C CA . LEU A 1 192 ? -10.660 13.392 1.834 1.00 81.38 192 LEU A CA 1
ATOM 1487 C C . LEU A 1 192 ? -11.663 14.317 2.537 1.00 81.38 192 LEU A C 1
ATOM 1489 O O . LEU A 1 192 ? -11.834 14.244 3.758 1.00 81.38 192 LEU A O 1
ATOM 1493 N N . THR A 1 193 ? -12.332 15.184 1.780 1.00 81.56 193 THR A N 1
ATOM 1494 C CA . THR A 1 193 ? -13.404 16.050 2.288 1.00 81.56 193 THR A CA 1
ATOM 1495 C C . THR A 1 193 ? -14.598 15.215 2.733 1.00 81.56 193 THR A C 1
ATOM 1497 O O . THR A 1 193 ? -15.089 15.394 3.850 1.00 81.56 193 THR A O 1
ATOM 1500 N N . LYS A 1 194 ? -15.007 14.240 1.915 1.00 88.19 194 LYS A N 1
ATOM 1501 C CA . LYS A 1 194 ? -16.046 13.265 2.267 1.00 88.19 194 LYS A CA 1
ATOM 1502 C C . LYS A 1 194 ? -15.685 12.511 3.555 1.00 88.19 194 LYS A C 1
ATOM 1504 O O . LYS A 1 194 ? -16.497 12.438 4.473 1.00 88.19 194 LYS A O 1
ATOM 1509 N N . PHE A 1 195 ? -14.446 12.038 3.685 1.00 85.75 195 PHE A N 1
ATOM 1510 C CA . PHE A 1 195 ? -13.985 11.318 4.877 1.00 85.75 195 PHE A CA 1
ATOM 1511 C C . PHE A 1 195 ? -14.004 12.157 6.155 1.00 85.75 195 PHE A C 1
ATOM 1513 O O . PHE A 1 195 ? -14.261 11.622 7.237 1.00 85.75 195 PHE A O 1
ATOM 1520 N N . GLN A 1 196 ? -13.713 13.457 6.059 1.00 81.50 196 GLN A N 1
ATOM 1521 C CA . GLN A 1 196 ? -13.809 14.372 7.199 1.00 81.50 196 GLN A CA 1
ATOM 1522 C C . GLN A 1 196 ? -15.263 14.516 7.652 1.00 81.50 196 GLN A C 1
ATOM 1524 O O . GLN A 1 196 ? -15.547 14.322 8.834 1.00 81.50 196 GLN A O 1
ATOM 1529 N N . GLN A 1 197 ? -16.183 14.736 6.711 1.00 87.06 197 GLN A N 1
ATOM 1530 C CA . GLN A 1 197 ? -17.616 14.830 6.999 1.00 87.06 197 GLN A CA 1
ATOM 1531 C C . GLN A 1 197 ? -18.149 13.546 7.650 1.00 87.06 197 GLN A C 1
ATOM 1533 O O . GLN A 1 197 ? -18.857 13.604 8.652 1.00 87.06 197 GLN A O 1
ATOM 1538 N N . GLU A 1 198 ? -17.763 12.371 7.151 1.00 88.00 198 GLU A N 1
ATOM 1539 C CA . GLU A 1 198 ? -18.161 11.087 7.743 1.00 88.00 198 GLU A CA 1
ATOM 1540 C C . GLU A 1 198 ? -17.674 10.923 9.189 1.00 88.00 198 GLU A C 1
ATOM 1542 O O . GLU A 1 198 ? -18.413 10.432 10.045 1.00 88.00 198 GLU A O 1
ATOM 1547 N N . ARG A 1 199 ? -16.442 11.352 9.491 1.00 84.81 199 ARG A N 1
ATOM 1548 C CA . ARG A 1 199 ? -15.894 11.300 10.857 1.00 84.81 199 ARG A CA 1
ATOM 1549 C C . ARG A 1 199 ? -16.639 12.238 11.799 1.00 84.81 199 ARG A C 1
ATOM 1551 O O . ARG A 1 199 ? -16.957 11.828 12.914 1.00 84.81 199 ARG A O 1
ATOM 1558 N N . GLU A 1 200 ? -16.960 13.446 11.345 1.00 87.81 200 GLU A N 1
ATOM 1559 C CA . GLU A 1 200 ? -17.761 14.410 12.106 1.00 87.81 200 GLU A CA 1
ATOM 1560 C C . GLU A 1 200 ? -19.177 13.882 12.378 1.00 87.81 200 GLU A C 1
ATOM 1562 O O . GLU A 1 200 ? -19.684 13.998 13.497 1.00 87.81 200 GLU A O 1
ATOM 1567 N N . VAL A 1 201 ? -19.802 13.225 11.395 1.00 92.81 201 VAL A N 1
ATOM 1568 C CA . VAL A 1 201 ? -21.106 12.564 11.561 1.00 92.81 201 VAL A CA 1
ATOM 1569 C C . VAL A 1 201 ? -21.022 11.436 12.592 1.00 92.81 201 VAL A C 1
ATOM 1571 O O . VAL A 1 201 ? -21.884 11.322 13.462 1.00 92.81 201 VAL A O 1
ATOM 1574 N N . VAL A 1 202 ? -19.976 10.609 12.553 1.00 90.00 202 VAL A N 1
ATOM 1575 C CA . VAL A 1 202 ? -19.795 9.513 13.520 1.00 90.00 202 VAL A CA 1
ATOM 1576 C C . VAL A 1 202 ? -19.599 10.055 14.932 1.00 90.00 202 VAL A C 1
ATOM 1578 O O . VAL A 1 202 ? -20.222 9.555 15.870 1.00 90.00 202 VAL A O 1
ATOM 1581 N N . GLU A 1 203 ? -18.763 11.078 15.088 1.00 88.19 203 GLU A N 1
ATOM 1582 C CA . GLU A 1 203 ? -18.500 11.703 16.381 1.00 88.19 203 GLU A CA 1
ATOM 1583 C C . GLU A 1 203 ? -19.757 12.379 16.945 1.00 88.19 203 GLU A C 1
ATOM 1585 O O . GLU A 1 203 ? -20.104 12.150 18.103 1.00 88.19 203 GLU A O 1
ATOM 1590 N N . SER A 1 204 ? -20.476 13.157 16.131 1.00 92.12 204 SER A N 1
ATOM 1591 C CA . SER A 1 204 ? -21.731 13.808 16.537 1.00 92.12 204 SER A CA 1
ATOM 1592 C C . SER A 1 204 ? -22.818 12.798 16.905 1.00 92.12 204 SER A C 1
ATOM 1594 O O . SER A 1 204 ? -23.433 12.937 17.958 1.00 92.12 204 SER A O 1
ATOM 1596 N N . THR A 1 205 ? -22.982 11.724 16.127 1.00 93.62 205 THR A N 1
ATOM 1597 C CA . THR A 1 205 ? -23.959 10.664 16.431 1.00 93.62 205 THR A CA 1
ATOM 1598 C C . THR A 1 205 ? -23.642 9.975 17.761 1.00 93.62 205 THR A C 1
ATOM 1600 O O . THR A 1 205 ? -24.532 9.721 18.570 1.00 93.62 205 THR A O 1
ATOM 1603 N N . VAL A 1 206 ? -22.368 9.657 18.024 1.00 91.56 206 VAL A N 1
ATOM 1604 C CA . VAL A 1 206 ? -21.970 9.017 19.291 1.00 91.56 206 VAL A CA 1
ATOM 1605 C C . VAL A 1 206 ? -22.146 9.973 20.475 1.00 91.56 206 VAL A C 1
ATOM 1607 O O . VAL A 1 206 ? -22.562 9.527 21.549 1.00 91.56 206 VAL A O 1
ATOM 1610 N N . LYS A 1 207 ? -21.883 11.273 20.288 1.00 91.25 207 LYS A N 1
ATOM 1611 C CA . LYS A 1 207 ? -22.156 12.311 21.294 1.00 91.25 207 LYS A CA 1
ATOM 1612 C C . LYS A 1 207 ? -23.649 12.398 21.616 1.00 91.25 207 LYS A C 1
ATOM 1614 O O . LYS A 1 207 ? -24.005 12.260 22.782 1.00 91.25 207 LYS A O 1
ATOM 1619 N N . GLU A 1 208 ? -24.510 12.509 20.606 1.00 94.12 208 GLU A N 1
ATOM 1620 C CA . GLU A 1 208 ? -25.968 12.581 20.780 1.00 94.12 208 GLU A CA 1
ATOM 1621 C C . GLU A 1 208 ? -26.526 11.328 21.482 1.00 94.12 208 GLU A C 1
ATOM 1623 O O . GLU A 1 208 ? -27.313 11.420 22.424 1.00 94.12 208 GLU A O 1
ATOM 1628 N N . GLU A 1 209 ? -26.078 10.129 21.096 1.00 92.44 209 GLU A N 1
ATOM 1629 C CA . GLU A 1 209 ? -26.456 8.883 21.781 1.00 92.44 209 GLU A CA 1
ATOM 1630 C C . GLU A 1 209 ? -26.044 8.870 23.260 1.00 92.44 209 GLU A C 1
ATOM 1632 O O . GLU A 1 209 ? -26.741 8.301 24.103 1.00 92.44 209 GLU A O 1
ATOM 1637 N N . THR A 1 210 ? -24.904 9.480 23.577 1.00 91.06 210 THR A N 1
ATOM 1638 C CA . THR A 1 210 ? -24.340 9.525 24.931 1.00 91.06 210 THR A CA 1
ATOM 1639 C C . THR A 1 210 ? -25.074 10.534 25.804 1.00 91.06 210 THR A C 1
ATOM 1641 O O . THR A 1 210 ? -25.363 10.229 26.962 1.00 91.06 210 THR A O 1
ATOM 1644 N N . GLU A 1 211 ? -25.444 11.689 25.249 1.00 92.69 211 GLU A N 1
ATOM 1645 C CA . GLU A 1 211 ? -26.306 12.675 25.907 1.00 92.69 211 GLU A CA 1
ATOM 1646 C C . GLU A 1 211 ? -27.687 12.079 26.206 1.00 92.69 211 GLU A C 1
ATOM 1648 O O . GLU A 1 211 ? -28.139 12.107 27.353 1.00 92.69 211 GLU A O 1
ATOM 1653 N N . ASN A 1 212 ? -28.297 11.404 25.229 1.00 93.88 212 ASN A N 1
ATOM 1654 C CA . ASN A 1 212 ? -29.566 10.700 25.416 1.00 93.88 212 ASN A CA 1
ATOM 1655 C C . ASN A 1 212 ? -29.471 9.583 26.479 1.00 93.88 212 ASN A C 1
ATOM 1657 O O . ASN A 1 212 ? -30.381 9.404 27.295 1.00 93.88 212 ASN A O 1
ATOM 1661 N N . GLU A 1 213 ? -28.383 8.801 26.512 1.00 92.69 213 GLU A N 1
ATOM 1662 C CA . GLU A 1 213 ? -28.171 7.770 27.545 1.00 92.69 213 GLU A CA 1
ATOM 1663 C C . GLU A 1 213 ? -27.993 8.402 28.939 1.00 92.69 213 GLU A C 1
ATOM 1665 O O . GLU A 1 213 ? -28.534 7.886 29.926 1.00 92.69 213 GLU A O 1
ATOM 1670 N N . TRP A 1 214 ? -27.301 9.542 29.024 1.00 92.06 214 TRP A N 1
ATOM 1671 C CA . TRP A 1 214 ? -27.122 10.310 30.256 1.00 92.06 214 TRP A CA 1
ATOM 1672 C C . TRP A 1 214 ? -28.448 10.849 30.804 1.00 92.06 214 TRP A C 1
ATOM 1674 O O . TRP A 1 214 ? -28.759 10.612 31.975 1.00 92.06 214 TRP A O 1
ATOM 1684 N N . GLU A 1 215 ? -29.278 11.478 29.969 1.00 93.56 215 GLU A N 1
ATOM 1685 C CA . GLU A 1 215 ? -30.606 11.961 30.367 1.00 93.56 215 GLU A CA 1
ATOM 1686 C C . GLU A 1 215 ? -31.491 10.823 30.891 1.00 93.56 215 GLU A C 1
ATOM 1688 O O . GLU A 1 215 ? -32.089 10.920 31.969 1.00 93.56 215 GLU A O 1
ATOM 1693 N N . ASN A 1 216 ? -31.502 9.688 30.187 1.00 94.06 216 ASN A N 1
ATOM 1694 C CA . ASN A 1 216 ? -32.224 8.494 30.615 1.00 94.06 216 ASN A CA 1
ATOM 1695 C C . ASN A 1 216 ? -31.709 7.953 31.960 1.00 94.06 216 ASN A C 1
ATOM 1697 O O . ASN A 1 216 ? -32.491 7.462 32.785 1.00 94.06 216 ASN A O 1
ATOM 1701 N N . ARG A 1 217 ? -30.399 8.020 32.231 1.00 92.12 217 ARG A N 1
ATOM 1702 C CA . ARG A 1 217 ? -29.851 7.624 33.538 1.00 92.12 217 ARG A CA 1
ATOM 1703 C C . ARG A 1 217 ? -30.211 8.592 34.649 1.00 92.12 217 ARG A C 1
ATOM 1705 O O . ARG A 1 217 ? -30.614 8.118 35.714 1.00 92.12 217 ARG A O 1
ATOM 1712 N N . LEU A 1 218 ? -30.184 9.896 34.400 1.00 91.50 218 LEU A N 1
ATOM 1713 C CA . LEU A 1 218 ? -30.639 10.896 35.365 1.00 91.50 218 LEU A CA 1
ATOM 1714 C C . LEU A 1 218 ? -32.120 10.719 35.727 1.00 91.50 218 LEU A C 1
ATOM 1716 O O . LEU A 1 218 ? -32.477 10.746 36.911 1.00 91.50 218 LEU A O 1
ATOM 1720 N N . GLN A 1 219 ? -32.981 10.454 34.740 1.00 92.62 219 GLN A N 1
ATOM 1721 C CA . GLN A 1 219 ? -34.396 10.158 34.985 1.00 92.62 219 GLN A CA 1
ATOM 1722 C C . GLN A 1 219 ? -34.569 8.898 35.844 1.00 92.62 219 GLN A C 1
ATOM 1724 O O . GLN A 1 219 ? -35.312 8.913 36.827 1.00 92.62 219 GLN A O 1
ATOM 1729 N N . ASN A 1 220 ? -33.837 7.822 35.541 1.00 92.62 220 ASN A N 1
ATOM 1730 C CA . ASN A 1 220 ? -33.883 6.579 36.317 1.00 92.62 220 ASN A CA 1
ATOM 1731 C C . ASN A 1 220 ? -33.410 6.762 37.770 1.00 92.62 220 ASN A C 1
ATOM 1733 O O . ASN A 1 220 ? -34.028 6.219 38.691 1.00 92.62 220 ASN A O 1
ATOM 1737 N N . ILE A 1 221 ? -32.336 7.528 37.994 1.00 91.12 221 ILE A N 1
ATOM 1738 C CA . ILE A 1 221 ? -31.845 7.860 39.341 1.00 91.12 221 ILE A CA 1
ATOM 1739 C C . ILE A 1 221 ? -32.918 8.646 40.100 1.00 91.12 221 ILE A C 1
ATOM 1741 O O . ILE A 1 221 ? -33.266 8.286 41.226 1.00 91.12 221 ILE A O 1
ATOM 1745 N N . THR A 1 222 ? -33.513 9.656 39.461 1.00 88.00 222 THR A N 1
ATOM 1746 C CA . THR A 1 222 ? -34.574 10.479 40.057 1.00 88.00 222 THR A CA 1
ATOM 1747 C C . THR A 1 222 ? -35.787 9.630 40.449 1.00 88.00 222 THR A C 1
ATOM 1749 O O . THR A 1 222 ? -36.214 9.660 41.603 1.00 88.00 222 THR A O 1
ATOM 1752 N N . GLN A 1 223 ? -36.278 8.774 39.547 1.00 89.38 223 GLN A N 1
ATOM 1753 C CA . GLN A 1 223 ? -37.390 7.855 39.823 1.00 89.38 223 GLN A CA 1
ATOM 1754 C C . GLN A 1 223 ? -37.075 6.865 40.957 1.00 89.38 223 GLN A C 1
ATOM 1756 O O . GLN A 1 223 ? -37.955 6.500 41.745 1.00 89.38 223 GLN A O 1
ATOM 1761 N N . ARG A 1 224 ? -35.823 6.401 41.062 1.00 89.00 224 ARG A N 1
ATOM 1762 C CA . ARG A 1 224 ? -35.384 5.516 42.150 1.00 89.00 224 ARG A CA 1
ATOM 1763 C C . ARG A 1 224 ? -35.442 6.232 43.499 1.00 89.00 224 ARG A C 1
ATOM 1765 O O . ARG A 1 224 ? -35.933 5.644 44.465 1.00 89.00 224 ARG A O 1
ATOM 1772 N N . LEU A 1 225 ? -34.994 7.485 43.561 1.00 86.19 225 LEU A N 1
ATOM 1773 C CA . LEU A 1 225 ? -35.051 8.310 44.771 1.00 86.19 225 LEU A CA 1
ATOM 1774 C C . LEU A 1 225 ? -36.499 8.643 45.166 1.00 86.19 225 LEU A C 1
ATOM 1776 O O . LEU A 1 225 ? -36.851 8.523 46.339 1.00 86.19 225 LEU A O 1
ATOM 1780 N N . GLU A 1 226 ? -37.373 8.947 44.204 1.00 84.19 226 GLU A N 1
ATOM 1781 C CA . GLU A 1 226 ? -38.810 9.140 44.453 1.00 84.19 226 GLU A CA 1
ATOM 1782 C C . GLU A 1 226 ? -39.480 7.896 45.050 1.00 84.19 226 GLU A C 1
ATOM 1784 O O . GLU A 1 226 ? -40.256 7.989 46.003 1.00 84.19 226 GLU A O 1
ATOM 1789 N N . LYS A 1 227 ? -39.181 6.704 44.515 1.00 85.88 227 LYS A N 1
ATOM 1790 C CA . LYS A 1 227 ? -39.705 5.438 45.055 1.00 85.88 227 LYS A CA 1
ATOM 1791 C C . LYS A 1 227 ? -39.231 5.199 46.490 1.00 85.88 227 LYS A C 1
ATOM 1793 O O . LYS A 1 227 ? -40.016 4.738 47.320 1.00 85.88 227 LYS A O 1
ATOM 1798 N N . GLN A 1 228 ? -37.973 5.518 46.798 1.00 83.19 228 GLN A N 1
ATOM 1799 C CA . GLN A 1 228 ? -37.455 5.431 48.167 1.00 83.19 228 GLN A CA 1
ATOM 1800 C C . GLN A 1 228 ? -38.158 6.411 49.110 1.00 83.19 228 GLN A C 1
ATOM 1802 O O . GLN A 1 228 ? -38.499 6.030 50.231 1.00 83.19 228 GLN A O 1
ATOM 1807 N N . TYR A 1 229 ? -38.416 7.635 48.648 1.00 79.75 229 TYR A N 1
ATOM 1808 C CA . TYR A 1 229 ? -39.141 8.644 49.412 1.00 79.75 229 TYR A CA 1
ATOM 1809 C C . TYR A 1 229 ? -40.573 8.201 49.732 1.00 79.75 229 TYR A C 1
ATOM 1811 O O . TYR A 1 229 ? -40.946 8.145 50.905 1.00 79.75 229 TYR A O 1
ATOM 1819 N N . LYS A 1 230 ? -41.329 7.755 48.716 1.00 81.94 230 LYS A N 1
ATOM 1820 C CA . LYS A 1 230 ? -42.693 7.212 48.873 1.00 81.94 230 LYS A CA 1
ATOM 1821 C C . LYS A 1 230 ? -42.756 6.083 49.904 1.00 81.94 230 LYS A C 1
ATOM 1823 O O . LYS A 1 230 ? -43.723 5.977 50.653 1.00 81.94 230 LYS A O 1
ATOM 1828 N N . LYS A 1 231 ? -41.716 5.244 49.959 1.00 81.50 231 LYS A N 1
ATOM 1829 C CA . LYS A 1 231 ? -41.626 4.121 50.902 1.00 81.50 231 LYS A CA 1
ATOM 1830 C C . LYS A 1 231 ? -41.360 4.560 52.349 1.00 81.50 231 LYS A C 1
ATOM 1832 O O . LYS A 1 231 ? -41.781 3.851 53.257 1.00 81.50 231 LYS A O 1
ATOM 1837 N N . LYS A 1 232 ? -40.659 5.679 52.575 1.00 76.38 232 LYS A N 1
ATOM 1838 C CA . LYS A 1 232 ? -40.318 6.178 53.922 1.00 76.38 232 LYS A CA 1
ATOM 1839 C C . LYS A 1 232 ? -41.336 7.172 54.492 1.00 76.38 232 LYS A C 1
ATOM 1841 O O . LYS A 1 232 ? -41.615 7.093 55.682 1.00 76.38 232 LYS A O 1
ATOM 1846 N N . ASN A 1 233 ? -41.888 8.065 53.666 1.00 71.00 233 ASN A N 1
ATOM 1847 C CA . ASN A 1 233 ? -42.657 9.230 54.130 1.00 71.00 233 ASN A CA 1
ATOM 1848 C C . ASN A 1 233 ? -44.124 9.264 53.643 1.00 71.00 233 ASN A C 1
ATOM 1850 O O . ASN A 1 233 ? -44.854 10.192 53.976 1.00 71.00 233 ASN A O 1
ATOM 1854 N N . GLY A 1 234 ? -44.594 8.265 52.885 1.00 68.31 234 GLY A N 1
ATOM 1855 C CA . GLY A 1 234 ? -45.974 8.225 52.377 1.00 68.31 234 GLY A CA 1
ATOM 1856 C C . GLY A 1 234 ? -46.178 9.011 51.072 1.00 68.31 234 GLY A C 1
ATOM 1857 O O . GLY A 1 234 ? -45.268 9.107 50.252 1.00 68.31 234 GLY A O 1
ATOM 1858 N N . LYS A 1 235 ? -47.400 9.513 50.824 1.00 64.75 235 LYS A N 1
ATOM 1859 C CA . LYS A 1 235 ? -47.787 10.198 49.564 1.00 64.75 235 LYS A CA 1
ATOM 1860 C C . LYS A 1 235 ? -47.582 11.722 49.571 1.00 64.75 235 LYS A C 1
ATOM 1862 O O . LYS A 1 235 ? -47.957 12.371 48.599 1.00 64.75 235 LYS A O 1
ATOM 1867 N N . ASP A 1 236 ? -47.020 12.283 50.636 1.00 66.31 236 ASP A N 1
ATOM 1868 C CA . ASP A 1 236 ? -46.901 13.732 50.806 1.00 66.31 236 ASP A CA 1
ATOM 1869 C C . ASP A 1 236 ? -45.699 14.288 50.020 1.00 66.31 236 ASP A C 1
ATOM 1871 O O . ASP A 1 236 ? -44.553 14.077 50.402 1.00 66.31 236 ASP A O 1
ATOM 1875 N N . TYR A 1 237 ? -45.944 14.913 48.863 1.00 65.75 237 TYR A N 1
ATOM 1876 C CA . TYR A 1 237 ? -44.893 15.311 47.909 1.00 65.75 237 TYR A CA 1
ATOM 1877 C C . TYR A 1 237 ? -44.250 16.672 48.214 1.00 65.75 237 TYR A C 1
ATOM 1879 O O . TYR A 1 237 ? -43.183 16.965 47.671 1.00 65.75 237 TYR A O 1
ATOM 1887 N N . GLU A 1 238 ? -44.853 17.497 49.077 1.00 69.88 238 GLU A N 1
ATOM 1888 C CA . GLU A 1 238 ? -44.380 18.866 49.345 1.00 69.88 238 GLU A CA 1
ATOM 1889 C C . GLU A 1 238 ? -42.981 18.901 49.983 1.00 69.88 238 GLU A C 1
ATOM 1891 O O . GLU A 1 238 ? -42.224 19.849 49.782 1.00 69.88 238 GLU A O 1
ATOM 1896 N N . GLN A 1 239 ? -42.585 17.841 50.696 1.00 72.88 239 GLN A N 1
ATOM 1897 C CA . GLN A 1 239 ? -41.284 17.756 51.373 1.00 72.88 239 GLN A CA 1
ATOM 1898 C C . GLN A 1 239 ? -40.206 16.998 50.568 1.00 72.88 239 GLN A C 1
ATOM 1900 O O . GLN A 1 239 ? -39.089 16.806 51.062 1.00 72.88 239 GLN A O 1
ATOM 1905 N N . PHE A 1 240 ? -40.497 16.565 49.334 1.00 72.25 240 PHE A N 1
ATOM 1906 C CA . PHE A 1 240 ? -39.542 15.828 48.493 1.00 72.25 240 PHE A CA 1
ATOM 1907 C C . PHE A 1 240 ? -38.264 16.625 48.146 1.00 72.25 240 PHE A C 1
ATOM 1909 O O . PHE A 1 240 ? -37.173 16.055 48.262 1.00 72.25 240 PHE A O 1
ATOM 1916 N N . PRO A 1 241 ? -38.325 17.934 47.807 1.00 77.12 241 PRO A N 1
ATOM 1917 C CA . PRO A 1 241 ? -37.119 18.730 47.572 1.00 77.12 241 PRO A CA 1
ATOM 1918 C C . PRO A 1 241 ? -36.193 18.758 48.796 1.00 77.12 241 PRO A C 1
ATOM 1920 O O . PRO A 1 241 ? -34.997 18.509 48.677 1.00 77.12 241 PRO A O 1
ATOM 1923 N N . THR A 1 242 ? -36.744 18.958 49.995 1.00 76.88 242 THR A N 1
ATOM 1924 C CA . THR A 1 242 ? -35.984 18.975 51.257 1.00 76.88 242 THR A CA 1
ATOM 1925 C C . THR A 1 242 ? -35.326 17.624 51.555 1.00 76.88 242 THR A C 1
ATOM 1927 O O . THR A 1 242 ? -34.195 17.573 52.039 1.00 76.88 242 THR A O 1
ATOM 1930 N N . PHE A 1 243 ? -35.993 16.514 51.219 1.00 77.00 243 PHE A N 1
ATOM 1931 C CA . PHE A 1 243 ? -35.439 15.163 51.351 1.00 77.00 243 PHE A CA 1
ATOM 1932 C C . PHE A 1 243 ? -34.217 14.928 50.454 1.00 77.00 243 PHE A C 1
ATOM 1934 O O . PHE A 1 243 ? -33.232 14.342 50.915 1.00 77.00 243 PHE A O 1
ATOM 1941 N N . LEU A 1 244 ? -34.244 15.424 49.210 1.00 72.94 244 LEU A N 1
ATOM 1942 C CA . LEU A 1 244 ? -33.109 15.337 48.282 1.00 72.94 244 LEU A CA 1
ATOM 1943 C C . LEU A 1 244 ? -31.864 16.076 48.799 1.00 72.94 244 LEU A C 1
ATOM 1945 O O . LEU A 1 244 ? -30.747 15.636 48.537 1.00 72.94 244 LEU A O 1
ATOM 1949 N N . PHE A 1 245 ? -32.043 17.155 49.568 1.00 74.56 245 PHE A N 1
ATOM 1950 C CA . PHE A 1 245 ? -30.943 17.907 50.184 1.00 74.56 245 PHE A CA 1
ATOM 1951 C C . PHE A 1 245 ? -30.455 17.332 51.519 1.00 74.56 245 PHE A C 1
ATOM 1953 O O . PHE A 1 245 ? -29.460 17.820 52.062 1.00 74.56 245 PHE A O 1
ATOM 1960 N N . SER A 1 246 ? -31.094 16.281 52.047 1.00 81.81 246 SER A N 1
ATOM 1961 C CA . SER A 1 246 ? -30.566 15.593 53.225 1.00 81.81 246 SER A CA 1
ATOM 1962 C C . SER A 1 246 ? -29.186 15.004 52.918 1.00 81.81 246 SER A C 1
ATOM 1964 O O . SER A 1 246 ? -28.952 14.433 51.851 1.00 81.81 246 SER A O 1
ATOM 1966 N N . THR A 1 247 ? -28.248 15.134 53.856 1.00 80.31 247 THR A N 1
ATOM 1967 C CA . THR A 1 247 ? -26.828 14.795 53.649 1.00 80.31 247 THR A CA 1
ATOM 1968 C C . THR A 1 247 ? -26.605 13.370 53.143 1.00 80.31 247 THR A C 1
ATOM 1970 O O . THR A 1 247 ? -25.735 13.152 52.305 1.00 80.31 247 THR A O 1
ATOM 1973 N N . ASN A 1 248 ? -27.397 12.404 53.610 1.00 82.00 248 ASN A N 1
ATOM 1974 C CA . ASN A 1 248 ? -27.275 11.007 53.190 1.00 82.00 248 ASN A CA 1
ATOM 1975 C C . ASN A 1 248 ? -27.832 10.760 51.780 1.00 82.00 248 ASN A C 1
ATOM 1977 O O . ASN A 1 248 ? -27.211 10.042 51.004 1.00 82.00 248 ASN A O 1
ATOM 1981 N N . VAL A 1 249 ? -28.975 11.361 51.432 1.00 83.50 249 VAL A N 1
ATOM 1982 C CA . VAL A 1 249 ? -29.598 11.195 50.104 1.00 83.50 249 VAL A CA 1
ATOM 1983 C C . VAL A 1 249 ? -28.798 11.934 49.040 1.00 83.50 249 VAL A C 1
ATOM 1985 O O . VAL A 1 249 ? -28.609 11.405 47.949 1.00 83.50 249 VAL A O 1
ATOM 1988 N N . LYS A 1 250 ? -28.265 13.112 49.377 1.00 84.50 250 LYS A N 1
ATOM 1989 C CA . LYS A 1 250 ? -27.377 13.874 48.502 1.00 84.50 250 LYS A CA 1
ATOM 1990 C C . LYS A 1 250 ? -26.120 13.076 48.141 1.00 84.50 250 LYS A C 1
ATOM 1992 O O . LYS A 1 250 ? -25.835 12.922 46.961 1.00 84.50 250 LYS A O 1
ATOM 1997 N N . LYS A 1 251 ? -25.426 12.505 49.135 1.00 87.75 251 LYS A N 1
ATOM 1998 C CA . LYS A 1 251 ? -24.236 11.664 48.900 1.00 87.75 251 LYS A CA 1
ATOM 1999 C C . LYS A 1 251 ? -24.545 10.426 48.059 1.00 87.75 251 LYS A C 1
ATOM 2001 O O . LYS A 1 251 ? -23.747 10.050 47.210 1.00 87.75 251 LYS A O 1
ATOM 2006 N N . GLU A 1 252 ? -25.691 9.789 48.291 1.00 86.88 252 GLU A N 1
ATOM 2007 C CA . GLU A 1 252 ? -26.118 8.630 47.499 1.00 86.88 252 GLU A CA 1
ATOM 2008 C C . GLU A 1 252 ? -26.449 9.021 46.052 1.00 86.88 252 GLU A C 1
ATOM 2010 O O . GLU A 1 252 ? -26.058 8.319 45.124 1.00 86.88 252 GLU A O 1
ATOM 2015 N N . LYS A 1 253 ? -27.128 10.157 45.843 1.00 87.31 253 LYS A N 1
ATOM 2016 C CA . LYS A 1 253 ? -27.407 10.696 44.507 1.00 87.31 253 LYS A CA 1
ATOM 2017 C C . LYS A 1 253 ? -26.108 10.983 43.749 1.00 87.31 253 LYS A C 1
ATOM 2019 O O . LYS A 1 253 ? -25.961 10.499 42.634 1.00 87.31 253 LYS A O 1
ATOM 2024 N N . GLU A 1 254 ? -25.176 11.705 44.371 1.00 90.25 254 GLU A N 1
ATOM 2025 C CA . GLU A 1 254 ? -23.859 12.015 43.791 1.00 90.25 254 GLU A CA 1
ATOM 2026 C C . GLU A 1 254 ? -23.103 10.730 43.425 1.00 90.25 254 GLU A C 1
ATOM 2028 O O . GLU A 1 254 ? -22.607 10.598 42.310 1.00 90.25 254 GLU A O 1
ATOM 2033 N N . ARG A 1 255 ? -23.103 9.727 44.312 1.00 91.88 255 ARG A N 1
ATOM 2034 C CA . ARG A 1 255 ? -22.481 8.426 44.040 1.00 91.88 255 ARG A CA 1
ATOM 2035 C C . ARG A 1 255 ? -23.097 7.718 42.828 1.00 91.88 255 ARG A C 1
ATOM 2037 O O . ARG A 1 255 ? -22.359 7.194 41.998 1.00 91.88 255 ARG A O 1
ATOM 2044 N N . LEU A 1 256 ? -24.427 7.673 42.732 1.00 90.38 256 LEU A N 1
ATOM 2045 C CA . LEU A 1 256 ? -25.123 7.033 41.609 1.00 90.38 256 LEU A CA 1
ATOM 2046 C C . LEU A 1 256 ? -24.881 7.774 40.287 1.00 90.38 256 LEU A C 1
ATOM 2048 O O . LEU A 1 256 ? -24.756 7.132 39.245 1.00 90.38 256 LEU A O 1
ATOM 2052 N N . GLU A 1 257 ? -24.806 9.105 40.323 1.00 91.19 257 GLU A N 1
ATOM 2053 C CA . GLU A 1 257 ? -24.469 9.934 39.162 1.00 91.19 257 GLU A CA 1
ATOM 2054 C C . GLU A 1 257 ? -23.020 9.710 38.708 1.00 91.19 257 GLU A C 1
ATOM 2056 O O . GLU A 1 257 ? -22.780 9.559 37.511 1.00 91.19 257 GLU A O 1
ATOM 2061 N N . ASP A 1 258 ? -22.067 9.618 39.639 1.00 92.62 258 ASP A N 1
ATOM 2062 C CA . ASP A 1 258 ? -20.659 9.332 39.340 1.00 92.62 258 ASP A CA 1
ATOM 2063 C C . ASP A 1 258 ? -20.459 7.919 38.772 1.00 92.62 258 ASP A C 1
ATOM 2065 O O . ASP A 1 258 ? -19.707 7.734 37.811 1.00 92.62 258 ASP A O 1
ATOM 2069 N N . GLU A 1 259 ? -21.133 6.913 39.341 1.00 92.25 259 GLU A N 1
ATOM 2070 C CA . GLU A 1 259 ? -21.127 5.540 38.820 1.00 92.25 259 GLU A CA 1
ATOM 2071 C C . GLU A 1 259 ? -21.711 5.499 37.398 1.00 92.25 259 GLU A C 1
ATOM 2073 O O . GLU A 1 259 ? -21.084 4.938 36.500 1.00 92.25 259 GLU A O 1
ATOM 2078 N N . ALA A 1 260 ? -22.852 6.157 37.159 1.00 92.06 260 ALA A N 1
ATOM 2079 C CA . ALA A 1 260 ? -23.461 6.238 35.831 1.00 92.06 260 ALA A CA 1
ATOM 2080 C C . ALA A 1 260 ? -22.567 6.967 34.817 1.00 92.06 260 ALA A C 1
ATOM 2082 O O . ALA A 1 260 ? -22.459 6.522 33.675 1.00 92.06 260 ALA A O 1
ATOM 2083 N N . ARG A 1 261 ? -21.899 8.053 35.228 1.00 91.62 261 ARG A N 1
ATOM 2084 C CA . ARG A 1 261 ? -20.993 8.820 34.364 1.00 91.62 261 ARG A CA 1
ATOM 2085 C C . ARG A 1 261 ? -19.816 7.972 33.895 1.00 91.62 261 ARG A C 1
ATOM 2087 O O . ARG A 1 261 ? -19.553 7.936 32.700 1.00 91.62 261 ARG A O 1
ATOM 2094 N N . LYS A 1 262 ? -19.160 7.249 34.809 1.00 93.19 262 LYS A N 1
ATOM 2095 C CA . LYS A 1 262 ? -18.047 6.342 34.469 1.00 93.19 262 LYS A CA 1
ATOM 2096 C C . LYS A 1 262 ? -18.483 5.228 33.520 1.00 93.19 262 LYS A C 1
ATOM 2098 O O . LYS A 1 262 ? -17.765 4.894 32.583 1.00 93.19 262 LYS A O 1
ATOM 2103 N N . ASP A 1 263 ? -19.658 4.652 33.761 1.00 92.62 263 ASP A N 1
ATOM 2104 C CA . ASP A 1 263 ? -20.189 3.567 32.934 1.00 92.62 263 ASP A CA 1
ATOM 2105 C C . ASP A 1 263 ? -20.502 4.056 31.508 1.00 92.62 263 ASP A C 1
ATOM 2107 O O . ASP A 1 263 ? -20.154 3.401 30.524 1.00 92.62 263 ASP A O 1
ATOM 2111 N N . ILE A 1 264 ? -21.092 5.250 31.389 1.00 92.25 264 ILE A N 1
ATOM 2112 C CA . ILE A 1 264 ? -21.371 5.906 30.106 1.00 92.25 264 ILE A CA 1
ATOM 2113 C C . ILE A 1 264 ? -20.076 6.308 29.396 1.00 92.25 264 ILE A C 1
ATOM 2115 O O . ILE A 1 264 ? -19.962 6.070 28.200 1.00 92.25 264 ILE A O 1
ATOM 2119 N N . GLU A 1 265 ? -19.081 6.846 30.101 1.00 90.56 265 GLU A N 1
ATOM 2120 C CA . GLU A 1 265 ? -17.781 7.216 29.526 1.00 90.56 265 GLU A CA 1
ATOM 2121 C C . GLU A 1 265 ? -17.053 6.000 28.929 1.00 90.56 265 GLU A C 1
ATOM 2123 O O . GLU A 1 265 ? -16.562 6.050 27.796 1.00 90.56 265 GLU A O 1
ATOM 2128 N N . ASN A 1 266 ? -17.053 4.871 29.643 1.00 90.94 266 ASN A N 1
ATOM 2129 C CA . ASN A 1 266 ? -16.493 3.615 29.144 1.00 90.94 266 ASN A CA 1
ATOM 2130 C C . ASN A 1 266 ? -17.236 3.125 27.891 1.00 90.94 266 ASN A C 1
ATOM 2132 O O . ASN A 1 266 ? -16.602 2.771 26.892 1.00 90.94 266 ASN A O 1
ATOM 2136 N N . LYS A 1 267 ? -18.576 3.148 27.907 1.00 90.38 267 LYS A N 1
ATOM 2137 C CA . LYS A 1 267 ? -19.394 2.772 26.743 1.00 90.38 267 LYS A CA 1
ATOM 2138 C C . LYS A 1 267 ? -19.207 3.720 25.562 1.00 90.38 267 LYS A C 1
ATOM 2140 O O . LYS A 1 267 ? -19.103 3.235 24.441 1.00 90.38 267 LYS A O 1
ATOM 2145 N N . HIS A 1 268 ? -19.155 5.032 25.792 1.00 90.50 268 HIS A N 1
ATOM 2146 C CA . HIS A 1 268 ? -18.893 6.050 24.773 1.00 90.50 268 HIS A CA 1
ATOM 2147 C C . HIS A 1 268 ? -17.548 5.775 24.106 1.00 90.50 268 HIS A C 1
ATOM 2149 O O . HIS A 1 268 ? -17.480 5.633 22.890 1.00 90.50 268 HIS A O 1
ATOM 2155 N N . THR A 1 269 ? -16.496 5.587 24.906 1.00 86.00 269 THR A N 1
ATOM 2156 C CA . THR A 1 269 ? -15.148 5.293 24.407 1.00 86.00 269 THR A CA 1
ATOM 2157 C C . THR A 1 269 ? -15.125 4.013 23.569 1.00 86.00 269 THR A C 1
ATOM 2159 O O . THR A 1 269 ? -14.540 3.985 22.486 1.00 86.00 269 THR A O 1
ATOM 2162 N N . GLN A 1 270 ? -15.802 2.954 24.023 1.00 88.44 270 GLN A N 1
ATOM 2163 C CA . GLN A 1 270 ? -15.872 1.689 23.292 1.00 88.44 270 GLN A CA 1
ATOM 2164 C C . GLN A 1 270 ? -16.706 1.792 22.002 1.00 88.44 270 GLN A C 1
ATOM 2166 O O . GLN A 1 270 ? -16.282 1.289 20.960 1.00 88.44 270 GLN A O 1
ATOM 2171 N N . LYS A 1 271 ? -17.869 2.457 22.043 1.00 89.75 271 LYS A N 1
ATOM 2172 C CA . LYS A 1 271 ? -18.731 2.693 20.872 1.00 89.75 271 LYS A CA 1
ATOM 2173 C C . LYS A 1 271 ? -18.019 3.542 19.824 1.00 89.75 271 LYS A C 1
ATOM 2175 O O . LYS A 1 271 ? -18.013 3.156 18.656 1.00 89.75 271 LYS A O 1
ATOM 2180 N N . LEU A 1 272 ? -17.402 4.648 20.248 1.00 87.06 272 LEU A N 1
ATOM 2181 C CA . LEU A 1 272 ? -16.627 5.531 19.384 1.00 87.06 272 LEU A CA 1
ATOM 2182 C C . LEU A 1 272 ? -15.516 4.735 18.705 1.00 87.06 272 LEU A C 1
ATOM 2184 O O . LEU A 1 272 ? -15.484 4.670 17.484 1.00 87.06 272 LEU A O 1
ATOM 2188 N N . ARG A 1 273 ? -14.699 4.010 19.481 1.00 83.19 273 ARG A N 1
ATOM 2189 C CA . ARG A 1 273 ? -13.632 3.155 18.945 1.00 83.19 273 ARG A CA 1
ATOM 2190 C C . ARG A 1 273 ? -14.145 2.175 17.887 1.00 83.19 273 ARG A C 1
ATOM 2192 O O . ARG A 1 273 ? -13.555 2.085 16.816 1.00 83.19 273 ARG A O 1
ATOM 2199 N N . ASN A 1 274 ? -15.231 1.454 18.160 1.00 86.19 274 ASN A N 1
ATOM 2200 C CA . ASN A 1 274 ? -15.764 0.457 17.229 1.00 86.19 274 ASN A CA 1
ATOM 2201 C C . ASN A 1 274 ? -16.303 1.087 15.934 1.00 86.19 274 ASN A C 1
ATOM 2203 O O . ASN A 1 274 ? -16.049 0.561 14.851 1.00 86.19 274 ASN A O 1
ATOM 2207 N N . ARG A 1 275 ? -17.025 2.214 16.024 1.00 87.56 275 ARG A N 1
ATOM 2208 C CA . ARG A 1 275 ? -17.527 2.928 14.837 1.00 87.56 275 ARG A CA 1
ATOM 2209 C C . ARG A 1 275 ? -16.389 3.538 14.030 1.00 87.56 275 ARG A C 1
ATOM 2211 O O . ARG A 1 275 ? -16.365 3.368 12.817 1.00 87.56 275 ARG A O 1
ATOM 2218 N N . THR A 1 276 ? -15.424 4.167 14.697 1.00 82.81 276 THR A N 1
ATOM 2219 C CA . THR A 1 276 ? -14.228 4.723 14.061 1.00 82.81 276 THR A CA 1
ATOM 2220 C C . THR A 1 276 ? -13.437 3.645 13.325 1.00 82.81 276 THR A C 1
ATOM 2222 O O . THR A 1 276 ? -13.073 3.864 12.178 1.00 82.81 276 THR A O 1
ATOM 2225 N N . LEU A 1 277 ? -13.227 2.462 13.917 1.00 82.88 277 LEU A N 1
ATOM 2226 C CA . LEU A 1 277 ? -12.538 1.353 13.240 1.00 82.88 277 LEU A CA 1
ATOM 2227 C C . LEU A 1 277 ? -13.270 0.893 11.973 1.00 82.88 277 LEU A C 1
ATOM 2229 O O . LEU A 1 277 ? -12.628 0.651 10.955 1.00 82.88 277 LEU A O 1
ATOM 2233 N N . LYS A 1 278 ? -14.604 0.807 12.016 1.00 86.75 278 LYS A N 1
ATOM 2234 C CA . LYS A 1 278 ? -15.410 0.428 10.848 1.00 86.75 278 LYS A CA 1
ATOM 2235 C C . LYS A 1 278 ? -15.307 1.462 9.725 1.00 86.75 278 LYS A C 1
ATOM 2237 O O . LYS A 1 278 ? -15.157 1.090 8.568 1.00 86.75 278 LYS A O 1
ATOM 2242 N N . VAL A 1 279 ? -15.373 2.743 10.080 1.00 87.00 279 VAL A N 1
ATOM 2243 C CA . VAL A 1 279 ? -15.255 3.855 9.128 1.00 87.00 279 VAL A CA 1
ATOM 2244 C C . VAL A 1 279 ? -13.855 3.888 8.527 1.00 87.00 279 VAL A C 1
ATOM 2246 O O . VAL A 1 279 ? -13.735 3.968 7.318 1.00 87.00 279 VAL A O 1
ATOM 2249 N N . ILE A 1 280 ? -12.798 3.729 9.330 1.00 81.94 280 ILE A N 1
ATOM 2250 C CA . ILE A 1 280 ? -11.418 3.662 8.823 1.00 81.94 280 ILE A CA 1
ATOM 2251 C C . ILE A 1 280 ? -11.250 2.510 7.827 1.00 81.94 280 ILE A C 1
ATOM 2253 O O . ILE A 1 280 ? -10.664 2.720 6.773 1.00 81.94 280 ILE A O 1
ATOM 2257 N N . ALA A 1 281 ? -11.781 1.320 8.124 1.00 83.31 281 ALA A N 1
ATOM 2258 C CA . ALA A 1 281 ? -11.702 0.186 7.203 1.00 83.31 281 ALA A CA 1
ATOM 2259 C C . ALA A 1 281 ? -12.410 0.471 5.866 1.00 83.31 281 ALA A C 1
ATOM 2261 O O . ALA A 1 281 ? -11.888 0.130 4.810 1.00 83.31 281 ALA A O 1
ATOM 2262 N N . GLN A 1 282 ? -13.569 1.138 5.902 1.00 88.00 282 GLN A N 1
ATOM 2263 C CA . GLN A 1 282 ? -14.261 1.579 4.690 1.00 88.00 282 GLN A CA 1
ATOM 2264 C C . GLN A 1 282 ? -13.453 2.638 3.926 1.00 88.00 282 GLN A C 1
ATOM 2266 O O . GLN A 1 282 ? -13.326 2.543 2.711 1.00 88.00 282 GLN A O 1
ATOM 2271 N N . GLN A 1 283 ? -12.875 3.613 4.629 1.00 85.62 283 GLN A N 1
ATOM 2272 C CA . GLN A 1 283 ? -12.053 4.666 4.028 1.00 85.62 283 GLN A CA 1
ATOM 2273 C C . GLN A 1 283 ? -10.812 4.087 3.341 1.00 85.62 283 GLN A C 1
ATOM 2275 O O . GLN A 1 283 ? -10.507 4.475 2.223 1.00 85.62 283 GLN A O 1
ATOM 2280 N N . GLN A 1 284 ? -10.149 3.105 3.959 1.00 84.12 284 GLN A N 1
ATOM 2281 C CA . GLN A 1 284 ? -9.019 2.395 3.351 1.00 84.12 284 GLN A CA 1
ATOM 2282 C C . GLN A 1 284 ? -9.416 1.664 2.061 1.00 84.12 284 GLN A C 1
ATOM 2284 O O . GLN A 1 284 ? -8.662 1.685 1.093 1.00 84.12 284 GLN A O 1
ATOM 2289 N N . GLU A 1 285 ? -10.593 1.035 2.031 1.00 87.69 285 GLU A N 1
ATOM 2290 C CA . GLU A 1 285 ? -11.104 0.371 0.827 1.00 87.69 285 GLU A CA 1
ATOM 2291 C C . GLU A 1 285 ? -11.426 1.380 -0.285 1.00 87.69 285 GLU A C 1
ATOM 2293 O O . GLU A 1 285 ? -11.050 1.161 -1.433 1.00 87.69 285 GLU A O 1
ATOM 2298 N N . GLU A 1 286 ? -12.078 2.498 0.047 1.00 89.19 286 GLU A N 1
ATOM 2299 C CA . GLU A 1 286 ? -12.378 3.563 -0.918 1.00 89.19 286 GLU A CA 1
ATOM 2300 C C . GLU A 1 286 ? -11.096 4.214 -1.467 1.00 89.19 286 GLU A C 1
ATOM 2302 O O . GLU A 1 286 ? -11.007 4.455 -2.671 1.00 89.19 286 GLU A O 1
ATOM 2307 N N . THR A 1 287 ? -10.075 4.437 -0.628 1.00 86.62 287 THR A N 1
ATOM 2308 C CA . THR A 1 287 ? -8.776 4.938 -1.098 1.00 86.62 287 THR A CA 1
ATOM 2309 C C . THR A 1 287 ? -8.054 3.925 -1.985 1.00 86.62 287 THR A C 1
ATOM 2311 O O . THR A 1 287 ? -7.544 4.304 -3.035 1.00 86.62 287 THR A O 1
ATOM 2314 N N . SER A 1 288 ? -8.030 2.641 -1.608 1.00 86.75 288 SER A N 1
ATOM 2315 C CA . SER A 1 288 ? -7.438 1.566 -2.424 1.00 86.75 288 SER A CA 1
ATOM 2316 C C . SER A 1 288 ? -8.081 1.519 -3.817 1.00 86.75 288 SER A C 1
ATOM 2318 O O . SER A 1 288 ? -7.375 1.532 -4.821 1.00 86.75 288 SER A O 1
ATOM 2320 N N . GLN A 1 289 ? -9.413 1.606 -3.905 1.00 90.75 289 GLN A N 1
ATOM 2321 C CA . GLN A 1 289 ? -10.129 1.652 -5.186 1.00 90.75 289 GLN A CA 1
ATOM 2322 C C . GLN A 1 289 ? -9.814 2.906 -6.013 1.00 90.75 289 GLN A C 1
ATOM 2324 O O . GLN A 1 289 ? -9.685 2.819 -7.236 1.00 90.75 289 GLN A O 1
ATOM 2329 N N . LEU A 1 290 ? -9.681 4.069 -5.366 1.00 89.88 290 LEU A N 1
ATOM 2330 C CA . LEU A 1 290 ? -9.283 5.298 -6.049 1.00 89.88 290 LEU A CA 1
ATOM 2331 C C . LEU A 1 290 ? -7.866 5.169 -6.619 1.00 89.88 290 LEU A C 1
ATOM 2333 O O . LEU A 1 290 ? -7.659 5.452 -7.795 1.00 89.88 290 LEU A O 1
ATOM 2337 N N . VAL A 1 291 ? -6.910 4.685 -5.824 1.00 89.31 291 VAL A N 1
ATOM 2338 C CA . VAL A 1 291 ? -5.527 4.480 -6.277 1.00 89.31 291 VAL A CA 1
ATOM 2339 C C . VAL A 1 291 ? -5.460 3.424 -7.378 1.00 89.31 291 VAL A C 1
ATOM 2341 O O . VAL A 1 291 ? -4.721 3.604 -8.338 1.00 89.31 291 VAL A O 1
ATOM 2344 N N . ASP A 1 292 ? -6.270 2.367 -7.321 1.00 89.38 292 ASP A N 1
ATOM 2345 C CA . ASP A 1 292 ? -6.373 1.376 -8.395 1.00 89.38 292 ASP A CA 1
ATOM 2346 C C . ASP A 1 292 ? -6.795 2.006 -9.730 1.00 89.38 292 ASP A C 1
ATOM 2348 O O . ASP A 1 292 ? -6.180 1.729 -10.768 1.00 89.38 292 ASP A O 1
ATOM 2352 N N . LYS A 1 293 ? -7.808 2.881 -9.699 1.00 92.50 293 LYS A N 1
ATOM 2353 C CA . LYS A 1 293 ? -8.257 3.655 -10.862 1.00 92.50 293 LYS A CA 1
ATOM 2354 C C . LYS A 1 293 ? -7.140 4.577 -11.362 1.00 92.50 293 LYS A C 1
ATOM 2356 O O . LYS A 1 293 ? -6.751 4.485 -12.522 1.00 92.50 293 LYS A O 1
ATOM 2361 N N . GLN A 1 294 ? -6.585 5.407 -10.482 1.00 90.31 294 GLN A N 1
ATOM 2362 C CA . GLN A 1 294 ? -5.551 6.391 -10.817 1.00 90.31 294 GLN A CA 1
ATOM 2363 C C . GLN A 1 294 ? -4.268 5.749 -11.360 1.00 90.31 294 GLN A C 1
ATOM 2365 O O . GLN A 1 294 ? -3.670 6.250 -12.311 1.00 90.31 294 GLN A O 1
ATOM 2370 N N . SER A 1 295 ? -3.850 4.619 -10.787 1.00 90.56 295 SER A N 1
ATOM 2371 C CA . SER A 1 295 ? -2.707 3.848 -11.274 1.00 90.56 295 SER A CA 1
ATOM 2372 C C . SER A 1 295 ? -2.948 3.301 -12.677 1.00 90.56 295 SER A C 1
ATOM 2374 O O . SER A 1 295 ? -2.018 3.281 -13.477 1.00 90.56 295 SER A O 1
ATOM 2376 N N . SER A 1 296 ? -4.175 2.873 -12.985 1.00 90.69 296 SER A N 1
ATOM 2377 C CA . SER A 1 296 ? -4.528 2.386 -14.323 1.00 90.69 296 SER A CA 1
ATOM 2378 C C . SER A 1 296 ? -4.502 3.527 -15.340 1.00 90.69 296 SER A C 1
ATOM 2380 O O . SER A 1 296 ? -3.830 3.409 -16.357 1.00 90.69 296 SER A O 1
ATOM 2382 N N . GLU A 1 297 ? -5.115 4.669 -15.014 1.00 91.75 297 GLU A N 1
ATOM 2383 C CA . GLU A 1 297 ? -5.076 5.877 -15.853 1.00 91.75 297 GLU A CA 1
ATOM 2384 C C . GLU A 1 297 ? -3.642 6.364 -16.104 1.00 91.75 297 GLU A C 1
ATOM 2386 O O . GLU A 1 297 ? -3.306 6.764 -17.218 1.00 91.75 297 GLU A O 1
ATOM 2391 N N . MET A 1 298 ? -2.778 6.318 -15.083 1.00 89.75 298 MET A N 1
ATOM 2392 C CA . MET A 1 298 ? -1.376 6.710 -15.221 1.00 89.75 298 MET A CA 1
ATOM 2393 C C . MET A 1 298 ? -0.626 5.787 -16.185 1.00 89.75 298 MET A C 1
ATOM 2395 O O . MET A 1 298 ? 0.092 6.269 -17.059 1.00 89.75 298 MET A O 1
ATOM 2399 N N . LEU A 1 299 ? -0.809 4.471 -16.054 1.00 88.81 299 LEU A N 1
ATOM 2400 C CA . LEU A 1 299 ? -0.173 3.489 -16.932 1.00 88.81 299 LEU A CA 1
ATOM 2401 C C . LEU A 1 299 ? -0.711 3.567 -18.367 1.00 88.81 299 LEU A C 1
ATOM 2403 O O . LEU A 1 299 ? 0.075 3.470 -19.305 1.00 88.81 299 LEU A O 1
ATOM 2407 N N . GLU A 1 300 ? -2.014 3.791 -18.551 1.00 89.06 300 GLU A N 1
ATOM 2408 C CA . GLU A 1 300 ? -2.631 4.003 -19.867 1.00 89.06 300 GLU A CA 1
ATOM 2409 C C . GLU A 1 300 ? -2.084 5.263 -20.550 1.00 89.06 300 GLU A C 1
ATOM 2411 O O . GLU A 1 300 ? -1.677 5.206 -21.710 1.00 89.06 300 GLU A O 1
ATOM 2416 N N . MET A 1 301 ? -1.990 6.378 -19.817 1.00 89.69 301 MET A N 1
ATOM 2417 C CA . MET A 1 301 ? -1.391 7.619 -20.318 1.00 89.69 301 MET A CA 1
ATOM 2418 C C . MET A 1 301 ? 0.069 7.394 -20.732 1.00 89.69 301 MET A C 1
ATOM 2420 O O . MET A 1 301 ? 0.483 7.797 -21.819 1.00 89.69 301 MET A O 1
ATOM 2424 N N . MET A 1 302 ? 0.849 6.692 -19.907 1.00 83.81 302 MET A N 1
ATOM 2425 C CA . MET A 1 302 ? 2.231 6.353 -20.245 1.00 83.81 302 MET A CA 1
ATOM 2426 C C . MET A 1 302 ? 2.331 5.447 -21.476 1.00 83.81 302 MET A C 1
ATOM 2428 O O . MET A 1 302 ? 3.217 5.646 -22.305 1.00 83.81 302 MET A O 1
ATOM 2432 N N . GLN A 1 303 ? 1.436 4.466 -21.619 1.00 82.94 303 GLN A N 1
ATOM 2433 C CA . GLN A 1 303 ? 1.360 3.600 -22.798 1.00 82.94 303 GLN A CA 1
ATOM 2434 C C . GLN A 1 303 ? 1.037 4.392 -24.068 1.00 82.94 303 GLN A C 1
ATOM 2436 O O . GLN A 1 303 ? 1.640 4.140 -25.109 1.00 82.94 303 GLN A O 1
ATOM 2441 N N . GLU A 1 304 ? 0.106 5.342 -23.994 1.00 84.19 304 GLU A N 1
ATOM 2442 C CA . GLU A 1 304 ? -0.219 6.242 -25.102 1.00 84.19 304 GLU A CA 1
ATOM 2443 C C . GLU A 1 304 ? 1.003 7.081 -25.494 1.00 84.19 304 GLU A C 1
ATOM 2445 O O . GLU A 1 304 ? 1.419 7.057 -26.650 1.00 84.19 304 GLU A O 1
ATOM 2450 N N . LYS A 1 305 ? 1.663 7.721 -24.521 1.00 80.38 305 LYS A N 1
ATOM 2451 C CA . LYS A 1 305 ? 2.875 8.518 -24.768 1.00 80.38 305 LYS A CA 1
ATOM 2452 C C . LYS A 1 305 ? 4.040 7.688 -25.301 1.00 80.38 305 LYS A C 1
ATOM 2454 O O . LYS A 1 305 ? 4.821 8.182 -26.110 1.00 80.38 305 LYS A O 1
ATOM 2459 N N . LYS A 1 306 ? 4.152 6.424 -24.887 1.00 76.25 306 LYS A N 1
ATOM 2460 C CA . LYS A 1 306 ? 5.127 5.486 -25.449 1.00 76.25 306 LYS A CA 1
ATOM 2461 C C . LYS A 1 306 ? 4.848 5.204 -26.925 1.00 76.25 306 LYS A C 1
ATOM 2463 O O . LYS A 1 306 ? 5.790 5.194 -27.704 1.00 76.25 306 LYS A O 1
ATOM 2468 N N . LYS A 1 307 ? 3.587 4.999 -27.316 1.00 80.38 307 LYS A N 1
ATOM 2469 C CA . LYS A 1 307 ? 3.222 4.790 -28.728 1.00 80.38 307 LYS A CA 1
ATOM 2470 C C . LYS A 1 307 ? 3.512 6.025 -29.576 1.00 80.38 307 LYS A C 1
ATOM 2472 O O . LYS A 1 307 ? 4.017 5.877 -30.682 1.00 80.38 307 LYS A O 1
ATOM 2477 N N . ASP A 1 308 ? 3.242 7.220 -29.046 1.00 78.38 308 ASP A N 1
ATOM 2478 C CA . ASP A 1 308 ? 3.618 8.479 -29.704 1.00 78.38 308 ASP A CA 1
ATOM 2479 C C . ASP A 1 308 ? 5.142 8.530 -29.944 1.00 78.38 308 ASP A C 1
ATOM 2481 O O . ASP A 1 308 ? 5.592 8.878 -31.031 1.00 78.38 308 ASP A O 1
ATOM 2485 N N . LEU A 1 309 ? 5.940 8.124 -28.948 1.00 72.75 309 LEU A N 1
ATOM 2486 C CA . LEU A 1 309 ? 7.404 8.055 -29.044 1.00 72.75 309 LEU A CA 1
ATOM 2487 C C . LEU A 1 309 ? 7.883 6.998 -30.053 1.00 72.75 309 LEU A C 1
ATOM 2489 O O . LEU A 1 309 ? 8.818 7.262 -30.802 1.00 72.75 309 LEU A O 1
ATOM 2493 N N . GLU A 1 310 ? 7.271 5.814 -30.074 1.00 75.25 310 GLU A N 1
ATOM 2494 C CA . GLU A 1 310 ? 7.577 4.771 -31.062 1.00 75.25 310 GLU A CA 1
ATOM 2495 C C . GLU A 1 310 ? 7.302 5.274 -32.489 1.00 75.25 310 GLU A C 1
ATOM 2497 O O . GLU A 1 310 ? 8.150 5.104 -33.360 1.00 75.25 310 GLU A O 1
ATOM 2502 N N . ALA A 1 311 ? 6.186 5.978 -32.708 1.00 81.38 311 ALA A N 1
ATOM 2503 C CA . ALA A 1 311 ? 5.853 6.572 -34.004 1.00 81.38 311 ALA A CA 1
ATOM 2504 C C . ALA A 1 311 ? 6.842 7.677 -34.428 1.00 81.38 311 ALA A C 1
ATOM 2506 O O . ALA A 1 311 ? 7.298 7.683 -35.571 1.00 81.38 311 ALA A O 1
ATOM 2507 N N . ASP A 1 312 ? 7.218 8.576 -33.511 1.00 74.94 312 ASP A N 1
ATOM 2508 C CA . ASP A 1 312 ? 8.221 9.621 -33.766 1.00 74.94 312 ASP A CA 1
ATOM 2509 C C . ASP A 1 312 ? 9.599 9.010 -34.107 1.00 74.94 312 ASP A C 1
ATOM 2511 O O . ASP A 1 312 ? 10.317 9.520 -34.969 1.00 74.94 312 ASP A O 1
ATOM 2515 N N . LEU A 1 313 ? 9.990 7.915 -33.442 1.00 71.88 313 LEU A N 1
ATOM 2516 C CA . LEU A 1 313 ? 11.248 7.213 -33.724 1.00 71.88 313 LEU A CA 1
ATOM 2517 C C . LEU A 1 313 ? 11.219 6.493 -35.076 1.00 71.88 313 LEU A C 1
ATOM 2519 O O . LEU A 1 313 ? 12.221 6.518 -3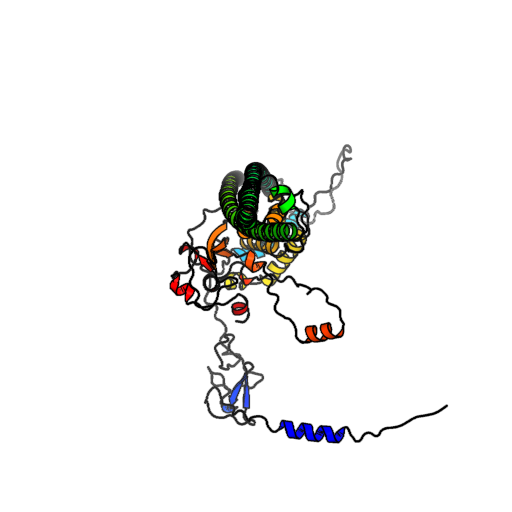5.791 1.00 71.88 313 LEU A O 1
ATOM 2523 N N . GLU A 1 314 ? 10.090 5.887 -35.447 1.00 77.06 314 GLU A N 1
ATOM 2524 C CA . GLU A 1 314 ? 9.895 5.297 -36.776 1.00 77.06 314 GLU A CA 1
ATOM 2525 C C . GLU A 1 314 ? 10.005 6.352 -37.889 1.00 77.06 314 GLU A C 1
ATOM 2527 O O . GLU A 1 314 ? 10.622 6.087 -38.924 1.00 77.06 314 GLU A O 1
ATOM 2532 N N . GLU A 1 315 ? 9.464 7.557 -37.675 1.00 78.88 315 GLU A N 1
ATOM 2533 C CA . GLU A 1 315 ? 9.587 8.677 -38.617 1.00 78.88 315 GLU A CA 1
ATOM 2534 C C . GLU A 1 315 ? 11.053 9.094 -38.801 1.00 78.88 315 GLU A C 1
ATOM 2536 O O . GLU A 1 315 ? 11.530 9.171 -39.934 1.00 78.88 315 GLU A O 1
ATOM 2541 N N . ILE A 1 316 ? 11.805 9.257 -37.708 1.00 71.69 316 ILE A N 1
ATOM 2542 C CA . ILE A 1 316 ? 13.231 9.615 -37.777 1.00 71.69 316 ILE A CA 1
ATOM 2543 C C . ILE A 1 316 ? 14.050 8.508 -38.450 1.00 71.69 316 ILE A C 1
ATOM 2545 O O . ILE A 1 316 ? 14.924 8.791 -39.269 1.00 71.69 316 ILE A O 1
ATOM 2549 N N . GLN A 1 317 ? 13.764 7.238 -38.150 1.00 72.00 317 GLN A N 1
ATOM 2550 C CA . GLN A 1 317 ? 14.445 6.120 -38.802 1.00 72.00 317 GLN A CA 1
ATOM 2551 C C . GLN A 1 317 ? 14.189 6.116 -40.313 1.00 72.00 317 GLN A C 1
ATOM 2553 O O . GLN A 1 317 ? 15.081 5.790 -41.098 1.00 72.00 317 GLN A O 1
ATOM 2558 N N . LYS A 1 318 ? 12.978 6.491 -40.734 1.00 78.75 318 LYS A N 1
ATOM 2559 C CA . LYS A 1 318 ? 12.632 6.618 -42.146 1.00 78.75 318 LYS A CA 1
ATOM 2560 C C . LYS A 1 318 ? 13.400 7.756 -42.818 1.00 78.75 318 LYS A C 1
ATOM 2562 O O . LYS A 1 318 ? 13.939 7.534 -43.896 1.00 78.75 318 LYS A O 1
ATOM 2567 N N . GLU A 1 319 ? 13.501 8.921 -42.179 1.00 75.06 319 GLU A N 1
ATOM 2568 C CA . GLU A 1 319 ? 14.311 10.044 -42.678 1.00 75.06 319 GLU A CA 1
ATOM 2569 C C . GLU A 1 319 ? 15.788 9.654 -42.844 1.00 75.06 319 GLU A C 1
ATOM 2571 O O . GLU A 1 319 ? 16.400 9.970 -43.863 1.00 75.06 319 GLU A O 1
ATOM 2576 N N . ILE A 1 320 ? 16.347 8.907 -41.882 1.00 68.44 320 ILE A N 1
ATOM 2577 C CA . ILE A 1 320 ? 17.719 8.382 -41.959 1.00 68.44 320 ILE A CA 1
ATOM 2578 C C . ILE A 1 320 ? 17.870 7.445 -43.162 1.00 68.44 320 ILE A C 1
ATOM 2580 O O . ILE A 1 320 ? 18.800 7.606 -43.950 1.00 68.44 320 ILE A O 1
ATOM 2584 N N . ASN A 1 321 ? 16.948 6.494 -43.334 1.00 72.62 321 ASN A N 1
ATOM 2585 C CA . ASN A 1 321 ? 16.995 5.545 -44.445 1.00 72.62 321 ASN A CA 1
ATOM 2586 C C . ASN A 1 321 ? 16.872 6.251 -45.808 1.00 72.62 321 ASN A C 1
ATOM 2588 O O . ASN A 1 321 ? 17.615 5.921 -46.728 1.00 72.62 321 ASN A O 1
ATOM 2592 N N . GLU A 1 322 ? 15.979 7.239 -45.935 1.00 78.50 322 GLU A N 1
ATOM 2593 C CA . GLU A 1 322 ? 15.815 8.036 -47.161 1.00 78.50 322 GLU A CA 1
ATOM 2594 C C . GLU A 1 322 ? 17.086 8.845 -47.484 1.00 78.50 322 GLU A C 1
ATOM 2596 O O . GLU A 1 322 ? 17.495 8.927 -48.641 1.00 78.50 322 GLU A O 1
ATOM 2601 N N . ALA A 1 323 ? 17.756 9.408 -46.477 1.00 71.69 323 ALA A N 1
ATOM 2602 C CA . ALA A 1 323 ? 19.004 10.144 -46.669 1.00 71.69 323 ALA A CA 1
ATOM 2603 C C . ALA A 1 323 ? 20.199 9.226 -47.011 1.00 71.69 323 ALA A C 1
ATOM 2605 O O . ALA A 1 323 ? 21.048 9.610 -47.817 1.00 71.69 323 ALA A O 1
ATOM 2606 N N . ILE A 1 324 ? 20.235 7.995 -46.483 1.00 70.12 324 ILE A N 1
ATOM 2607 C CA . ILE A 1 324 ? 21.194 6.958 -46.907 1.00 70.12 324 ILE A CA 1
ATOM 2608 C C . ILE A 1 324 ? 20.951 6.564 -48.372 1.00 70.12 324 ILE A C 1
ATOM 2610 O O . ILE A 1 324 ? 21.896 6.486 -49.153 1.00 70.12 324 ILE A O 1
ATOM 2614 N N . GLU A 1 325 ? 19.694 6.349 -48.779 1.00 79.12 325 GLU A N 1
ATOM 2615 C CA . GLU A 1 325 ? 19.350 6.020 -50.174 1.00 79.12 325 GLU A CA 1
ATOM 2616 C C . GLU A 1 325 ? 19.744 7.127 -51.166 1.00 79.12 325 GLU A C 1
ATOM 2618 O O . GLU A 1 325 ? 20.042 6.836 -52.327 1.00 79.12 325 GLU A O 1
ATOM 2623 N N . ASN A 1 326 ? 19.769 8.383 -50.716 1.00 80.56 326 ASN A N 1
ATOM 2624 C CA . ASN A 1 326 ? 20.160 9.540 -51.520 1.00 80.56 326 ASN A CA 1
ATOM 2625 C C . ASN A 1 326 ? 21.683 9.804 -51.548 1.00 80.56 326 ASN A C 1
ATOM 2627 O O . ASN A 1 326 ? 22.091 10.841 -52.071 1.00 80.56 326 ASN A O 1
ATOM 2631 N N . ASP A 1 327 ? 22.520 8.895 -51.021 1.00 72.88 327 ASP A N 1
ATOM 2632 C CA . ASP A 1 327 ? 23.979 9.066 -50.851 1.00 72.88 327 ASP A CA 1
ATOM 2633 C C . ASP A 1 327 ? 24.354 10.327 -50.027 1.00 72.88 327 ASP A C 1
ATOM 2635 O O . ASP A 1 327 ? 25.470 10.844 -50.122 1.00 72.88 327 ASP A O 1
ATOM 2639 N N . GLU A 1 328 ? 23.431 10.851 -49.209 1.00 68.75 328 GLU A N 1
ATOM 2640 C CA . GLU A 1 328 ? 23.677 12.018 -48.347 1.00 68.75 328 GLU A CA 1
ATOM 2641 C C . GLU A 1 328 ? 24.334 11.625 -47.015 1.00 68.75 328 GLU A C 1
ATOM 2643 O O . GLU A 1 328 ? 24.856 12.488 -46.308 1.00 68.75 328 GLU A O 1
ATOM 2648 N N . LEU A 1 329 ? 24.309 10.336 -46.665 1.00 62.25 329 LEU A N 1
ATOM 2649 C CA . LEU A 1 329 ? 24.775 9.796 -45.390 1.00 62.25 329 LEU A CA 1
ATOM 2650 C C . LEU A 1 329 ? 25.460 8.433 -45.567 1.00 62.25 329 LEU A C 1
ATOM 2652 O O . LEU A 1 329 ? 25.013 7.618 -46.374 1.00 62.25 329 LEU A O 1
ATOM 2656 N N . ASP A 1 330 ? 26.512 8.174 -44.786 1.00 63.16 330 ASP A N 1
ATOM 2657 C CA . ASP A 1 330 ? 27.237 6.898 -44.810 1.00 63.16 330 ASP A CA 1
ATOM 2658 C C . ASP A 1 330 ? 26.514 5.853 -43.926 1.00 63.16 330 ASP A C 1
ATOM 2660 O O . ASP A 1 330 ? 26.257 6.127 -42.749 1.00 63.16 330 ASP A O 1
ATOM 2664 N N . PRO A 1 331 ? 26.161 4.661 -44.448 1.00 61.41 331 PRO A N 1
ATOM 2665 C CA . PRO A 1 331 ? 25.573 3.581 -43.653 1.00 61.41 331 PRO A CA 1
ATOM 2666 C C . PRO A 1 331 ? 26.416 3.174 -42.436 1.00 61.41 331 PRO A C 1
ATOM 2668 O O . PRO A 1 331 ? 25.851 2.802 -41.405 1.00 61.41 331 PRO A O 1
ATOM 2671 N N . ASP A 1 332 ? 27.747 3.262 -42.543 1.00 61.19 332 ASP A N 1
ATOM 2672 C CA . ASP A 1 332 ? 28.674 2.844 -41.485 1.00 61.19 332 ASP A CA 1
ATOM 2673 C C . ASP A 1 332 ? 28.589 3.770 -40.249 1.00 61.19 332 ASP A C 1
ATOM 2675 O O . ASP A 1 332 ? 28.898 3.348 -39.133 1.00 61.19 332 ASP A O 1
ATOM 2679 N N . ASP A 1 333 ? 28.094 5.008 -40.403 1.00 56.84 333 ASP A N 1
ATOM 2680 C CA . ASP A 1 333 ? 27.914 5.968 -39.301 1.00 56.84 333 ASP A CA 1
ATOM 2681 C C . ASP A 1 333 ? 26.686 5.656 -38.409 1.00 56.84 333 ASP A C 1
ATOM 2683 O O . ASP A 1 333 ? 26.521 6.262 -37.343 1.00 56.84 333 ASP A O 1
ATOM 2687 N N . PHE A 1 334 ? 25.833 4.697 -38.799 1.00 55.25 334 PHE A N 1
ATOM 2688 C C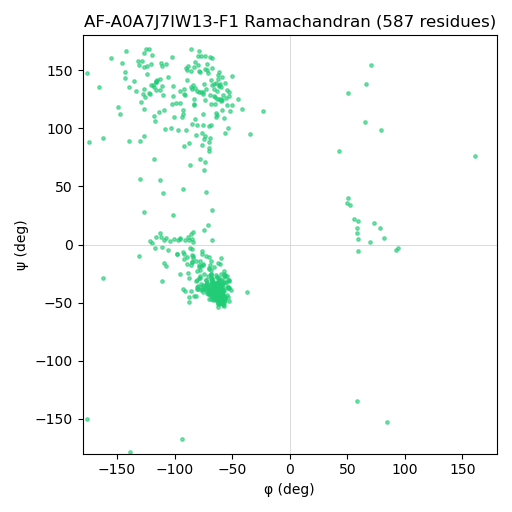A . PHE A 1 334 ? 24.605 4.324 -38.072 1.00 55.25 334 PHE A CA 1
ATOM 2689 C C . PHE A 1 334 ? 24.528 2.863 -37.630 1.00 55.25 334 PHE A C 1
ATOM 2691 O O . PHE A 1 334 ? 23.529 2.470 -37.027 1.00 55.25 334 PHE A O 1
ATOM 2698 N N . GLU A 1 335 ? 25.567 2.064 -37.873 1.00 52.25 335 GLU A N 1
ATOM 2699 C CA . GLU A 1 335 ? 25.581 0.632 -37.539 1.00 52.25 335 GLU A CA 1
ATOM 2700 C C . GLU A 1 335 ? 25.392 0.376 -36.020 1.00 52.25 335 GLU A C 1
ATOM 2702 O O . GLU A 1 335 ? 24.844 -0.652 -35.617 1.00 52.25 335 GLU A O 1
ATOM 2707 N N . ASP A 1 336 ? 25.758 1.357 -35.181 1.00 48.31 336 ASP A N 1
ATOM 2708 C CA . ASP A 1 336 ? 25.714 1.295 -33.712 1.00 48.31 336 ASP A CA 1
ATOM 2709 C C . ASP A 1 336 ? 24.469 1.949 -33.058 1.00 48.31 336 ASP A C 1
ATOM 2711 O O . ASP A 1 336 ? 24.283 1.826 -31.845 1.00 48.31 336 ASP A O 1
ATOM 2715 N N . LEU A 1 337 ? 23.611 2.665 -33.801 1.00 49.69 337 LEU A N 1
ATOM 2716 C CA . LEU A 1 337 ? 22.422 3.337 -33.244 1.00 49.69 337 LEU A CA 1
ATOM 2717 C C . LEU A 1 337 ? 21.215 2.394 -33.282 1.00 49.69 337 LEU A C 1
ATOM 2719 O O . LEU A 1 337 ? 20.554 2.259 -34.304 1.00 49.69 337 LEU A O 1
ATOM 2723 N N . GLN A 1 338 ? 20.912 1.754 -32.153 1.00 54.41 338 GLN A N 1
ATOM 2724 C CA . GLN A 1 338 ? 19.702 0.944 -31.985 1.00 54.41 338 GLN A CA 1
ATOM 2725 C C . GLN A 1 338 ? 18.581 1.827 -31.394 1.00 54.41 338 GLN A C 1
ATOM 2727 O O . GLN A 1 338 ? 18.693 2.243 -30.234 1.00 54.41 338 GLN A O 1
ATOM 2732 N N . PRO A 1 339 ? 17.497 2.145 -32.131 1.00 51.28 339 PRO A N 1
ATOM 2733 C CA . PRO A 1 339 ? 16.364 2.921 -31.608 1.00 51.28 339 PRO A CA 1
ATOM 2734 C C . PRO A 1 339 ? 15.753 2.313 -30.337 1.00 51.28 339 PRO A C 1
ATOM 2736 O O . PRO A 1 339 ? 15.232 3.036 -29.483 1.00 51.28 339 PRO A O 1
ATOM 2739 N N . GLU A 1 340 ? 15.877 0.992 -30.156 1.00 49.78 340 GLU A N 1
ATOM 2740 C CA . GLU A 1 340 ? 15.432 0.300 -28.949 1.00 49.78 340 GLU A CA 1
ATOM 2741 C C . GLU A 1 340 ? 16.168 0.778 -27.688 1.00 49.78 340 GLU A C 1
ATOM 2743 O O . GLU A 1 340 ? 15.564 0.803 -26.615 1.00 49.78 340 GLU A O 1
ATOM 2748 N N . GLU A 1 341 ? 17.430 1.218 -27.787 1.00 50.44 341 GLU A N 1
ATOM 2749 C CA . GLU A 1 341 ? 18.191 1.754 -26.650 1.00 50.44 341 GLU A CA 1
ATOM 2750 C C . GLU A 1 341 ? 17.620 3.087 -26.144 1.00 50.44 341 GLU A C 1
ATOM 2752 O O . GLU A 1 341 ? 17.665 3.348 -24.942 1.00 50.44 341 GLU A O 1
ATOM 2757 N N . ILE A 1 342 ? 16.997 3.896 -27.009 1.00 51.38 342 ILE A N 1
ATOM 2758 C CA . ILE A 1 342 ? 16.304 5.141 -26.624 1.00 51.38 342 ILE A CA 1
ATOM 2759 C C . ILE A 1 342 ? 14.994 4.820 -25.880 1.00 51.38 342 ILE A C 1
ATOM 2761 O O . ILE A 1 342 ? 14.615 5.515 -24.935 1.00 51.38 342 ILE A O 1
ATOM 2765 N N . LEU A 1 343 ? 14.339 3.717 -26.257 1.00 51.59 343 LEU A N 1
ATOM 2766 C CA . LEU A 1 343 ? 13.086 3.223 -25.677 1.00 51.59 343 LEU A CA 1
ATOM 2767 C C . LEU A 1 343 ? 13.268 2.377 -24.406 1.00 51.59 343 LEU A C 1
ATOM 2769 O O . LEU A 1 343 ? 12.277 2.084 -23.733 1.00 51.59 343 LEU A O 1
ATOM 2773 N N . THR A 1 344 ? 14.496 1.985 -24.039 1.00 49.47 344 THR A N 1
ATOM 2774 C CA . THR A 1 344 ? 14.749 1.061 -22.910 1.00 49.47 344 THR A CA 1
ATOM 2775 C C . THR A 1 344 ? 14.182 1.535 -21.564 1.00 49.47 344 THR A C 1
ATOM 2777 O O . THR A 1 344 ? 13.880 0.704 -20.713 1.00 49.47 344 THR A O 1
ATOM 2780 N N . GLY A 1 345 ? 13.940 2.838 -21.375 1.00 48.94 345 GLY A N 1
ATOM 2781 C CA . GLY A 1 345 ? 13.314 3.396 -20.164 1.00 48.94 345 GLY A CA 1
ATOM 2782 C C . GLY A 1 345 ? 11.789 3.222 -20.090 1.00 48.94 345 GLY A C 1
ATOM 2783 O O . GLY A 1 345 ? 11.206 3.370 -19.012 1.00 48.94 345 GLY A O 1
ATOM 2784 N N . PHE A 1 346 ? 11.162 2.867 -21.219 1.00 50.84 346 PHE A N 1
ATOM 2785 C CA . PHE A 1 346 ? 9.719 2.692 -21.431 1.00 50.84 346 PHE A CA 1
ATOM 2786 C C . PHE A 1 346 ? 9.306 1.212 -21.580 1.00 50.84 346 PHE A C 1
ATOM 2788 O O . PHE A 1 346 ? 8.151 0.898 -21.891 1.00 50.84 346 PHE A O 1
ATOM 2795 N N . ALA A 1 347 ? 10.237 0.271 -21.393 1.00 43.91 347 ALA A N 1
ATOM 2796 C CA . ALA A 1 347 ? 10.032 -1.159 -21.641 1.00 43.91 347 ALA A CA 1
ATOM 2797 C C . ALA A 1 347 ? 8.899 -1.791 -20.796 1.00 43.91 347 ALA A C 1
ATOM 2799 O O . ALA A 1 347 ? 8.197 -2.668 -21.295 1.00 43.91 347 ALA A O 1
ATOM 2800 N N . SER A 1 348 ? 8.653 -1.287 -19.581 1.00 52.69 348 SER A N 1
ATOM 2801 C CA . SER A 1 348 ? 7.684 -1.827 -18.603 1.00 52.69 348 SER A CA 1
ATOM 2802 C C . SER A 1 348 ? 6.200 -1.660 -18.958 1.00 52.69 348 SER A C 1
ATOM 2804 O O . SER A 1 348 ? 5.337 -2.249 -18.319 1.00 52.69 348 SER A O 1
ATOM 2806 N N . LEU A 1 349 ? 5.867 -0.873 -19.980 1.00 59.03 349 LEU A N 1
ATOM 2807 C CA . LEU A 1 349 ? 4.476 -0.519 -20.292 1.00 59.03 349 LEU A CA 1
ATOM 2808 C C . LEU A 1 349 ? 3.739 -1.565 -21.151 1.00 59.03 349 LEU A C 1
ATOM 2810 O O . LEU A 1 349 ? 2.665 -1.282 -21.674 1.00 59.03 349 LEU A O 1
ATOM 2814 N N . ALA A 1 350 ? 4.310 -2.755 -21.354 1.00 58.72 350 ALA A N 1
ATOM 2815 C CA . ALA A 1 350 ? 3.636 -3.845 -22.060 1.00 58.72 350 ALA A CA 1
ATOM 2816 C C . ALA A 1 350 ? 2.435 -4.375 -21.256 1.00 58.72 350 ALA A C 1
ATOM 2818 O O . ALA A 1 350 ? 2.426 -4.314 -20.031 1.00 58.72 350 ALA A O 1
ATOM 2819 N N . GLU A 1 351 ? 1.424 -4.921 -21.939 1.00 69.94 351 GLU A N 1
ATOM 2820 C CA . GLU A 1 351 ? 0.240 -5.474 -21.274 1.00 69.94 351 GLU A CA 1
ATOM 2821 C C . GLU A 1 351 ? 0.644 -6.539 -20.240 1.00 69.94 351 GLU A C 1
ATOM 2823 O O . GLU A 1 351 ? 1.390 -7.477 -20.540 1.00 69.94 351 GLU A O 1
ATOM 2828 N N . ALA A 1 352 ? 0.188 -6.362 -18.998 1.00 82.06 352 ALA A N 1
ATOM 2829 C CA . ALA A 1 352 ? 0.654 -7.178 -17.889 1.00 82.06 352 ALA A CA 1
ATOM 2830 C C . ALA A 1 352 ? 0.221 -8.648 -18.073 1.00 82.06 352 ALA A C 1
ATOM 2832 O O . ALA A 1 352 ? -0.970 -8.923 -18.255 1.00 82.06 352 ALA A O 1
ATOM 2833 N N . PRO A 1 353 ? 1.152 -9.618 -17.997 1.00 88.06 353 PRO A N 1
ATOM 2834 C CA . PRO A 1 353 ? 0.821 -11.023 -18.176 1.00 88.06 353 PRO A CA 1
ATOM 2835 C C . PRO A 1 353 ? -0.048 -11.538 -17.025 1.00 88.06 353 PRO A C 1
ATOM 2837 O O . PRO A 1 353 ? -0.066 -10.985 -15.921 1.00 88.06 353 PRO A O 1
ATOM 2840 N N . LEU A 1 354 ? -0.739 -12.655 -17.254 1.00 90.75 354 LEU A N 1
ATOM 2841 C CA . LEU A 1 354 ? -1.485 -13.327 -16.191 1.00 90.75 354 LEU A CA 1
ATOM 2842 C C . LEU A 1 354 ? -0.547 -13.790 -15.056 1.00 90.75 354 LEU A C 1
ATOM 2844 O O . LEU A 1 354 ? 0.597 -14.165 -15.328 1.00 90.75 354 LEU A O 1
ATOM 2848 N N . PRO A 1 355 ? -1.019 -13.815 -13.794 1.00 93.69 355 PRO A N 1
ATOM 2849 C CA . PRO A 1 355 ? -0.226 -14.297 -12.667 1.00 93.69 355 PRO A CA 1
ATOM 2850 C C . PRO A 1 355 ? 0.214 -15.746 -12.878 1.00 93.69 355 PRO A C 1
ATOM 2852 O O . PRO A 1 355 ? -0.616 -16.633 -13.089 1.00 93.69 355 PRO A O 1
ATOM 2855 N N . ALA A 1 356 ? 1.522 -15.977 -12.817 1.00 92.19 356 ALA A N 1
ATOM 2856 C CA . ALA A 1 356 ? 2.139 -17.284 -12.980 1.00 92.19 356 ALA A CA 1
ATOM 2857 C C . ALA A 1 356 ? 3.377 -17.394 -12.076 1.00 92.19 356 ALA A C 1
ATOM 2859 O O . ALA A 1 356 ? 3.961 -16.363 -11.728 1.00 92.19 356 ALA A O 1
ATOM 2860 N N . PRO A 1 357 ? 3.792 -18.616 -11.699 1.00 93.12 357 PRO A N 1
ATOM 2861 C CA . PRO A 1 357 ? 5.016 -18.816 -10.933 1.00 93.12 357 PRO A CA 1
ATOM 2862 C C . PRO A 1 357 ? 6.229 -18.181 -11.633 1.00 93.12 357 PRO A C 1
ATOM 2864 O O . PRO A 1 357 ? 6.396 -18.389 -12.841 1.00 93.12 357 PRO A O 1
ATOM 2867 N N . PRO A 1 358 ? 7.073 -17.415 -10.916 1.00 90.06 358 PRO A N 1
ATOM 2868 C CA . PRO A 1 358 ? 8.287 -16.849 -11.489 1.00 90.06 358 PRO A CA 1
ATOM 2869 C C . PRO A 1 358 ? 9.254 -17.978 -11.860 1.00 90.06 358 PRO A C 1
ATOM 2871 O O . PRO A 1 358 ? 9.421 -18.937 -11.104 1.00 90.06 358 PRO A O 1
ATOM 2874 N N . LYS A 1 359 ? 9.905 -17.876 -13.022 1.00 86.50 359 LYS A N 1
ATOM 2875 C CA . LYS A 1 359 ? 10.843 -18.903 -13.505 1.00 86.50 359 LYS A CA 1
ATOM 2876 C C . LYS A 1 359 ? 12.195 -18.807 -12.814 1.00 86.50 359 LYS A C 1
ATOM 2878 O O . LYS A 1 359 ? 12.953 -19.773 -12.823 1.00 86.50 359 LYS A O 1
ATOM 2883 N N . THR A 1 360 ? 12.513 -17.640 -12.261 1.00 83.94 360 THR A N 1
ATOM 2884 C CA . THR A 1 360 ? 13.785 -17.378 -11.588 1.00 83.94 360 THR A CA 1
ATOM 2885 C C . THR A 1 360 ? 13.558 -17.084 -10.110 1.00 83.94 360 THR A C 1
ATOM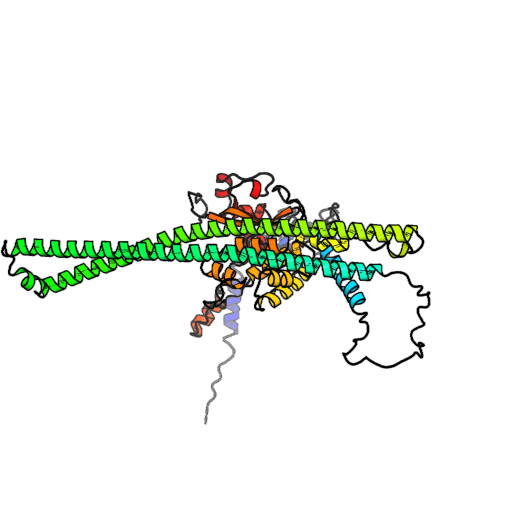 2887 O O . THR A 1 360 ? 12.615 -16.380 -9.741 1.00 83.94 360 THR A O 1
ATOM 2890 N N . SER A 1 361 ? 14.423 -17.608 -9.243 1.00 85.12 361 SER A N 1
ATOM 2891 C CA . SER A 1 361 ? 14.361 -17.284 -7.816 1.00 85.12 361 SER A CA 1
ATOM 2892 C C . SER A 1 361 ? 14.861 -15.865 -7.557 1.00 85.12 361 SER A C 1
ATOM 2894 O O . SER A 1 361 ? 15.582 -15.278 -8.369 1.00 85.12 361 SER A O 1
ATOM 2896 N N . LYS A 1 362 ? 14.529 -15.313 -6.393 1.00 84.50 362 LYS A N 1
ATOM 2897 C CA . LYS A 1 362 ? 15.125 -14.076 -5.895 1.00 84.50 362 LYS A CA 1
ATOM 2898 C C . LYS A 1 362 ? 16.642 -14.196 -5.899 1.00 84.50 362 LYS A C 1
ATOM 2900 O O . LYS A 1 362 ? 17.329 -13.316 -6.391 1.00 84.50 362 LYS A O 1
ATOM 2905 N N . ASN A 1 363 ? 17.176 -15.311 -5.420 1.00 79.38 363 ASN A N 1
ATOM 2906 C CA . ASN A 1 363 ? 18.614 -15.538 -5.415 1.00 79.38 363 ASN A CA 1
ATOM 2907 C C . ASN A 1 363 ? 19.218 -15.515 -6.826 1.00 79.38 363 ASN A C 1
ATOM 2909 O O . ASN A 1 363 ? 20.306 -14.979 -6.983 1.00 79.38 363 ASN A O 1
ATOM 2913 N N . ASP A 1 364 ? 18.523 -15.985 -7.862 1.00 76.88 364 ASP A N 1
ATOM 2914 C CA . ASP A 1 364 ? 19.015 -15.909 -9.247 1.00 76.88 364 ASP A CA 1
ATOM 2915 C C . ASP A 1 364 ? 19.075 -14.465 -9.775 1.00 76.88 364 ASP A C 1
ATOM 2917 O O . ASP A 1 364 ? 20.004 -14.116 -10.508 1.00 76.88 364 ASP A O 1
ATOM 2921 N N . ILE A 1 365 ? 18.145 -13.603 -9.340 1.00 73.75 365 ILE A N 1
ATOM 2922 C CA . ILE A 1 365 ? 18.189 -12.156 -9.610 1.00 73.75 365 ILE A CA 1
ATOM 2923 C C . ILE A 1 365 ? 19.410 -11.509 -8.933 1.00 73.75 365 ILE A C 1
ATOM 2925 O O . ILE A 1 365 ? 19.989 -10.569 -9.465 1.00 73.75 365 ILE A O 1
ATOM 2929 N N . TYR A 1 366 ? 19.836 -11.998 -7.766 1.00 67.50 366 TYR A N 1
ATOM 2930 C CA . TYR A 1 366 ? 20.945 -11.400 -7.009 1.00 67.50 366 TYR A CA 1
ATOM 2931 C C . TYR A 1 366 ? 22.312 -12.066 -7.273 1.00 67.50 366 TYR A C 1
ATOM 2933 O O . TYR A 1 366 ? 23.350 -11.426 -7.092 1.00 67.50 366 TYR A O 1
ATOM 2941 N N . HIS A 1 367 ? 22.356 -13.341 -7.681 1.00 53.47 367 HIS A N 1
ATOM 2942 C CA . HIS A 1 367 ? 23.588 -14.129 -7.841 1.00 53.47 367 HIS A CA 1
ATOM 2943 C C . HIS A 1 367 ? 24.270 -13.958 -9.199 1.00 53.47 367 HIS A C 1
ATOM 2945 O O . HIS A 1 367 ? 25.469 -14.234 -9.310 1.00 53.47 367 HIS A O 1
ATOM 2951 N N . ASN A 1 368 ? 23.569 -13.442 -10.206 1.00 50.03 368 ASN A N 1
ATOM 2952 C CA . ASN A 1 368 ? 24.172 -13.065 -11.479 1.00 50.03 368 ASN A CA 1
ATOM 2953 C C . ASN A 1 368 ? 24.914 -11.712 -11.361 1.00 50.03 368 ASN A C 1
ATOM 2955 O O . ASN A 1 368 ? 24.476 -10.709 -11.901 1.00 50.03 368 ASN A O 1
ATOM 2959 N N . LEU A 1 369 ? 26.079 -11.742 -10.684 1.00 43.41 369 LEU A N 1
ATOM 2960 C CA . LEU A 1 369 ? 27.176 -10.746 -10.638 1.00 43.41 369 LEU A CA 1
ATOM 2961 C C . LEU A 1 369 ? 26.879 -9.374 -9.996 1.00 43.41 369 LEU A C 1
ATOM 2963 O O . LEU A 1 369 ? 25.914 -8.708 -10.332 1.00 43.41 369 LEU A O 1
ATOM 2967 N N . THR A 1 370 ? 27.817 -8.851 -9.187 1.00 46.84 370 THR A N 1
ATOM 2968 C CA . THR A 1 370 ? 27.972 -7.398 -8.872 1.00 46.84 370 THR A CA 1
ATOM 2969 C C . THR A 1 370 ? 26.789 -6.657 -8.215 1.00 46.84 370 THR A C 1
ATOM 2971 O O . THR A 1 370 ? 26.966 -5.524 -7.767 1.00 46.84 370 THR A O 1
ATOM 2974 N N . ALA A 1 371 ? 25.630 -7.300 -8.052 1.00 43.91 371 ALA A N 1
ATOM 2975 C CA . ALA A 1 371 ? 24.393 -6.733 -7.524 1.00 43.91 371 ALA A CA 1
ATOM 2976 C C . ALA A 1 371 ? 24.550 -6.171 -6.105 1.00 43.91 371 ALA A C 1
ATOM 2978 O O . ALA A 1 371 ? 23.977 -5.138 -5.786 1.00 43.91 371 ALA A O 1
ATOM 2979 N N . SER A 1 372 ? 25.398 -6.782 -5.269 1.00 49.44 372 SER A N 1
ATOM 2980 C CA . SER A 1 372 ? 25.670 -6.269 -3.919 1.00 49.44 372 SER A CA 1
ATOM 2981 C C . SER A 1 372 ? 26.325 -4.882 -3.909 1.00 49.44 372 SER A C 1
ATOM 2983 O O . SER A 1 372 ? 26.145 -4.171 -2.927 1.00 49.44 372 SER A O 1
ATOM 2985 N N . GLN A 1 373 ? 27.080 -4.500 -4.949 1.00 54.53 373 GLN A N 1
ATOM 2986 C CA . GLN A 1 373 ? 27.658 -3.154 -5.061 1.00 54.53 373 GLN A CA 1
ATOM 2987 C C . GLN A 1 373 ? 26.673 -2.196 -5.743 1.00 54.53 373 GLN A C 1
ATOM 2989 O O . GLN A 1 373 ? 26.424 -1.120 -5.219 1.00 54.53 373 GLN A O 1
ATOM 2994 N N . VAL A 1 374 ? 26.037 -2.624 -6.843 1.00 55.53 374 VAL A N 1
ATOM 2995 C CA . VAL A 1 374 ? 25.047 -1.816 -7.587 1.00 55.53 374 VAL A CA 1
ATOM 2996 C C . VAL A 1 374 ? 23.869 -1.410 -6.698 1.00 55.53 374 VAL A C 1
ATOM 2998 O O . VAL A 1 374 ? 23.430 -0.264 -6.720 1.00 55.53 374 VAL A O 1
ATOM 3001 N N . PHE A 1 375 ? 23.379 -2.334 -5.873 1.00 70.00 375 PHE A N 1
ATOM 3002 C CA . PHE A 1 375 ? 22.322 -2.042 -4.917 1.00 70.00 375 PHE A CA 1
ATOM 3003 C C . PHE A 1 375 ? 22.804 -1.240 -3.713 1.00 70.00 375 PHE A C 1
ATOM 3005 O O . PHE A 1 375 ? 21.999 -0.517 -3.148 1.00 70.00 375 PHE A O 1
ATOM 3012 N N . SER A 1 376 ? 24.085 -1.312 -3.337 1.00 71.94 376 SER A N 1
ATOM 3013 C CA . SER A 1 376 ? 24.625 -0.431 -2.293 1.00 71.94 376 SER A CA 1
ATOM 3014 C C . SER A 1 376 ? 24.637 1.018 -2.767 1.00 71.94 376 SER A C 1
ATOM 3016 O O . SER A 1 376 ? 24.144 1.886 -2.059 1.00 71.94 376 SER A O 1
ATOM 3018 N N . ASP A 1 377 ? 25.135 1.265 -3.979 1.00 74.06 377 ASP A N 1
ATOM 3019 C CA . ASP A 1 377 ? 25.221 2.613 -4.542 1.00 74.06 377 ASP A CA 1
ATOM 3020 C C . ASP A 1 377 ? 23.815 3.203 -4.776 1.00 74.06 377 ASP A C 1
ATOM 3022 O O . ASP A 1 377 ? 23.566 4.376 -4.492 1.00 74.06 377 ASP A O 1
ATOM 3026 N N . LEU A 1 378 ? 22.869 2.373 -5.239 1.00 81.44 378 LEU A N 1
ATOM 3027 C CA . LEU A 1 378 ? 21.461 2.754 -5.374 1.00 81.44 378 LEU A CA 1
ATOM 3028 C C . LEU A 1 378 ? 20.807 3.030 -4.015 1.00 81.44 378 LEU A C 1
ATOM 3030 O O . LEU A 1 378 ? 20.100 4.023 -3.864 1.00 81.44 378 LEU A O 1
ATOM 3034 N N . ASP A 1 379 ? 21.028 2.169 -3.023 1.00 82.44 379 ASP A N 1
ATOM 3035 C CA . ASP A 1 379 ? 20.473 2.357 -1.685 1.00 82.44 379 ASP A CA 1
ATOM 3036 C C . ASP A 1 379 ? 21.016 3.648 -1.048 1.00 82.44 379 ASP A C 1
ATOM 3038 O O . ASP A 1 379 ? 20.236 4.402 -0.469 1.00 82.44 379 ASP A O 1
ATOM 3042 N N . ASP A 1 380 ? 22.312 3.942 -1.199 1.00 80.44 380 ASP A N 1
ATOM 3043 C CA . ASP A 1 380 ? 22.940 5.179 -0.716 1.00 80.44 380 ASP A CA 1
ATOM 3044 C C . ASP A 1 380 ? 22.366 6.420 -1.421 1.00 80.44 380 ASP A C 1
ATOM 3046 O O . ASP A 1 380 ? 22.083 7.436 -0.782 1.00 80.44 380 ASP A O 1
ATOM 3050 N N . TYR A 1 381 ? 22.124 6.335 -2.732 1.00 82.75 381 TYR A N 1
ATOM 3051 C CA . TYR A 1 381 ? 21.441 7.384 -3.490 1.00 82.75 381 TYR A CA 1
ATOM 3052 C C . TYR A 1 381 ? 20.027 7.652 -2.956 1.00 82.75 381 TYR A C 1
ATOM 3054 O O . TYR A 1 381 ? 19.665 8.798 -2.679 1.00 82.75 381 TYR A O 1
ATOM 3062 N N . VAL A 1 382 ? 19.249 6.592 -2.732 1.00 84.81 382 VAL A N 1
ATOM 3063 C CA . VAL A 1 382 ? 17.882 6.681 -2.202 1.00 84.81 382 VAL A CA 1
ATOM 3064 C C . VAL A 1 382 ? 17.865 7.240 -0.780 1.00 84.81 382 VAL A C 1
ATOM 3066 O O . VAL A 1 382 ? 16.951 7.989 -0.438 1.00 84.81 382 VAL A O 1
ATOM 3069 N N . VAL A 1 383 ? 18.865 6.923 0.051 1.00 81.88 383 VAL A N 1
ATOM 3070 C CA . VAL A 1 383 ? 19.014 7.513 1.392 1.00 81.88 383 VAL A CA 1
ATOM 3071 C C . VAL A 1 383 ? 19.136 9.033 1.303 1.00 81.88 383 VAL A C 1
ATOM 3073 O O . VAL A 1 383 ? 18.428 9.724 2.030 1.00 81.88 383 VAL A O 1
ATOM 3076 N N . ASN A 1 384 ? 19.943 9.559 0.378 1.00 82.00 384 ASN A N 1
ATOM 3077 C CA . ASN A 1 384 ? 20.093 11.008 0.207 1.00 82.00 384 ASN A CA 1
ATOM 3078 C C . ASN A 1 384 ? 18.775 11.679 -0.222 1.00 82.00 384 ASN A C 1
ATOM 3080 O O . ASN A 1 384 ? 18.400 12.712 0.329 1.00 82.00 384 ASN A O 1
ATOM 3084 N N . ILE A 1 385 ? 18.022 11.069 -1.145 1.00 82.94 385 ILE A N 1
ATOM 3085 C CA . ILE A 1 385 ? 16.689 11.561 -1.553 1.00 82.94 385 ILE A CA 1
ATOM 3086 C C . ILE A 1 385 ? 15.677 11.438 -0.408 1.00 82.94 385 ILE A C 1
ATOM 3088 O O . ILE A 1 385 ? 14.757 12.240 -0.261 1.00 82.94 385 ILE A O 1
ATOM 3092 N N . ALA A 1 386 ? 15.813 10.428 0.448 1.00 79.75 386 ALA A N 1
ATOM 3093 C CA . ALA A 1 386 ? 14.955 10.291 1.613 1.00 79.75 386 ALA A CA 1
ATOM 3094 C C . ALA A 1 386 ? 15.201 11.394 2.663 1.00 79.75 386 ALA A C 1
ATOM 3096 O O . ALA A 1 386 ? 14.354 11.571 3.542 1.00 79.75 386 ALA A O 1
ATOM 3097 N N . GLU A 1 387 ? 16.289 12.158 2.583 1.00 77.19 387 GLU A N 1
ATOM 3098 C CA . GLU A 1 387 ? 16.541 13.306 3.461 1.00 77.19 387 GLU A CA 1
ATOM 3099 C C . GLU A 1 387 ? 15.963 14.627 2.922 1.00 77.19 387 GLU A C 1
ATOM 3101 O O . GLU A 1 387 ? 15.771 15.560 3.702 1.00 77.19 387 GLU A O 1
ATOM 3106 N N . THR A 1 388 ? 15.622 14.712 1.632 1.00 77.88 388 THR A N 1
ATOM 3107 C CA . THR A 1 388 ? 15.041 15.918 1.024 1.00 77.88 388 THR A CA 1
ATOM 3108 C C . THR A 1 388 ? 13.522 16.010 1.236 1.00 77.88 388 THR A C 1
ATOM 3110 O O . THR A 1 388 ? 12.815 15.009 1.425 1.00 77.88 388 THR A O 1
ATOM 3113 N N . GLU A 1 389 ? 12.998 17.241 1.239 1.00 68.12 389 GLU A N 1
ATOM 3114 C CA . GLU A 1 389 ? 11.555 17.502 1.254 1.00 68.12 389 GLU A CA 1
ATOM 3115 C C . GLU A 1 389 ? 11.002 17.417 -0.167 1.00 68.12 389 GLU A C 1
ATOM 3117 O O . GLU A 1 389 ? 11.412 18.187 -1.028 1.00 68.12 389 GLU A O 1
ATOM 3122 N N . GLN A 1 390 ? 10.062 16.496 -0.389 1.00 70.44 390 GLN A N 1
ATOM 3123 C CA . GLN A 1 390 ? 9.456 16.270 -1.699 1.00 70.44 390 GLN A CA 1
ATOM 3124 C C . GLN A 1 390 ? 8.004 16.727 -1.730 1.00 70.44 390 GLN A C 1
ATOM 3126 O O . GLN A 1 390 ? 7.205 16.366 -0.855 1.00 70.44 390 GLN A O 1
ATOM 3131 N N . THR A 1 391 ? 7.679 17.539 -2.735 1.00 70.94 391 THR A N 1
ATOM 3132 C CA . THR A 1 391 ? 6.399 18.242 -2.861 1.00 70.94 391 THR A CA 1
ATOM 3133 C C . THR A 1 391 ? 5.359 17.459 -3.647 1.00 70.94 391 THR A C 1
ATOM 3135 O O . THR A 1 391 ? 4.206 17.434 -3.227 1.00 70.94 391 THR A O 1
ATOM 3138 N N . THR A 1 392 ? 5.733 16.775 -4.730 1.00 77.75 392 THR A N 1
ATOM 3139 C CA . THR A 1 392 ? 4.788 16.016 -5.572 1.00 77.75 392 THR A CA 1
ATOM 3140 C C . THR A 1 392 ? 5.217 14.561 -5.756 1.00 77.75 392 THR A C 1
ATOM 3142 O O . THR A 1 392 ? 6.348 14.187 -5.429 1.00 77.75 392 THR A O 1
ATOM 3145 N N . PHE A 1 393 ? 4.297 13.714 -6.230 1.00 80.44 393 PHE A N 1
ATOM 3146 C CA . PHE A 1 393 ? 4.631 12.326 -6.564 1.00 80.44 393 PHE A CA 1
ATOM 3147 C C . PHE A 1 393 ? 5.505 12.253 -7.808 1.00 80.44 393 PHE A C 1
ATOM 3149 O O . PHE A 1 393 ? 6.448 11.465 -7.823 1.00 80.44 393 PHE A O 1
ATOM 3156 N N . THR A 1 394 ? 5.229 13.099 -8.801 1.00 82.19 394 THR A N 1
ATOM 3157 C CA . THR A 1 394 ? 6.039 13.197 -10.018 1.00 82.19 394 THR A CA 1
ATOM 3158 C C . THR A 1 394 ? 7.480 13.597 -9.696 1.00 82.19 394 THR A C 1
ATOM 3160 O O . THR A 1 394 ? 8.391 12.889 -10.117 1.00 82.19 394 THR A O 1
ATOM 3163 N N . ASP A 1 395 ? 7.703 14.619 -8.857 1.00 82.75 395 ASP A N 1
ATOM 3164 C CA . ASP A 1 395 ? 9.058 15.035 -8.445 1.00 82.75 395 ASP A CA 1
ATOM 3165 C C . ASP A 1 395 ? 9.796 13.902 -7.726 1.00 82.75 395 ASP A C 1
ATOM 3167 O O . ASP A 1 395 ? 10.929 13.562 -8.060 1.00 82.75 395 ASP A O 1
ATOM 3171 N N . LEU A 1 396 ? 9.131 13.264 -6.756 1.00 87.19 396 LEU A N 1
ATOM 3172 C CA . LEU A 1 396 ? 9.727 12.172 -5.992 1.00 87.19 396 LEU A CA 1
ATOM 3173 C C . LEU A 1 396 ? 10.109 10.994 -6.893 1.00 87.19 396 LEU A C 1
ATOM 3175 O O . LEU A 1 396 ? 11.169 10.398 -6.715 1.00 87.19 396 LEU A O 1
ATOM 3179 N N . VAL A 1 397 ? 9.230 10.606 -7.814 1.00 86.25 397 VAL A N 1
ATOM 3180 C CA . VAL A 1 397 ? 9.488 9.468 -8.696 1.00 86.25 397 VAL A CA 1
ATOM 3181 C C . VAL A 1 397 ? 10.544 9.815 -9.736 1.00 86.25 397 VAL A C 1
ATOM 3183 O O . VAL A 1 397 ? 11.380 8.961 -10.026 1.00 86.25 397 VAL A O 1
ATOM 3186 N N . GLN A 1 398 ? 10.584 11.052 -10.227 1.00 82.62 398 GLN A N 1
ATOM 3187 C CA . GLN A 1 398 ? 11.661 11.526 -11.089 1.00 82.62 398 GLN A CA 1
ATOM 3188 C C . GLN A 1 398 ? 13.011 11.480 -10.364 1.00 82.62 398 GLN A C 1
ATOM 3190 O O . GLN A 1 398 ? 13.968 10.929 -10.903 1.00 82.62 398 GLN A O 1
ATOM 3195 N N . ASP A 1 399 ? 13.074 11.962 -9.123 1.00 84.25 399 ASP A N 1
ATOM 3196 C CA . ASP A 1 399 ? 14.284 11.892 -8.304 1.00 84.25 399 ASP A CA 1
ATOM 3197 C C . ASP A 1 399 ? 14.691 10.440 -8.030 1.00 84.25 399 ASP A C 1
ATOM 3199 O O . ASP A 1 399 ? 15.860 10.091 -8.114 1.00 84.25 399 ASP A O 1
ATOM 3203 N N . LEU A 1 400 ? 13.743 9.554 -7.715 1.00 84.44 400 LEU A N 1
ATOM 3204 C CA . LEU A 1 400 ? 14.060 8.160 -7.390 1.00 84.44 400 LEU A CA 1
ATOM 3205 C C . LEU A 1 400 ? 14.409 7.310 -8.611 1.00 84.44 400 LEU A C 1
ATOM 3207 O O . LEU A 1 400 ? 15.194 6.371 -8.486 1.00 84.44 400 LEU A O 1
ATOM 3211 N N . THR A 1 401 ? 13.766 7.561 -9.751 1.00 82.56 401 THR A N 1
ATOM 3212 C CA . THR A 1 401 ? 13.713 6.612 -10.872 1.00 82.56 401 THR A CA 1
ATOM 3213 C C . THR A 1 401 ? 14.061 7.203 -12.231 1.00 82.56 401 THR A C 1
ATOM 3215 O O . THR A 1 401 ? 14.256 6.428 -13.160 1.00 82.56 401 THR A O 1
ATOM 3218 N N . GLY A 1 402 ? 14.193 8.526 -12.365 1.00 71.12 402 GLY A N 1
ATOM 3219 C CA . GLY A 1 402 ? 14.402 9.192 -13.655 1.00 71.12 402 GLY A CA 1
ATOM 3220 C C . GLY A 1 402 ? 15.693 8.777 -14.366 1.00 71.12 402 GLY A C 1
ATOM 3221 O O . GLY A 1 402 ? 15.706 8.621 -15.583 1.00 71.12 402 GLY A O 1
ATOM 3222 N N . ASP A 1 403 ? 16.755 8.513 -13.601 1.00 69.19 403 ASP A N 1
ATOM 3223 C CA . ASP A 1 403 ? 18.036 8.002 -14.113 1.00 69.19 403 ASP A CA 1
ATOM 3224 C C . ASP A 1 403 ? 18.077 6.461 -14.218 1.00 69.19 403 ASP A C 1
ATOM 3226 O O . ASP A 1 403 ? 19.089 5.886 -14.632 1.00 69.19 403 ASP A O 1
ATOM 3230 N N . LEU A 1 404 ? 17.013 5.769 -13.792 1.00 71.94 404 LEU A N 1
ATOM 3231 C CA . LEU A 1 404 ? 16.953 4.312 -13.719 1.00 71.94 404 LEU A CA 1
ATOM 3232 C C . LEU A 1 404 ? 16.179 3.752 -14.905 1.00 71.94 404 LEU A C 1
ATOM 3234 O O . LEU A 1 404 ? 15.024 4.091 -15.143 1.00 71.94 404 LEU A O 1
ATOM 3238 N N . MET A 1 405 ? 16.790 2.806 -15.606 1.00 65.00 405 MET A N 1
ATOM 3239 C CA . MET A 1 405 ? 16.193 2.231 -16.814 1.00 65.00 405 MET A CA 1
ATOM 3240 C C . MET A 1 405 ? 15.694 0.793 -16.595 1.00 65.00 405 MET A C 1
ATOM 3242 O O . MET A 1 405 ? 14.864 0.320 -17.355 1.00 65.00 405 MET A O 1
ATOM 3246 N N . SER A 1 406 ? 16.163 0.094 -15.550 1.00 75.25 406 SER A N 1
ATOM 3247 C CA . SER A 1 406 ? 15.678 -1.251 -15.195 1.00 75.25 406 SER A CA 1
ATOM 3248 C C . SER A 1 406 ? 14.522 -1.195 -14.197 1.00 75.25 406 SER A C 1
ATOM 3250 O O . SER A 1 406 ? 14.630 -0.544 -13.154 1.00 75.25 406 SER A O 1
ATOM 3252 N N . ASP A 1 407 ? 13.471 -1.971 -14.459 1.00 80.88 407 ASP A N 1
ATOM 3253 C CA . ASP A 1 407 ? 12.305 -2.105 -13.579 1.00 80.88 407 ASP A CA 1
ATOM 3254 C C . ASP A 1 407 ? 12.681 -2.582 -12.176 1.00 80.88 407 ASP A C 1
ATOM 3256 O O . ASP A 1 407 ? 12.147 -2.100 -11.176 1.00 80.88 407 ASP A O 1
ATOM 3260 N N . LEU A 1 408 ? 13.675 -3.469 -12.088 1.00 84.69 408 LEU A N 1
ATOM 3261 C CA . LEU A 1 408 ? 14.231 -3.948 -10.826 1.00 84.69 408 LEU A CA 1
ATOM 3262 C C . LEU A 1 408 ? 14.838 -2.807 -10.001 1.00 84.69 408 LEU A C 1
ATOM 3264 O O . LEU A 1 408 ? 14.602 -2.720 -8.793 1.00 84.69 408 LEU A O 1
ATOM 3268 N N . ALA A 1 409 ? 15.610 -1.928 -10.645 1.00 83.06 409 ALA A N 1
ATOM 3269 C CA . ALA A 1 409 ? 16.228 -0.784 -9.983 1.00 83.06 409 ALA A CA 1
ATOM 3270 C C . ALA A 1 409 ? 15.164 0.220 -9.519 1.00 83.06 409 ALA A C 1
ATOM 3272 O O . ALA A 1 409 ? 15.201 0.650 -8.365 1.00 83.06 409 ALA A O 1
ATOM 3273 N N . LYS A 1 410 ? 14.172 0.523 -10.368 1.00 86.88 410 LYS A N 1
ATOM 3274 C CA . LYS A 1 410 ? 13.036 1.395 -10.026 1.00 86.88 410 LYS A CA 1
ATOM 3275 C C . LYS A 1 410 ? 12.250 0.848 -8.829 1.00 86.88 410 LYS A C 1
ATOM 3277 O O . LYS A 1 410 ? 12.055 1.549 -7.836 1.00 86.88 410 LYS A O 1
ATOM 3282 N N . ALA A 1 411 ? 11.873 -0.432 -8.873 1.00 91.12 411 ALA A N 1
ATOM 3283 C CA . ALA A 1 411 ? 11.145 -1.092 -7.792 1.00 91.12 411 ALA A CA 1
ATOM 3284 C C . ALA A 1 411 ? 11.950 -1.117 -6.484 1.00 91.12 411 ALA A C 1
ATOM 3286 O O . ALA A 1 411 ? 11.385 -0.889 -5.410 1.00 91.12 411 ALA A O 1
ATOM 3287 N N . ARG A 1 412 ? 13.272 -1.348 -6.557 1.00 89.38 412 ARG A N 1
ATOM 3288 C CA . ARG A 1 412 ? 14.152 -1.296 -5.382 1.00 89.38 412 ARG A CA 1
ATOM 3289 C C . ARG A 1 412 ? 14.226 0.113 -4.811 1.00 89.38 412 ARG A C 1
ATOM 3291 O O . ARG A 1 412 ? 14.064 0.260 -3.603 1.00 89.38 412 ARG A O 1
ATOM 3298 N N . ALA A 1 413 ? 14.418 1.132 -5.645 1.00 90.00 413 ALA A N 1
ATOM 3299 C CA . ALA A 1 413 ? 14.489 2.519 -5.198 1.00 90.00 413 ALA A CA 1
ATOM 3300 C C . ALA A 1 413 ? 13.221 2.928 -4.434 1.00 90.00 413 ALA A C 1
ATOM 3302 O O . ALA A 1 413 ? 13.301 3.428 -3.311 1.00 90.00 413 ALA A O 1
ATOM 3303 N N . ILE A 1 414 ? 12.049 2.601 -4.985 1.00 92.31 414 ILE A N 1
ATOM 3304 C CA . ILE A 1 414 ? 10.748 2.853 -4.353 1.00 92.31 414 ILE A CA 1
ATOM 3305 C C . ILE A 1 414 ? 10.619 2.086 -3.030 1.00 92.31 414 ILE A C 1
ATOM 3307 O O . ILE A 1 414 ? 10.286 2.672 -1.998 1.00 92.31 414 ILE A O 1
ATOM 3311 N N . PHE A 1 415 ? 10.910 0.781 -3.023 1.00 92.25 415 PHE A N 1
ATOM 3312 C CA . PHE A 1 415 ? 10.826 -0.037 -1.811 1.00 92.25 415 PHE A CA 1
ATOM 3313 C C . PHE A 1 415 ? 11.758 0.479 -0.704 1.00 92.25 415 PHE A C 1
ATOM 3315 O O . PHE A 1 415 ? 11.367 0.579 0.465 1.00 92.25 415 PHE A O 1
ATOM 3322 N N . ARG A 1 416 ? 12.998 0.831 -1.055 1.00 88.19 416 ARG A N 1
ATOM 3323 C CA . ARG A 1 416 ? 13.987 1.358 -0.112 1.00 88.19 416 ARG A CA 1
ATOM 3324 C C . ARG A 1 416 ? 13.570 2.720 0.419 1.00 88.19 416 ARG A C 1
ATOM 3326 O O . ARG A 1 416 ? 13.597 2.900 1.632 1.00 88.19 416 ARG A O 1
ATOM 3333 N N . TRP A 1 417 ? 13.076 3.617 -0.432 1.00 89.31 417 TRP A N 1
ATOM 3334 C CA . TRP A 1 417 ? 12.572 4.917 0.005 1.00 89.31 417 TRP A CA 1
ATOM 3335 C C . TRP A 1 417 ? 11.454 4.770 1.046 1.00 89.31 417 TRP A C 1
ATOM 3337 O O . TRP A 1 417 ? 11.521 5.379 2.113 1.00 89.31 417 TRP A O 1
ATOM 3347 N N . ILE A 1 418 ? 10.479 3.885 0.802 1.00 87.50 418 ILE A N 1
ATOM 3348 C CA . ILE A 1 418 ? 9.389 3.616 1.754 1.00 87.50 418 ILE A CA 1
ATOM 3349 C C . ILE A 1 418 ? 9.920 3.053 3.079 1.00 87.50 418 ILE A C 1
ATOM 3351 O O . ILE A 1 418 ? 9.471 3.458 4.150 1.00 87.50 418 ILE A O 1
ATOM 3355 N N . THR A 1 419 ? 10.862 2.110 3.025 1.00 84.50 419 THR A N 1
ATOM 3356 C CA . THR A 1 419 ? 11.369 1.406 4.218 1.00 84.50 419 THR A CA 1
ATOM 3357 C C . THR A 1 419 ? 12.381 2.218 5.033 1.00 84.50 419 THR A C 1
ATOM 3359 O O . THR A 1 419 ? 12.584 1.918 6.208 1.00 84.50 419 THR A O 1
ATOM 3362 N N . ILE A 1 420 ? 13.002 3.251 4.453 1.00 81.50 420 ILE A N 1
ATOM 3363 C CA . ILE A 1 420 ? 13.898 4.186 5.158 1.00 81.50 420 ILE A CA 1
ATOM 3364 C C . ILE A 1 420 ? 13.108 5.205 5.990 1.00 81.50 420 ILE A C 1
ATOM 3366 O O . ILE A 1 420 ? 13.562 5.621 7.059 1.00 81.50 420 ILE A O 1
ATOM 3370 N N . LYS A 1 421 ? 11.928 5.623 5.520 1.00 76.69 421 LYS A N 1
ATOM 3371 C CA . LYS A 1 421 ? 11.112 6.643 6.186 1.00 76.69 421 LYS A CA 1
ATOM 3372 C C . LYS A 1 421 ? 10.531 6.096 7.494 1.00 76.69 421 LYS A C 1
ATOM 3374 O O . LYS A 1 421 ? 9.526 5.386 7.506 1.00 76.69 421 LYS A O 1
ATOM 3379 N N . ASP A 1 422 ? 11.131 6.472 8.623 1.00 69.75 422 ASP A N 1
ATOM 3380 C CA . ASP A 1 422 ? 10.596 6.097 9.933 1.00 69.75 422 ASP A CA 1
ATOM 3381 C C . ASP A 1 422 ? 9.367 6.929 10.306 1.00 69.75 422 ASP A C 1
ATOM 3383 O O . ASP A 1 422 ? 9.461 8.063 10.785 1.00 69.75 422 ASP A O 1
ATOM 3387 N N . LEU A 1 423 ? 8.191 6.319 10.174 1.00 66.75 423 LEU A N 1
ATOM 3388 C CA . LEU A 1 423 ? 6.931 6.943 10.568 1.00 66.75 423 LEU A CA 1
ATOM 3389 C C . LEU A 1 423 ? 6.906 7.362 12.046 1.00 66.75 423 LEU A C 1
ATOM 3391 O O . LEU A 1 423 ? 6.210 8.317 12.396 1.00 66.75 423 LEU A O 1
ATOM 3395 N N . ASN A 1 424 ? 7.646 6.694 12.937 1.00 62.47 424 ASN A N 1
ATOM 3396 C CA . ASN A 1 424 ? 7.618 7.037 14.360 1.00 62.47 424 ASN A CA 1
ATOM 3397 C C . ASN A 1 424 ? 8.341 8.364 14.647 1.00 62.47 424 ASN A C 1
ATOM 3399 O O . ASN A 1 424 ? 7.809 9.189 15.395 1.00 62.47 424 ASN A O 1
ATOM 3403 N N . ALA A 1 425 ? 9.496 8.593 14.019 1.00 61.03 425 ALA A N 1
ATOM 3404 C CA . ALA A 1 425 ? 10.318 9.795 14.136 1.00 61.03 425 ALA A CA 1
ATOM 3405 C C . ALA A 1 425 ? 9.781 10.982 13.326 1.00 61.03 425 ALA A C 1
ATOM 3407 O O . ALA A 1 425 ? 10.008 12.126 13.723 1.00 61.03 425 ALA A O 1
ATOM 3408 N N . LEU A 1 426 ? 9.044 10.738 12.235 1.00 67.00 426 LEU A N 1
ATOM 3409 C CA . LEU A 1 426 ? 8.478 11.809 11.413 1.00 67.00 426 LEU A CA 1
ATOM 3410 C C . LEU A 1 426 ? 7.441 12.630 12.195 1.00 67.00 426 LEU A C 1
ATOM 3412 O O . LEU A 1 426 ? 6.425 12.112 12.671 1.00 67.00 426 LEU A O 1
ATOM 3416 N N . GLN A 1 427 ? 7.688 13.932 12.324 1.00 59.28 427 GLN A N 1
ATOM 3417 C CA . GLN A 1 427 ? 6.712 14.890 12.835 1.00 59.28 427 GLN A CA 1
ATOM 3418 C C . GLN A 1 427 ? 6.003 15.533 11.649 1.00 59.28 427 GLN A C 1
ATOM 3420 O O . GLN A 1 427 ? 6.640 16.127 10.787 1.00 59.28 427 GLN A O 1
ATOM 3425 N N . PHE A 1 428 ? 4.682 15.393 11.602 1.00 62.72 428 PHE A N 1
ATOM 3426 C CA . PHE A 1 428 ? 3.869 15.978 10.545 1.00 62.72 428 PHE A CA 1
ATOM 3427 C C . PHE A 1 428 ? 3.186 17.232 11.080 1.00 62.72 428 PHE A C 1
ATOM 3429 O O . PHE A 1 428 ? 2.423 17.149 12.043 1.00 62.72 428 PHE A O 1
ATOM 3436 N N . ASN A 1 429 ? 3.439 18.380 10.451 1.00 58.03 429 ASN A N 1
ATOM 3437 C CA . ASN A 1 429 ? 2.666 19.593 10.705 1.00 58.03 429 ASN A CA 1
ATOM 3438 C C . ASN A 1 429 ? 1.252 19.434 10.117 1.00 58.03 429 ASN A C 1
ATOM 3440 O O . ASN A 1 429 ? 1.064 18.769 9.097 1.00 58.03 429 ASN A O 1
ATOM 3444 N N . GLU A 1 430 ? 0.244 20.049 10.745 1.00 54.00 430 GLU A N 1
ATOM 3445 C CA . GLU A 1 430 ? -1.180 19.855 10.406 1.00 54.00 430 GLU A CA 1
ATOM 3446 C C . GLU A 1 430 ? -1.559 20.249 8.964 1.00 54.00 430 GLU A C 1
ATOM 3448 O O . GLU A 1 430 ? -2.594 19.799 8.466 1.00 54.00 430 GLU A O 1
ATOM 3453 N N . ILE A 1 431 ? -0.707 21.027 8.289 1.00 52.06 431 ILE A N 1
ATOM 3454 C CA . ILE A 1 431 ? -1.007 21.747 7.041 1.00 52.06 431 ILE A CA 1
ATOM 3455 C C . ILE A 1 431 ? -0.672 20.945 5.766 1.00 52.06 431 ILE A C 1
ATOM 3457 O O . ILE A 1 431 ? -1.125 21.303 4.686 1.00 52.06 431 ILE A O 1
ATOM 3461 N N . ILE A 1 432 ? 0.062 19.834 5.845 1.00 54.53 432 ILE A N 1
ATOM 3462 C CA . ILE A 1 432 ? 0.518 19.131 4.633 1.00 54.53 432 ILE A CA 1
ATOM 3463 C C . ILE A 1 432 ? -0.441 17.978 4.326 1.00 54.53 432 ILE A C 1
ATOM 3465 O O . ILE A 1 432 ? -0.369 16.925 4.968 1.00 54.53 432 ILE A O 1
ATOM 3469 N N . LYS A 1 433 ? -1.387 18.194 3.403 1.00 54.69 433 LYS A N 1
ATOM 3470 C CA . LYS A 1 433 ? -2.354 17.163 2.985 1.00 54.69 433 LYS A CA 1
ATOM 3471 C C . LYS A 1 433 ? -2.146 16.599 1.573 1.00 54.69 433 LYS A C 1
ATOM 3473 O O . LYS A 1 433 ? -2.571 15.474 1.379 1.00 54.69 433 LYS A O 1
ATOM 3478 N N . ASP A 1 434 ? -1.368 17.234 0.690 1.00 57.59 434 ASP A N 1
ATOM 3479 C CA . ASP A 1 434 ? -1.240 16.782 -0.714 1.00 57.59 434 ASP A CA 1
ATOM 3480 C C . ASP A 1 434 ? 0.218 16.646 -1.185 1.00 57.59 434 ASP A C 1
ATOM 3482 O O . ASP A 1 434 ? 0.641 17.282 -2.145 1.00 57.59 434 ASP A O 1
ATOM 3486 N N . THR A 1 435 ? 1.013 15.839 -0.481 1.00 65.75 435 THR A N 1
ATOM 3487 C CA . THR A 1 435 ? 2.394 15.501 -0.875 1.00 65.75 435 THR A CA 1
ATOM 3488 C C . THR A 1 435 ? 2.686 14.028 -0.539 1.00 65.75 435 THR A C 1
ATOM 3490 O O . THR A 1 435 ? 1.949 13.433 0.258 1.00 65.75 435 THR A O 1
ATOM 3493 N N . PRO A 1 436 ? 3.776 13.413 -1.038 1.00 64.06 436 PRO A N 1
ATOM 3494 C CA . PRO A 1 436 ? 4.211 12.086 -0.582 1.00 64.06 436 PRO A CA 1
ATOM 3495 C C . PRO A 1 436 ? 4.380 11.983 0.948 1.00 64.06 436 PRO A C 1
ATOM 3497 O O . PRO A 1 436 ? 4.118 10.939 1.551 1.00 64.06 436 PRO A O 1
ATOM 3500 N N . LEU A 1 437 ? 4.741 13.091 1.609 1.00 63.47 437 LEU A N 1
ATOM 3501 C CA . LEU A 1 437 ? 4.755 13.214 3.074 1.00 63.47 437 LEU A CA 1
ATOM 3502 C C . LEU A 1 437 ? 3.342 13.173 3.686 1.00 63.47 437 LEU A C 1
ATOM 3504 O O . LEU A 1 437 ? 3.175 12.653 4.789 1.00 63.47 437 LEU A O 1
ATOM 3508 N N . GLY A 1 438 ? 2.326 13.665 2.977 1.00 64.88 438 GLY A N 1
ATOM 3509 C CA . GLY A 1 438 ? 0.909 13.545 3.333 1.00 64.88 438 GLY A CA 1
ATOM 3510 C C . GLY A 1 438 ? 0.404 12.096 3.347 1.00 64.88 438 GLY A C 1
ATOM 3511 O O . GLY A 1 438 ? -0.282 11.707 4.292 1.00 64.88 438 GLY A O 1
ATOM 3512 N N . LEU A 1 439 ? 0.812 11.253 2.389 1.00 69.50 439 LEU A N 1
ATOM 3513 C CA . LEU A 1 439 ? 0.486 9.816 2.434 1.00 69.50 439 LEU A CA 1
ATOM 3514 C C . LEU A 1 439 ? 1.243 9.090 3.547 1.00 69.50 439 LEU A C 1
ATOM 3516 O O . LEU A 1 439 ? 0.642 8.310 4.279 1.00 69.50 439 LEU A O 1
ATOM 3520 N N . LEU A 1 440 ? 2.531 9.387 3.762 1.00 69.31 440 LEU A N 1
ATOM 3521 C CA . LEU A 1 440 ? 3.274 8.847 4.912 1.00 69.31 440 LEU A CA 1
ATOM 3522 C C . LEU A 1 440 ? 2.613 9.238 6.245 1.00 69.31 440 LEU A C 1
ATOM 3524 O O . LEU A 1 440 ? 2.508 8.416 7.160 1.00 69.31 440 LEU A O 1
ATOM 3528 N N . ARG A 1 441 ? 2.094 10.468 6.347 1.00 69.50 441 ARG A N 1
ATOM 3529 C CA . ARG A 1 441 ? 1.253 10.901 7.468 1.00 69.50 441 ARG A CA 1
ATOM 3530 C C . ARG A 1 441 ? 0.002 10.034 7.575 1.00 69.50 441 ARG A C 1
ATOM 3532 O O . ARG A 1 441 ? -0.310 9.560 8.668 1.00 69.50 441 ARG A O 1
ATOM 3539 N N . GLY A 1 442 ? -0.694 9.818 6.464 1.00 68.50 442 GLY A N 1
ATOM 3540 C CA . GLY A 1 442 ? -1.857 8.942 6.400 1.00 68.50 442 GLY A CA 1
ATOM 3541 C C . GLY A 1 442 ? -1.558 7.536 6.921 1.00 68.50 442 GLY A C 1
ATOM 3542 O O . GLY A 1 442 ? -2.312 7.022 7.745 1.00 68.50 442 GLY A O 1
ATOM 3543 N N . ILE A 1 443 ? -0.409 6.955 6.559 1.00 72.44 443 ILE A N 1
ATOM 3544 C CA . ILE A 1 443 ? 0.017 5.633 7.039 1.00 72.44 443 ILE A CA 1
ATOM 3545 C C . ILE A 1 443 ? 0.273 5.666 8.549 1.00 72.44 443 ILE A C 1
ATOM 3547 O O . ILE A 1 443 ? -0.188 4.783 9.273 1.00 72.44 443 ILE A O 1
ATOM 3551 N N . LYS A 1 444 ? 0.935 6.712 9.065 1.00 69.62 444 LYS A N 1
ATOM 3552 C CA . LYS A 1 444 ? 1.168 6.875 10.512 1.00 69.62 444 LYS A CA 1
ATOM 3553 C C . LYS A 1 444 ? -0.135 6.910 11.314 1.00 69.62 444 LYS A C 1
ATOM 3555 O O . LYS A 1 444 ? -0.187 6.368 12.417 1.00 69.62 444 LYS A O 1
ATOM 3560 N N . PHE A 1 445 ? -1.168 7.557 10.780 1.00 66.50 445 PHE A N 1
ATOM 3561 C CA . PHE A 1 445 ? -2.473 7.678 11.434 1.00 66.50 445 PHE A CA 1
ATOM 3562 C C . PHE A 1 445 ? -3.488 6.612 10.988 1.00 66.50 445 PHE A C 1
ATOM 3564 O O . PHE A 1 445 ? -4.636 6.649 11.428 1.00 66.50 445 PHE A O 1
ATOM 3571 N N . GLY A 1 446 ? -3.067 5.645 10.167 1.00 65.62 446 GLY A N 1
ATOM 3572 C CA . GLY A 1 446 ? -3.872 4.501 9.743 1.00 65.62 446 GLY A CA 1
ATOM 3573 C C . GLY A 1 446 ? -4.975 4.816 8.732 1.00 65.62 446 GLY A C 1
ATOM 3574 O O . GLY A 1 446 ? -5.904 4.025 8.604 1.00 65.62 446 GLY A O 1
ATOM 3575 N N . THR A 1 447 ? -4.914 5.952 8.036 1.00 66.00 447 THR A N 1
ATOM 3576 C CA . THR A 1 447 ? -5.851 6.283 6.946 1.00 66.00 447 THR A CA 1
ATOM 3577 C C . THR A 1 447 ? -5.379 5.762 5.598 1.00 66.00 447 THR A C 1
ATOM 3579 O O . THR A 1 447 ? -6.199 5.507 4.733 1.00 66.00 447 THR A O 1
ATOM 3582 N N . GLU A 1 448 ? -4.070 5.574 5.459 1.00 76.00 448 GLU A N 1
ATOM 3583 C CA . GLU A 1 448 ? -3.411 5.045 4.269 1.00 76.00 448 GLU A CA 1
ATOM 3584 C C . GLU A 1 448 ? -2.616 3.796 4.633 1.00 76.00 448 GLU A C 1
ATOM 3586 O O . GLU A 1 448 ? -2.372 3.508 5.812 1.00 76.00 448 GLU A O 1
ATOM 3591 N N . THR A 1 449 ? -2.164 3.060 3.624 1.00 83.94 449 THR A N 1
ATOM 3592 C CA . THR A 1 449 ? -1.374 1.848 3.823 1.00 83.94 449 THR A CA 1
ATOM 3593 C C . THR A 1 449 ? -0.085 1.875 3.005 1.00 83.94 449 THR A C 1
ATOM 3595 O O . THR A 1 449 ? 0.048 2.561 1.992 1.00 83.94 449 THR A O 1
ATOM 3598 N N . TYR A 1 450 ? 0.896 1.087 3.445 1.00 87.50 450 TYR A N 1
ATOM 3599 C CA . TYR A 1 450 ? 2.158 0.937 2.724 1.00 87.50 450 TYR A CA 1
ATOM 3600 C C . TYR A 1 450 ? 1.988 0.346 1.320 1.00 87.50 450 TYR A C 1
ATOM 3602 O O . TYR A 1 450 ? 2.730 0.724 0.419 1.00 87.50 450 TYR A O 1
ATOM 3610 N N . HIS A 1 451 ? 1.042 -0.581 1.139 1.00 89.44 451 HIS A N 1
ATOM 3611 C CA . HIS A 1 451 ? 0.841 -1.254 -0.144 1.00 89.44 451 HIS A CA 1
ATOM 3612 C C . HIS A 1 451 ? 0.206 -0.335 -1.189 1.00 89.44 451 HIS A C 1
ATOM 3614 O O . HIS A 1 451 ? 0.596 -0.378 -2.356 1.00 89.44 451 HIS A O 1
ATOM 3620 N N . THR A 1 452 ? -0.690 0.550 -0.752 1.00 89.44 452 THR A N 1
ATOM 3621 C CA . THR A 1 452 ? -1.302 1.573 -1.602 1.00 89.44 452 THR A CA 1
ATOM 3622 C C . THR A 1 452 ? -0.279 2.632 -2.013 1.00 89.44 452 THR A C 1
ATOM 3624 O O . THR A 1 452 ? -0.178 2.970 -3.191 1.00 89.44 452 THR A O 1
ATOM 3627 N N . LEU A 1 453 ? 0.580 3.078 -1.085 1.00 88.88 453 LEU A N 1
ATOM 3628 C CA . LEU A 1 453 ? 1.692 3.979 -1.413 1.00 88.88 453 LEU A CA 1
ATOM 3629 C C . LEU A 1 453 ? 2.681 3.345 -2.405 1.00 88.88 453 LEU A C 1
ATOM 3631 O O . LEU A 1 453 ? 3.077 3.990 -3.374 1.00 88.88 453 LEU A O 1
ATOM 3635 N N . PHE A 1 454 ? 3.074 2.087 -2.183 1.00 93.12 454 PHE A N 1
ATOM 3636 C CA . PHE A 1 454 ? 3.987 1.381 -3.084 1.00 93.12 454 PHE A CA 1
ATOM 3637 C C . PHE A 1 454 ? 3.392 1.232 -4.486 1.00 93.12 454 PHE A C 1
ATOM 3639 O O . PHE A 1 454 ? 4.071 1.533 -5.466 1.00 93.12 454 PHE A O 1
ATOM 3646 N N . LYS A 1 455 ? 2.115 0.839 -4.588 1.00 93.19 455 LYS A N 1
ATOM 3647 C CA . LYS A 1 455 ? 1.399 0.753 -5.865 1.00 93.19 455 LYS A CA 1
ATOM 3648 C C . LYS A 1 455 ? 1.361 2.095 -6.594 1.00 93.19 455 LYS A C 1
ATOM 3650 O O . LYS A 1 455 ? 1.692 2.144 -7.778 1.00 93.19 455 LYS A O 1
ATOM 3655 N N . ARG A 1 456 ? 1.038 3.180 -5.885 1.00 90.38 456 ARG A N 1
ATOM 3656 C CA . ARG A 1 456 ? 1.013 4.530 -6.458 1.00 90.38 456 ARG A CA 1
ATOM 3657 C C . ARG A 1 456 ? 2.371 4.911 -7.051 1.00 90.38 456 ARG A C 1
ATOM 3659 O O . ARG A 1 456 ? 2.448 5.237 -8.231 1.00 90.38 456 ARG A O 1
ATOM 3666 N N . LEU A 1 457 ? 3.455 4.779 -6.286 1.00 91.31 457 LEU A N 1
ATOM 3667 C CA . LEU A 1 457 ? 4.810 5.087 -6.769 1.00 91.31 457 LEU A CA 1
ATOM 3668 C C . LEU A 1 457 ? 5.246 4.178 -7.933 1.00 91.31 457 LEU A C 1
ATOM 3670 O O . LEU A 1 457 ? 5.931 4.632 -8.849 1.00 91.31 457 LEU A O 1
ATOM 3674 N N . CYS A 1 458 ? 4.815 2.913 -7.941 1.00 92.50 458 CYS A N 1
ATOM 3675 C CA . CYS A 1 458 ? 5.036 2.015 -9.076 1.00 92.50 458 CYS A CA 1
ATOM 3676 C C . CYS A 1 458 ? 4.346 2.542 -10.341 1.00 92.50 458 CYS A C 1
ATOM 3678 O O . CYS A 1 458 ? 4.992 2.661 -11.376 1.00 92.50 458 CYS A O 1
ATOM 3680 N N . SER A 1 459 ? 3.077 2.953 -10.259 1.00 90.69 459 SER A N 1
ATOM 3681 C CA . SER A 1 459 ? 2.373 3.481 -11.436 1.00 90.69 459 SER A CA 1
ATOM 3682 C C . SER A 1 459 ? 3.017 4.750 -12.005 1.00 90.69 459 SER A C 1
ATOM 3684 O O . SER A 1 459 ? 3.180 4.856 -13.215 1.00 90.69 459 SER A O 1
ATOM 3686 N N . TYR A 1 460 ? 3.494 5.659 -11.149 1.00 87.81 460 TYR A N 1
ATOM 3687 C CA . TYR A 1 460 ? 4.211 6.869 -11.575 1.00 87.81 460 TYR A CA 1
ATOM 3688 C C . TYR A 1 460 ? 5.597 6.588 -12.180 1.00 87.81 460 TYR A C 1
ATOM 3690 O O . TYR A 1 460 ? 6.146 7.453 -12.856 1.00 87.81 460 TYR A O 1
ATOM 3698 N N . SER A 1 461 ? 6.169 5.401 -11.951 1.00 87.19 461 SER A N 1
ATOM 3699 C CA . SER A 1 461 ? 7.441 4.963 -12.556 1.00 87.19 461 SER A CA 1
ATOM 3700 C C . SER A 1 461 ? 7.248 4.023 -13.754 1.00 87.19 461 SER A C 1
ATOM 3702 O O . SER A 1 461 ? 8.229 3.515 -14.307 1.00 87.19 461 SER A O 1
ATOM 3704 N N . GLY A 1 462 ? 5.993 3.794 -14.165 1.00 85.44 462 GLY A N 1
ATOM 3705 C CA . GLY A 1 462 ? 5.629 2.907 -15.272 1.00 85.44 462 GLY A CA 1
ATOM 3706 C C . GLY A 1 462 ? 5.639 1.418 -14.926 1.00 85.44 462 GLY A C 1
ATOM 3707 O O . GLY A 1 462 ? 5.615 0.582 -15.827 1.00 85.44 462 GLY A O 1
ATOM 3708 N N . LEU A 1 463 ? 5.684 1.067 -13.640 1.00 89.44 463 LEU A N 1
ATOM 3709 C CA . LEU A 1 463 ? 5.697 -0.312 -13.163 1.00 89.44 463 LEU A CA 1
ATOM 3710 C C . LEU A 1 463 ? 4.279 -0.826 -12.912 1.00 89.44 463 LEU A C 1
ATOM 3712 O O . LEU A 1 463 ? 3.512 -0.244 -12.136 1.00 89.44 463 LEU A O 1
ATOM 3716 N N . HIS A 1 464 ? 3.957 -1.986 -13.483 1.00 91.81 464 HIS A N 1
ATOM 3717 C CA . HIS A 1 464 ? 2.729 -2.693 -13.140 1.00 91.81 464 HIS A CA 1
ATOM 3718 C C . HIS A 1 464 ? 2.808 -3.226 -11.707 1.00 91.81 464 HIS A C 1
ATOM 3720 O O . HIS A 1 464 ? 3.678 -4.028 -11.365 1.00 91.81 464 HIS A O 1
ATOM 3726 N N . CYS A 1 465 ? 1.869 -2.798 -10.867 1.00 95.25 465 CYS A N 1
ATOM 3727 C CA . CYS A 1 465 ? 1.775 -3.211 -9.475 1.00 95.25 465 CYS A CA 1
ATOM 3728 C C . CYS A 1 465 ? 0.315 -3.445 -9.082 1.00 95.25 465 CYS A C 1
ATOM 3730 O O . CYS A 1 465 ? -0.572 -2.649 -9.399 1.00 95.25 465 CYS A O 1
ATOM 3732 N N . VAL A 1 466 ? 0.063 -4.544 -8.378 1.00 94.88 466 VAL A N 1
ATOM 3733 C CA . VAL A 1 466 ? -1.269 -4.927 -7.901 1.00 94.88 466 VAL A CA 1
ATOM 3734 C C . VAL A 1 466 ? -1.296 -5.037 -6.385 1.00 94.88 466 VAL A C 1
ATOM 3736 O O . VAL A 1 466 ? -0.273 -5.300 -5.751 1.00 94.88 466 VAL A O 1
ATOM 3739 N N . GLU A 1 467 ? -2.479 -4.870 -5.802 1.00 95.44 467 GLU A N 1
ATOM 3740 C CA . GLU A 1 467 ? -2.737 -5.197 -4.402 1.00 95.44 467 GLU A CA 1
ATOM 3741 C C . GLU A 1 467 ? -3.326 -6.608 -4.304 1.00 95.44 467 GLU A C 1
ATOM 3743 O O . GLU A 1 467 ? -4.256 -6.972 -5.023 1.00 95.44 467 GLU A O 1
ATOM 3748 N N . ILE A 1 468 ? -2.779 -7.413 -3.400 1.00 96.69 468 ILE A N 1
ATOM 3749 C CA . ILE A 1 468 ? -3.213 -8.780 -3.132 1.00 96.69 468 ILE A CA 1
ATOM 3750 C C . ILE A 1 468 ? -3.795 -8.809 -1.728 1.00 96.69 468 ILE A C 1
ATOM 3752 O O . ILE A 1 468 ? -3.078 -8.612 -0.745 1.00 96.69 468 ILE A O 1
ATOM 3756 N N . LYS A 1 469 ? -5.101 -9.064 -1.644 1.00 94.81 469 LYS A N 1
ATOM 3757 C CA . LYS A 1 469 ? -5.831 -9.226 -0.384 1.00 94.81 469 LYS A CA 1
ATOM 3758 C C . LYS A 1 469 ? -5.797 -10.691 0.049 1.00 94.81 469 LYS A C 1
ATOM 3760 O O . LYS A 1 469 ? -5.883 -11.607 -0.774 1.00 94.81 469 LYS A O 1
ATOM 3765 N N . GLY A 1 470 ? -5.656 -10.911 1.350 1.00 94.81 470 GLY A N 1
ATOM 3766 C CA . GLY A 1 470 ? -5.558 -12.249 1.909 1.00 94.81 470 GLY A CA 1
ATOM 3767 C C . GLY A 1 470 ? -5.488 -12.265 3.427 1.00 94.81 470 GLY A C 1
ATOM 3768 O O . GLY A 1 470 ? -6.029 -11.405 4.127 1.00 94.81 470 GLY A O 1
ATOM 3769 N N . ARG A 1 471 ? -4.815 -13.286 3.947 1.00 93.44 471 ARG A N 1
ATOM 3770 C CA . ARG A 1 471 ? -4.606 -13.543 5.373 1.00 93.44 471 ARG A CA 1
ATOM 3771 C C . ARG A 1 471 ? -3.124 -13.723 5.650 1.00 93.44 471 ARG A C 1
ATOM 3773 O O . ARG A 1 471 ? -2.373 -14.144 4.778 1.00 93.44 471 ARG A O 1
ATOM 3780 N N . SER A 1 472 ? -2.691 -13.420 6.869 1.00 91.94 472 SER A N 1
ATOM 3781 C CA . SER A 1 472 ? -1.293 -13.640 7.254 1.00 91.94 472 SER A CA 1
ATOM 3782 C C . SER A 1 472 ? -1.132 -14.107 8.691 1.00 91.94 472 SER A C 1
ATOM 3784 O O . SER A 1 472 ? -1.885 -13.693 9.571 1.00 91.94 472 SER A O 1
ATOM 3786 N N . LYS A 1 473 ? -0.106 -14.919 8.952 1.00 88.88 473 LYS A N 1
ATOM 3787 C CA . LYS A 1 473 ? 0.291 -15.356 10.300 1.00 88.88 473 LYS A CA 1
ATOM 3788 C C . LYS A 1 473 ? 0.959 -14.196 11.055 1.00 88.88 473 LYS A C 1
ATOM 3790 O O . LYS A 1 473 ? 2.169 -14.140 11.245 1.00 88.88 473 LYS A O 1
ATOM 3795 N N . SER A 1 474 ? 0.158 -13.202 11.426 1.00 81.38 474 SER A N 1
ATOM 3796 C CA . SER A 1 474 ? 0.610 -11.930 11.998 1.00 81.38 474 SER A CA 1
ATOM 3797 C C . SER A 1 474 ? 0.621 -11.942 13.537 1.00 81.38 474 SER A C 1
ATOM 3799 O O . SER A 1 474 ? 0.589 -12.995 14.174 1.00 81.38 474 SER A O 1
ATOM 3801 N N . VAL A 1 475 ? 0.758 -10.770 14.172 1.00 73.38 475 VAL A N 1
ATOM 3802 C CA . VAL A 1 475 ? 0.805 -10.662 15.641 1.00 73.38 475 VAL A CA 1
ATOM 3803 C C . VAL A 1 475 ? -0.485 -11.221 16.244 1.00 73.38 475 VAL A C 1
ATOM 3805 O O . VAL A 1 475 ? -1.573 -10.770 15.905 1.00 73.38 475 VAL A O 1
ATOM 3808 N N . GLY A 1 476 ? -0.343 -12.179 17.162 1.00 78.38 476 GLY A N 1
ATOM 3809 C CA . GLY A 1 476 ? -1.468 -12.864 17.802 1.00 78.38 476 GLY A CA 1
ATOM 3810 C C . GLY A 1 476 ? -1.880 -14.175 17.128 1.00 78.38 476 GLY A C 1
ATOM 3811 O O . GLY A 1 476 ? -2.760 -14.843 17.654 1.00 78.38 476 GLY A O 1
ATOM 3812 N N . TYR A 1 477 ? -1.252 -14.559 16.011 1.00 84.12 477 TYR A N 1
ATOM 3813 C CA . TYR A 1 477 ? -1.388 -15.908 15.463 1.00 84.12 477 TYR A CA 1
ATOM 3814 C C . TYR A 1 477 ? -0.540 -16.901 16.267 1.00 84.12 477 TYR A C 1
ATOM 3816 O O . TYR A 1 477 ? 0.653 -16.677 16.488 1.00 84.12 477 TYR A O 1
ATOM 3824 N N . GLU A 1 478 ? -1.145 -18.021 16.649 1.00 85.06 478 GLU A N 1
ATOM 3825 C CA . GLU A 1 478 ? -0.477 -19.161 17.271 1.00 85.06 478 GLU A CA 1
ATOM 3826 C C . GLU A 1 478 ? -0.586 -20.387 16.345 1.00 85.06 478 GLU A C 1
ATOM 3828 O O . GLU A 1 478 ? -1.630 -20.586 15.718 1.00 85.06 478 GLU A O 1
ATOM 3833 N N . PRO A 1 479 ? 0.465 -21.224 16.222 1.00 85.69 479 PRO A N 1
ATOM 3834 C CA . PRO A 1 479 ? 0.403 -22.431 15.401 1.00 85.69 479 PRO A CA 1
ATOM 3835 C C . PRO A 1 479 ? -0.800 -23.316 15.758 1.00 85.69 479 PRO A C 1
ATOM 3837 O O . PRO A 1 479 ? -0.993 -23.668 16.921 1.00 85.69 479 PRO A O 1
ATOM 3840 N N . GLY A 1 480 ? -1.593 -23.683 14.749 1.00 82.88 480 GLY A N 1
ATOM 3841 C CA . GLY A 1 480 ? -2.836 -24.441 14.914 1.00 82.88 480 GLY A CA 1
ATOM 3842 C C . GLY A 1 480 ? -4.100 -23.583 15.055 1.00 82.88 480 GLY A C 1
ATOM 3843 O O . GLY A 1 480 ? -5.197 -24.143 15.078 1.00 82.88 480 GLY A O 1
ATOM 3844 N N . MET A 1 481 ? -3.986 -22.250 15.121 1.00 88.56 481 MET A N 1
ATOM 3845 C CA . MET A 1 481 ? -5.141 -21.360 14.976 1.00 88.56 481 MET A CA 1
ATOM 3846 C C . MET A 1 481 ? -5.687 -21.415 13.550 1.00 88.56 481 MET A C 1
ATOM 3848 O O . MET A 1 481 ? -4.931 -21.363 12.583 1.00 88.56 481 MET A O 1
ATOM 3852 N N . LYS A 1 482 ? -7.014 -21.458 13.434 1.00 90.38 482 LYS A N 1
ATOM 3853 C CA . LYS A 1 482 ? -7.705 -21.375 12.147 1.00 90.38 482 LYS A CA 1
ATOM 3854 C C . LYS A 1 482 ? -8.014 -19.935 11.774 1.00 90.38 482 LYS A C 1
ATOM 3856 O O . LYS A 1 482 ? -8.252 -19.091 12.643 1.00 90.38 482 LYS A O 1
ATOM 3861 N N . PHE A 1 483 ? -8.046 -19.661 10.477 1.00 88.88 483 PHE A N 1
ATOM 3862 C CA . PHE A 1 483 ? -8.458 -18.365 9.959 1.00 88.88 483 PHE A CA 1
ATOM 3863 C C . PHE A 1 483 ? -9.981 -18.310 9.835 1.00 88.88 483 PHE A C 1
ATOM 3865 O O . PHE A 1 483 ? -10.569 -18.854 8.902 1.00 88.88 483 PHE A O 1
ATOM 3872 N N . GLU A 1 484 ? -10.626 -17.611 10.769 1.00 84.62 484 GLU A N 1
ATOM 3873 C CA . GLU A 1 484 ? -12.080 -17.436 10.800 1.00 84.62 484 GLU A CA 1
ATOM 3874 C C . GLU A 1 484 ? -12.471 -15.959 10.628 1.00 84.62 484 GLU A C 1
ATOM 3876 O O . GLU A 1 484 ? -11.926 -15.066 11.281 1.00 84.62 484 GLU A O 1
ATOM 3881 N N . GLY A 1 485 ? -13.446 -15.701 9.749 1.00 81.62 485 GLY A N 1
ATOM 3882 C CA . GLY A 1 485 ? -13.977 -14.359 9.491 1.00 81.62 485 GLY A CA 1
ATOM 3883 C C . GLY A 1 485 ? -12.916 -13.353 9.022 1.00 81.62 485 GLY A C 1
ATOM 3884 O O . GLY A 1 485 ? -12.095 -13.657 8.155 1.00 81.62 485 GLY A O 1
ATOM 3885 N N . GLU A 1 486 ? -12.956 -12.156 9.613 1.00 79.06 486 GLU A N 1
ATOM 3886 C CA . GLU A 1 486 ? -12.069 -11.016 9.317 1.00 79.06 486 GLU A CA 1
ATOM 3887 C C . GLU A 1 486 ? -10.768 -11.020 10.141 1.00 79.06 486 GLU A C 1
ATOM 3889 O O . GLU A 1 486 ? -9.997 -10.057 10.117 1.00 79.06 486 GLU A O 1
ATOM 3894 N N . MET A 1 487 ? -10.497 -12.076 10.913 1.00 81.31 487 MET A N 1
ATOM 3895 C CA . MET A 1 487 ? -9.247 -12.141 11.666 1.00 81.31 487 MET A CA 1
ATOM 3896 C C . MET A 1 487 ? -8.053 -12.290 10.722 1.00 81.31 487 MET A C 1
ATOM 3898 O O . MET A 1 487 ? -8.097 -13.026 9.736 1.00 81.31 487 MET A O 1
ATOM 3902 N N . PHE A 1 488 ? -6.961 -11.604 11.065 1.00 86.81 488 PHE A N 1
ATOM 3903 C CA . PHE A 1 488 ? -5.676 -11.690 10.368 1.00 86.81 488 PHE A CA 1
ATOM 3904 C C . PHE A 1 488 ? -5.696 -11.301 8.880 1.00 86.81 488 PHE A C 1
ATOM 3906 O O . PHE A 1 488 ? -4.773 -11.667 8.141 1.00 86.81 488 PHE A O 1
ATOM 3913 N N . ARG A 1 489 ? -6.716 -10.548 8.446 1.00 88.19 489 ARG A N 1
ATOM 3914 C CA . ARG A 1 489 ? -6.760 -9.940 7.113 1.00 88.19 489 ARG A CA 1
ATOM 3915 C C . ARG A 1 489 ? -5.536 -9.072 6.888 1.00 88.19 489 ARG A C 1
ATOM 3917 O O . ARG A 1 489 ? -5.078 -8.371 7.792 1.00 88.19 489 ARG A O 1
ATOM 3924 N N . ASN A 1 490 ? -5.000 -9.154 5.683 1.00 90.38 490 ASN A N 1
ATOM 3925 C CA . ASN A 1 490 ? -3.814 -8.417 5.309 1.00 90.38 490 ASN A CA 1
ATOM 3926 C C . ASN A 1 490 ? -3.760 -8.201 3.797 1.00 90.38 490 ASN A C 1
ATOM 3928 O O . ASN A 1 490 ? -4.382 -8.945 3.039 1.00 90.38 490 ASN A O 1
ATOM 3932 N N . THR A 1 491 ? -2.968 -7.215 3.389 1.00 92.31 491 THR A N 1
ATOM 3933 C CA . THR A 1 491 ? -2.763 -6.853 1.989 1.00 92.31 491 THR A CA 1
ATOM 3934 C C . THR A 1 491 ? -1.274 -6.632 1.732 1.00 92.31 491 THR A C 1
ATOM 3936 O O . THR A 1 491 ? -0.550 -6.088 2.575 1.00 92.31 491 THR A O 1
ATOM 3939 N N . TRP A 1 492 ? -0.803 -7.088 0.579 1.00 95.88 492 TRP A N 1
ATOM 3940 C CA . TRP A 1 492 ? 0.561 -6.901 0.078 1.00 95.88 492 TRP A CA 1
ATOM 3941 C C . TRP A 1 492 ? 0.525 -6.591 -1.415 1.00 95.88 492 TRP A C 1
ATOM 3943 O O . TRP A 1 492 ? -0.554 -6.508 -1.997 1.00 95.88 492 TRP A O 1
ATOM 3953 N N . ASN A 1 493 ? 1.687 -6.417 -2.039 1.00 97.50 493 ASN A N 1
ATOM 3954 C CA . ASN A 1 493 ? 1.773 -6.140 -3.463 1.00 97.50 493 ASN A CA 1
ATOM 3955 C C . ASN A 1 493 ? 2.389 -7.296 -4.244 1.00 97.50 493 ASN A C 1
ATOM 3957 O O . ASN A 1 493 ? 3.193 -8.070 -3.718 1.00 97.50 493 ASN A O 1
ATOM 3961 N N . ALA A 1 494 ? 2.063 -7.350 -5.531 1.00 97.31 494 ALA A N 1
ATOM 3962 C CA . ALA A 1 494 ? 2.946 -7.937 -6.524 1.00 97.31 494 ALA A CA 1
ATOM 3963 C C . ALA A 1 494 ? 3.304 -6.884 -7.571 1.00 97.31 494 ALA A C 1
ATOM 3965 O O . ALA A 1 494 ? 2.437 -6.131 -8.010 1.00 97.31 494 ALA A O 1
ATOM 3966 N N . VAL A 1 495 ? 4.576 -6.839 -7.952 1.00 95.38 495 VAL A N 1
ATOM 3967 C CA . VAL A 1 495 ? 5.117 -5.946 -8.981 1.00 95.38 495 VAL A CA 1
ATOM 3968 C C . VAL A 1 495 ? 5.645 -6.781 -10.141 1.00 95.38 495 VAL A C 1
ATOM 3970 O O . VAL A 1 495 ? 6.212 -7.853 -9.922 1.00 95.38 495 VAL A O 1
ATOM 3973 N N . LEU A 1 496 ? 5.418 -6.325 -11.367 1.00 91.56 496 LEU A N 1
ATOM 3974 C CA . LEU A 1 496 ? 5.930 -6.965 -12.572 1.00 91.56 496 LEU A CA 1
ATOM 3975 C C . LEU A 1 496 ? 7.371 -6.506 -12.806 1.00 91.56 496 LEU A C 1
ATOM 3977 O O . LEU A 1 496 ? 7.614 -5.312 -12.943 1.00 91.56 496 LEU A O 1
ATOM 3981 N N . ILE A 1 497 ? 8.313 -7.446 -12.844 1.00 86.00 497 ILE A N 1
ATOM 3982 C CA . ILE A 1 497 ? 9.736 -7.186 -13.092 1.00 86.00 497 ILE A CA 1
ATOM 3983 C C . ILE A 1 497 ? 10.193 -8.124 -14.200 1.00 86.00 497 ILE A C 1
ATOM 3985 O O . ILE A 1 497 ? 10.050 -9.339 -14.062 1.00 86.00 497 ILE A O 1
ATOM 3989 N N . ASP A 1 498 ? 10.723 -7.574 -15.294 1.00 77.81 498 ASP A N 1
ATOM 3990 C CA . ASP A 1 498 ? 11.225 -8.341 -16.444 1.00 77.81 498 ASP A CA 1
ATOM 3991 C C . ASP A 1 498 ? 10.219 -9.401 -16.962 1.00 77.81 498 ASP A C 1
ATOM 3993 O O . ASP A 1 498 ? 10.588 -10.500 -17.380 1.00 77.81 498 ASP A O 1
ATOM 3997 N N . GLY A 1 499 ? 8.919 -9.079 -16.920 1.00 80.81 499 GLY A N 1
ATOM 3998 C CA . GLY A 1 499 ? 7.832 -9.963 -17.361 1.00 80.81 499 GLY A CA 1
ATOM 3999 C C . GLY A 1 499 ? 7.380 -11.019 -16.342 1.00 80.81 499 GLY A C 1
ATOM 4000 O O . GLY A 1 499 ? 6.526 -11.844 -16.668 1.00 80.81 499 GLY A O 1
ATOM 4001 N N . GLU A 1 500 ? 7.901 -10.999 -15.113 1.00 87.62 500 GLU A N 1
ATOM 4002 C CA . GLU A 1 500 ? 7.521 -11.922 -14.038 1.00 87.62 500 GLU A CA 1
ATOM 4003 C C . GLU A 1 500 ? 6.926 -11.184 -12.833 1.00 87.62 500 GLU A C 1
ATOM 4005 O O . GLU A 1 500 ? 7.446 -10.162 -12.385 1.00 87.62 500 GLU A O 1
ATOM 4010 N N . TRP A 1 501 ? 5.842 -11.717 -12.264 1.00 94.75 501 TRP A N 1
ATOM 4011 C CA . TRP A 1 501 ? 5.243 -11.165 -11.049 1.00 94.75 501 TRP A CA 1
ATOM 4012 C C . TRP A 1 501 ? 6.074 -11.513 -9.812 1.00 94.75 501 TRP A C 1
ATOM 4014 O O . TRP A 1 501 ? 6.416 -12.674 -9.580 1.00 94.75 501 TRP A O 1
ATOM 4024 N N . ARG A 1 502 ? 6.365 -10.506 -8.985 1.00 94.75 502 ARG A N 1
ATOM 4025 C CA . ARG A 1 502 ? 7.186 -10.623 -7.775 1.00 94.75 502 ARG A CA 1
ATOM 4026 C C . ARG A 1 502 ? 6.475 -10.074 -6.554 1.00 94.75 502 ARG A C 1
ATOM 4028 O O . ARG A 1 502 ? 5.936 -8.974 -6.593 1.00 94.75 502 ARG A O 1
ATOM 4035 N N . LEU A 1 503 ? 6.513 -10.823 -5.455 1.00 97.56 503 LEU A N 1
ATOM 4036 C CA . LEU A 1 503 ? 5.822 -10.476 -4.212 1.00 97.56 503 LEU A CA 1
ATOM 4037 C C . LEU A 1 503 ? 6.625 -9.449 -3.408 1.00 97.56 503 LEU A C 1
ATOM 4039 O O . LEU A 1 503 ? 7.826 -9.612 -3.184 1.00 97.56 503 LEU A O 1
ATOM 4043 N N . VAL A 1 504 ? 5.950 -8.396 -2.949 1.00 96.69 504 VAL A N 1
ATOM 4044 C CA . VAL A 1 504 ? 6.537 -7.318 -2.149 1.00 96.69 504 VAL A CA 1
ATOM 4045 C C . VAL A 1 504 ? 5.635 -7.017 -0.958 1.00 96.69 504 VAL A C 1
ATOM 4047 O O . VAL A 1 504 ? 4.428 -6.829 -1.103 1.00 96.69 504 VAL A O 1
ATOM 4050 N N . GLN A 1 505 ? 6.220 -6.933 0.237 1.00 93.06 505 GLN A N 1
ATOM 4051 C CA . GLN A 1 505 ? 5.501 -6.549 1.450 1.00 93.06 505 GLN A CA 1
ATOM 4052 C C . GLN A 1 505 ? 6.244 -5.442 2.208 1.00 93.06 505 GLN A C 1
ATOM 4054 O O . GLN A 1 505 ? 7.042 -5.681 3.117 1.00 93.06 505 GLN A O 1
ATOM 4059 N N . CYS A 1 506 ? 5.933 -4.195 1.851 1.00 89.62 506 CYS A N 1
ATOM 4060 C CA . CYS A 1 506 ? 6.562 -2.997 2.407 1.00 89.62 506 CYS A CA 1
ATOM 4061 C C . CYS A 1 506 ? 6.377 -2.856 3.923 1.00 89.62 506 CYS A C 1
ATOM 4063 O O . CYS A 1 506 ? 7.309 -2.445 4.605 1.00 89.62 506 CYS A O 1
ATOM 4065 N N . ASN A 1 507 ? 5.219 -3.233 4.478 1.00 84.88 507 ASN A N 1
ATOM 4066 C CA . ASN A 1 507 ? 4.979 -3.096 5.920 1.00 84.88 507 ASN A CA 1
ATOM 4067 C C . ASN A 1 507 ? 5.870 -4.049 6.742 1.00 84.88 507 ASN A C 1
ATOM 4069 O O . ASN A 1 507 ? 6.319 -3.695 7.826 1.00 84.88 507 ASN A O 1
ATOM 4073 N N . TRP A 1 508 ? 6.171 -5.248 6.232 1.00 85.56 508 TRP A N 1
ATOM 4074 C CA . TRP A 1 508 ? 7.093 -6.169 6.905 1.00 85.56 508 TRP A CA 1
ATOM 4075 C C . TRP A 1 508 ? 8.552 -5.794 6.638 1.00 85.56 508 TRP A C 1
ATOM 4077 O O . TRP A 1 508 ? 9.357 -5.843 7.562 1.00 85.56 508 TRP A O 1
ATOM 4087 N N . GLY A 1 509 ? 8.870 -5.324 5.429 1.00 83.44 509 GLY A N 1
ATOM 4088 C CA . GLY A 1 509 ? 10.197 -4.798 5.100 1.00 83.44 509 GLY A CA 1
ATOM 4089 C C . GLY A 1 509 ? 10.587 -3.555 5.909 1.00 83.44 509 GLY A C 1
ATOM 4090 O O . GLY A 1 509 ? 11.756 -3.381 6.240 1.00 83.44 509 GLY A O 1
ATOM 4091 N N . ALA A 1 510 ? 9.612 -2.716 6.273 1.00 76.88 510 ALA A N 1
ATOM 4092 C CA . ALA A 1 510 ? 9.805 -1.532 7.113 1.00 76.88 510 ALA A CA 1
ATOM 4093 C C . ALA A 1 510 ? 9.772 -1.845 8.623 1.00 76.88 510 ALA A C 1
ATOM 4095 O O . ALA A 1 510 ? 10.030 -0.966 9.447 1.00 76.88 510 ALA A O 1
ATOM 4096 N N . ARG A 1 511 ? 9.408 -3.072 9.024 1.00 65.69 511 ARG A N 1
ATOM 4097 C CA . ARG A 1 511 ? 9.152 -3.414 10.428 1.00 65.69 511 ARG A CA 1
ATOM 4098 C C . ARG A 1 511 ? 10.432 -3.710 11.204 1.00 65.69 511 ARG A C 1
ATOM 4100 O O . ARG A 1 511 ? 11.276 -4.501 10.808 1.00 65.69 511 ARG A O 1
ATOM 4107 N N . HIS A 1 512 ? 10.502 -3.126 12.398 1.00 60.84 512 HIS A N 1
ATOM 4108 C CA . HIS A 1 512 ? 11.592 -3.294 13.352 1.00 60.84 512 HIS A CA 1
ATOM 4109 C C . HIS A 1 512 ? 11.498 -4.660 14.050 1.00 60.84 512 HIS A C 1
ATOM 4111 O O . HIS A 1 512 ? 10.618 -4.865 14.889 1.00 60.84 512 HIS A O 1
ATOM 4117 N N . LEU A 1 513 ? 12.433 -5.578 13.812 1.00 48.75 513 LEU A N 1
ATOM 4118 C CA . LEU A 1 513 ? 12.662 -6.689 14.740 1.00 48.75 513 LEU A CA 1
ATOM 4119 C C . LEU A 1 513 ? 13.741 -6.282 15.749 1.00 48.75 513 LEU A C 1
ATOM 4121 O O . LEU A 1 513 ? 14.923 -6.568 15.597 1.00 48.75 513 LEU A O 1
ATOM 4125 N N . VAL A 1 514 ? 13.315 -5.596 16.818 1.00 40.97 514 VAL A N 1
ATOM 4126 C CA . VAL A 1 514 ? 14.147 -5.412 18.016 1.00 40.97 514 VAL A CA 1
ATOM 4127 C C . VAL A 1 514 ? 14.199 -6.740 18.760 1.00 40.97 514 VAL A C 1
ATOM 4129 O O . VAL A 1 514 ? 13.347 -7.029 19.595 1.00 40.97 514 VAL A O 1
ATOM 4132 N N . LEU A 1 515 ? 15.221 -7.541 18.490 1.00 41.03 515 LEU A N 1
ATOM 4133 C CA . LEU A 1 515 ? 15.658 -8.603 19.387 1.00 41.03 515 LEU A CA 1
ATOM 4134 C C . LEU A 1 515 ? 17.183 -8.626 19.386 1.00 41.03 515 LEU A C 1
ATOM 4136 O O . LEU A 1 515 ? 17.808 -9.320 18.601 1.00 41.03 515 LEU A O 1
ATOM 4140 N N . ASN A 1 516 ? 17.766 -7.835 20.284 1.00 36.19 516 ASN A N 1
ATOM 4141 C CA . ASN A 1 516 ? 18.901 -8.272 21.090 1.00 36.19 516 ASN A CA 1
ATOM 4142 C C . ASN A 1 516 ? 19.030 -7.339 22.291 1.00 36.19 516 ASN A C 1
ATOM 4144 O O . ASN A 1 516 ? 19.695 -6.308 22.257 1.00 36.19 516 ASN A O 1
ATOM 4148 N N . LYS A 1 517 ? 18.376 -7.719 23.393 1.00 40.72 517 LYS A N 1
ATOM 4149 C CA . LYS A 1 517 ? 18.870 -7.306 24.704 1.00 40.72 517 LYS A CA 1
ATOM 4150 C C . LYS A 1 517 ? 20.099 -8.155 24.980 1.00 40.72 517 LYS A C 1
ATOM 4152 O O . LYS A 1 517 ? 19.979 -9.254 25.521 1.00 40.72 517 LYS A O 1
ATOM 4157 N N . ASP A 1 518 ? 21.269 -7.664 24.589 1.00 44.69 518 ASP A N 1
ATOM 4158 C CA . ASP A 1 518 ? 22.519 -8.226 25.081 1.00 44.69 518 ASP A CA 1
ATOM 4159 C C . ASP A 1 518 ? 22.470 -8.199 26.612 1.00 44.69 518 ASP A C 1
ATOM 4161 O O . ASP A 1 518 ? 22.329 -7.138 27.227 1.00 44.69 518 ASP A O 1
ATOM 4165 N N . LYS A 1 519 ? 22.571 -9.371 27.255 1.00 51.00 519 LYS A N 1
ATOM 4166 C CA . LYS A 1 519 ? 22.572 -9.472 28.727 1.00 51.00 519 LYS A CA 1
ATOM 4167 C C . LYS A 1 519 ? 23.644 -8.570 29.355 1.00 51.00 519 LYS A C 1
ATOM 4169 O O . LYS A 1 519 ? 23.421 -8.027 30.432 1.00 51.00 519 LYS A O 1
ATOM 4174 N N . ALA A 1 520 ? 24.750 -8.349 28.641 1.00 53.38 520 ALA A N 1
ATOM 4175 C CA . ALA A 1 520 ? 25.822 -7.438 29.027 1.00 53.38 520 ALA A CA 1
ATOM 4176 C C . ALA A 1 520 ? 25.380 -5.960 29.087 1.00 53.38 520 ALA A C 1
ATOM 4178 O O . ALA A 1 520 ? 25.775 -5.241 30.003 1.00 53.38 520 ALA A O 1
ATOM 4179 N N . VAL A 1 521 ? 24.523 -5.512 28.163 1.00 52.22 521 VAL A N 1
ATOM 4180 C CA . VAL A 1 521 ? 23.996 -4.134 28.135 1.00 52.22 521 VAL A CA 1
ATOM 4181 C C . VAL A 1 521 ? 22.976 -3.928 29.259 1.00 52.22 521 VAL A C 1
ATOM 4183 O O . VAL A 1 521 ? 23.033 -2.924 29.963 1.00 52.22 521 VAL A O 1
ATOM 4186 N N . MET A 1 522 ? 22.137 -4.934 29.533 1.00 51.16 522 MET A N 1
ATOM 4187 C CA . MET A 1 522 ? 21.199 -4.926 30.668 1.00 51.16 522 MET A CA 1
ATOM 4188 C C . MET A 1 522 ? 21.896 -4.810 32.032 1.00 51.16 522 MET A C 1
ATOM 4190 O O . MET A 1 522 ? 21.372 -4.177 32.949 1.00 51.16 522 MET A O 1
ATOM 4194 N N . GLU A 1 523 ? 23.056 -5.449 32.190 1.00 54.84 523 GLU A N 1
ATOM 4195 C CA . GLU A 1 523 ? 23.843 -5.409 33.426 1.00 54.84 523 GLU A CA 1
ATOM 4196 C C . GLU A 1 523 ? 24.554 -4.056 33.596 1.00 54.84 523 GLU A C 1
ATOM 4198 O O . GLU A 1 523 ? 24.554 -3.474 34.684 1.00 54.84 523 GLU A O 1
ATOM 4203 N N . MET A 1 524 ? 25.056 -3.485 32.497 1.00 53.22 524 MET A N 1
ATOM 4204 C CA . MET A 1 524 ? 25.662 -2.152 32.480 1.00 53.22 524 MET A CA 1
ATOM 4205 C C . MET A 1 524 ? 24.640 -1.042 32.800 1.00 53.22 524 MET A C 1
ATOM 4207 O O . MET A 1 524 ? 24.908 -0.180 33.639 1.00 53.22 524 MET A O 1
ATOM 4211 N N . GLU A 1 525 ? 23.440 -1.085 32.213 1.00 53.38 525 GLU A N 1
ATOM 4212 C CA . GLU A 1 525 ? 22.373 -0.091 32.434 1.00 53.38 525 GLU A CA 1
ATOM 4213 C C . GLU A 1 525 ? 21.807 -0.122 33.860 1.00 53.38 525 GLU A C 1
ATOM 4215 O O . GLU A 1 525 ? 21.458 0.920 34.423 1.00 53.38 525 GLU A O 1
ATOM 4220 N N . ARG A 1 526 ? 21.771 -1.308 34.484 1.00 56.44 526 ARG A N 1
ATOM 4221 C CA . ARG A 1 526 ? 21.337 -1.478 35.879 1.00 56.44 526 ARG A CA 1
ATOM 4222 C C . ARG A 1 526 ? 22.327 -0.853 36.872 1.00 56.44 526 ARG A C 1
ATOM 4224 O O . ARG A 1 526 ? 21.918 -0.443 37.955 1.00 56.44 526 ARG A O 1
ATOM 4231 N N . THR A 1 527 ? 23.597 -0.734 36.482 1.00 54.94 527 THR A N 1
ATOM 4232 C CA . THR A 1 527 ? 24.683 -0.192 37.317 1.00 54.94 527 THR A CA 1
ATOM 4233 C C . THR A 1 527 ? 24.812 1.334 37.201 1.00 54.94 527 THR A C 1
ATOM 4235 O O . THR A 1 527 ? 25.217 1.994 38.153 1.00 54.94 527 THR A O 1
ATOM 4238 N N . LEU A 1 528 ? 24.436 1.917 36.055 1.00 53.31 528 LEU A N 1
ATOM 4239 C CA . LEU A 1 528 ? 24.641 3.342 35.739 1.00 53.31 528 LEU A CA 1
ATOM 4240 C C . LEU A 1 528 ? 23.382 4.219 35.846 1.00 53.31 528 LEU A C 1
ATOM 4242 O O . LEU A 1 528 ? 23.448 5.408 35.532 1.00 53.31 528 LEU A O 1
ATOM 4246 N N . GLY A 1 529 ? 22.238 3.665 36.266 1.00 43.00 529 GLY A N 1
ATOM 4247 C CA . GLY A 1 529 ? 21.020 4.425 36.599 1.00 43.00 529 GLY A CA 1
ATOM 4248 C C . GLY A 1 529 ? 20.440 5.285 35.466 1.00 43.00 529 GLY A C 1
ATOM 4249 O O . GLY A 1 529 ? 19.543 6.095 35.693 1.00 43.00 529 GLY A O 1
ATOM 4250 N N . THR A 1 530 ? 20.933 5.127 34.241 1.00 43.38 530 THR A N 1
ATOM 4251 C CA . THR A 1 530 ? 20.583 5.947 33.085 1.00 43.38 530 THR A CA 1
ATOM 4252 C C . THR A 1 530 ? 19.732 5.114 32.142 1.00 43.38 530 THR A C 1
ATOM 4254 O O . THR A 1 530 ? 20.235 4.320 31.356 1.00 43.38 530 THR A O 1
ATOM 4257 N N . LYS A 1 531 ? 18.409 5.305 32.203 1.00 44.47 531 LYS A N 1
ATOM 4258 C CA . LYS A 1 531 ? 17.495 4.822 31.161 1.00 44.47 531 LYS A CA 1
ATOM 4259 C C . LYS A 1 531 ? 17.720 5.654 29.897 1.00 44.47 531 LYS A C 1
ATOM 4261 O O . LYS A 1 531 ? 17.009 6.632 29.667 1.00 44.47 531 LYS A O 1
ATOM 4266 N N . LYS A 1 532 ? 18.718 5.311 29.081 1.00 44.59 532 LYS A N 1
ATOM 4267 C CA . LYS A 1 532 ? 18.696 5.744 27.681 1.00 44.59 532 LYS A CA 1
ATOM 4268 C C . LYS A 1 532 ? 17.559 4.979 27.007 1.00 44.59 532 LYS A C 1
ATOM 4270 O O . LYS A 1 532 ? 17.452 3.772 27.173 1.00 44.59 532 LYS A O 1
ATOM 4275 N N . LYS A 1 533 ? 16.669 5.696 26.312 1.00 44.09 533 LYS A N 1
ATOM 4276 C CA . LYS A 1 533 ? 15.689 5.066 25.418 1.00 44.09 533 LYS A CA 1
ATOM 4277 C C . LYS A 1 533 ? 16.463 4.151 24.472 1.00 44.09 533 LYS A C 1
ATOM 4279 O O . LYS A 1 533 ? 17.470 4.603 23.921 1.00 44.09 533 LYS A O 1
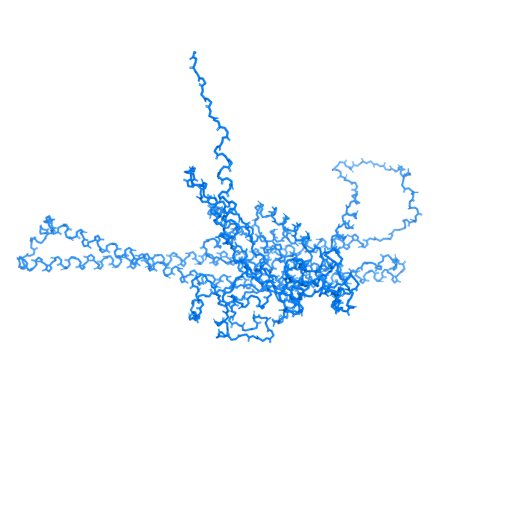ATOM 4284 N N . ASP A 1 534 ? 16.001 2.910 24.334 1.00 40.25 534 ASP A N 1
ATOM 4285 C CA . ASP A 1 534 ? 16.556 1.918 23.415 1.00 40.25 534 ASP A CA 1
ATOM 4286 C C . ASP A 1 534 ? 16.872 2.607 22.084 1.00 40.25 534 ASP A C 1
ATOM 4288 O O . ASP A 1 534 ? 15.991 3.187 21.444 1.00 40.25 534 ASP A O 1
ATOM 4292 N N . LYS A 1 535 ? 18.153 2.637 21.708 1.00 37.38 535 LYS A N 1
ATOM 4293 C CA . LYS A 1 535 ? 18.582 3.269 20.461 1.00 37.38 535 LYS A CA 1
ATOM 4294 C C . LYS A 1 535 ? 18.214 2.302 19.338 1.00 37.38 535 LYS A C 1
ATOM 4296 O O . LYS A 1 535 ? 19.007 1.437 18.978 1.00 37.38 535 LYS A O 1
ATOM 4301 N N . ILE A 1 536 ? 16.971 2.401 18.869 1.00 42.38 536 ILE A N 1
ATOM 4302 C CA . ILE A 1 536 ? 16.437 1.657 17.725 1.00 42.38 536 ILE A CA 1
ATOM 4303 C C . ILE A 1 536 ? 17.411 1.869 16.561 1.00 42.38 536 ILE A C 1
ATOM 4305 O O . ILE A 1 536 ? 17.620 2.999 16.121 1.00 42.38 536 ILE A O 1
ATOM 4309 N N . ARG A 1 537 ? 18.066 0.797 16.110 1.00 41.06 537 ARG A N 1
ATOM 4310 C CA . ARG A 1 537 ? 18.866 0.814 14.887 1.00 41.06 537 ARG A CA 1
ATOM 4311 C C . ARG A 1 537 ? 17.945 0.332 13.774 1.00 41.06 537 ARG A C 1
ATOM 4313 O O . ARG A 1 537 ? 17.539 -0.825 13.785 1.00 41.06 537 ARG A O 1
ATOM 4320 N N . TYR A 1 538 ? 17.563 1.243 12.887 1.00 49.56 538 TYR A N 1
ATOM 4321 C CA . TYR A 1 538 ? 16.713 0.951 11.737 1.00 49.56 538 TYR A CA 1
ATOM 4322 C C . TYR A 1 538 ? 17.446 -0.023 10.816 1.00 49.56 538 TYR A C 1
ATOM 4324 O O . TYR A 1 538 ? 18.470 0.325 10.231 1.00 49.56 538 TYR A O 1
ATOM 4332 N N . GLN A 1 539 ? 16.954 -1.254 10.736 1.00 59.53 539 GLN A N 1
ATOM 4333 C CA . GLN A 1 539 ? 17.393 -2.234 9.755 1.00 59.53 539 GLN A CA 1
ATOM 4334 C C . GLN A 1 539 ? 16.134 -2.715 9.046 1.00 59.53 539 GLN A C 1
ATOM 4336 O O . GLN A 1 539 ? 15.216 -3.220 9.688 1.00 59.53 539 GLN A O 1
ATOM 4341 N N . TYR A 1 540 ? 16.068 -2.454 7.747 1.00 74.88 540 TYR A N 1
ATOM 4342 C CA . TYR A 1 540 ? 15.000 -2.953 6.896 1.00 74.88 540 TYR A CA 1
ATOM 4343 C C . TYR A 1 540 ? 15.180 -4.458 6.689 1.00 74.88 540 TYR A C 1
ATOM 4345 O O . TYR A 1 540 ? 16.298 -4.973 6.778 1.00 74.88 540 TYR A O 1
ATOM 4353 N N . ASP A 1 541 ? 14.088 -5.154 6.397 1.00 82.69 541 ASP A N 1
ATOM 4354 C CA . ASP A 1 541 ? 14.118 -6.584 6.118 1.00 82.69 541 ASP A CA 1
ATOM 4355 C C . ASP A 1 541 ? 13.988 -6.838 4.610 1.00 82.69 541 ASP A C 1
ATOM 4357 O O . ASP A 1 541 ? 12.901 -6.784 4.028 1.00 82.69 541 ASP A O 1
ATOM 4361 N N . GLU A 1 542 ? 15.136 -7.098 3.977 1.00 84.75 542 GLU A N 1
ATOM 4362 C CA . GLU A 1 542 ? 15.274 -7.407 2.550 1.00 84.75 542 GLU A CA 1
ATOM 4363 C C . GLU A 1 542 ? 14.420 -8.618 2.144 1.00 84.75 542 GLU A C 1
ATOM 4365 O O . GLU A 1 542 ? 14.008 -8.689 0.989 1.00 84.75 542 GLU A O 1
ATOM 4370 N N . HIS A 1 543 ? 14.112 -9.560 3.052 1.00 89.00 543 HIS A N 1
ATOM 4371 C CA . HIS A 1 543 ? 13.345 -10.774 2.740 1.00 89.00 543 HIS A CA 1
ATOM 4372 C C . HIS A 1 543 ? 12.017 -10.462 2.040 1.00 89.00 543 HIS A C 1
ATOM 4374 O O . HIS A 1 543 ? 11.659 -11.148 1.086 1.00 89.00 543 HIS A O 1
ATOM 4380 N N . TYR A 1 544 ? 11.344 -9.380 2.440 1.00 91.94 544 TYR A N 1
ATOM 4381 C CA . TYR A 1 544 ? 10.029 -8.991 1.924 1.00 91.94 544 TYR A CA 1
ATOM 4382 C C . TYR A 1 544 ? 10.062 -8.169 0.627 1.00 91.94 544 TYR A C 1
ATOM 4384 O O . TYR A 1 544 ? 9.010 -7.722 0.168 1.00 91.94 544 TYR A O 1
ATOM 4392 N N . PHE A 1 545 ? 11.237 -7.958 0.030 1.00 92.81 545 PHE A N 1
ATOM 4393 C CA . PHE A 1 545 ? 11.375 -7.415 -1.320 1.00 92.81 545 PHE A CA 1
ATOM 4394 C C . PHE A 1 545 ? 11.613 -8.553 -2.316 1.00 92.81 545 PHE A C 1
ATOM 4396 O O . PHE A 1 545 ? 12.566 -9.315 -2.152 1.00 92.81 545 PHE A O 1
ATOM 4403 N N . LEU A 1 546 ? 10.743 -8.682 -3.322 1.00 92.31 546 LEU A N 1
ATOM 4404 C CA . LEU A 1 546 ? 10.775 -9.746 -4.339 1.00 92.31 546 LEU A CA 1
ATOM 4405 C C . LEU A 1 546 ? 10.886 -11.153 -3.727 1.00 92.31 546 LEU A C 1
ATOM 4407 O O . LEU A 1 546 ? 11.654 -11.983 -4.207 1.00 92.31 546 LEU A O 1
ATOM 4411 N N . CYS A 1 547 ? 10.166 -11.392 -2.629 1.00 92.38 547 CYS A N 1
ATOM 4412 C CA . CYS A 1 547 ? 10.228 -12.645 -1.880 1.00 92.38 547 CYS A CA 1
ATOM 4413 C C . CYS A 1 547 ? 9.799 -13.825 -2.760 1.00 92.38 547 CYS A C 1
ATOM 4415 O O . CYS A 1 547 ? 8.810 -13.725 -3.495 1.00 92.38 547 CYS A O 1
ATOM 4417 N N . ASP A 1 548 ? 10.523 -14.940 -2.665 1.00 93.69 548 ASP A N 1
ATOM 4418 C CA . ASP A 1 548 ? 10.182 -16.139 -3.420 1.00 93.69 548 ASP A CA 1
ATOM 4419 C C . ASP A 1 548 ? 8.834 -16.705 -2.945 1.00 93.69 548 ASP A C 1
ATOM 4421 O O . ASP A 1 548 ? 8.625 -16.850 -1.736 1.00 93.69 548 ASP A O 1
ATOM 4425 N N . PRO A 1 549 ? 7.915 -17.079 -3.857 1.00 95.69 549 PRO A N 1
ATOM 4426 C CA . PRO A 1 549 ? 6.570 -17.527 -3.489 1.00 95.69 549 PRO A CA 1
ATOM 4427 C C . PRO A 1 549 ? 6.525 -18.673 -2.472 1.00 95.69 549 PRO A C 1
ATOM 4429 O O . PRO A 1 549 ? 5.670 -18.685 -1.589 1.00 95.69 549 PRO A O 1
ATOM 4432 N N . LEU A 1 550 ? 7.475 -19.611 -2.553 1.00 92.94 550 LEU A N 1
ATOM 4433 C CA . LEU A 1 550 ? 7.588 -20.748 -1.630 1.00 92.94 550 LEU A CA 1
ATOM 4434 C C . LEU A 1 550 ? 7.972 -20.344 -0.200 1.00 92.94 550 LEU A C 1
ATOM 4436 O O . LEU A 1 550 ? 7.604 -21.039 0.751 1.00 92.94 550 LEU A O 1
ATOM 4440 N N . GLU A 1 551 ? 8.708 -19.245 -0.042 1.00 93.75 551 GLU A N 1
ATOM 4441 C CA . GLU A 1 551 ? 9.025 -18.671 1.266 1.00 93.75 551 GLU A CA 1
ATOM 4442 C C . GLU A 1 551 ? 7.868 -17.788 1.745 1.00 93.75 551 GLU A C 1
ATOM 4444 O O . GLU A 1 551 ? 7.409 -17.922 2.879 1.00 93.75 551 GLU A O 1
ATOM 4449 N N . PHE A 1 552 ? 7.324 -16.957 0.852 1.00 95.12 552 PHE A N 1
ATOM 4450 C CA . PHE A 1 552 ? 6.258 -16.009 1.164 1.00 95.12 552 PHE A CA 1
ATOM 4451 C C . PHE A 1 552 ? 4.960 -16.696 1.624 1.00 95.12 552 PHE A C 1
ATOM 4453 O O . PHE A 1 552 ? 4.335 -16.259 2.595 1.00 95.12 552 PHE A O 1
ATOM 4460 N N . ILE A 1 553 ? 4.584 -17.818 0.993 1.00 95.38 553 ILE A N 1
ATOM 4461 C CA . ILE A 1 553 ? 3.382 -18.598 1.342 1.00 95.38 553 ILE A CA 1
ATOM 4462 C C . ILE A 1 553 ? 3.427 -19.171 2.765 1.00 95.38 553 ILE A C 1
ATOM 4464 O O . ILE A 1 553 ? 2.395 -19.565 3.295 1.00 95.38 553 ILE A O 1
ATOM 4468 N N . GLN A 1 554 ? 4.593 -19.219 3.420 1.00 93.25 554 GLN A N 1
ATOM 4469 C CA . GLN A 1 554 ? 4.679 -19.674 4.812 1.00 93.25 554 GLN A CA 1
ATOM 4470 C C . GLN A 1 554 ? 4.003 -18.694 5.781 1.00 93.25 554 GLN A C 1
ATOM 4472 O O . GLN A 1 554 ? 3.489 -19.113 6.824 1.00 93.25 554 GLN A O 1
ATOM 4477 N N . GLU A 1 555 ? 3.974 -17.403 5.430 1.00 92.38 555 GLU A N 1
ATOM 4478 C CA . GLU A 1 555 ? 3.412 -16.328 6.251 1.00 92.38 555 GLU A CA 1
ATOM 4479 C C . GLU A 1 555 ? 2.131 -15.716 5.672 1.00 92.38 555 GLU A C 1
ATOM 4481 O O . GLU A 1 555 ? 1.272 -15.299 6.454 1.00 92.38 555 GLU A O 1
ATOM 4486 N N . PHE A 1 556 ? 1.974 -15.669 4.346 1.00 95.25 556 PHE A N 1
ATOM 4487 C CA . PHE A 1 556 ? 0.890 -14.945 3.672 1.00 95.25 556 PHE A CA 1
ATOM 4488 C C . PHE A 1 556 ? 0.101 -15.852 2.727 1.00 95.25 556 PHE A C 1
ATOM 4490 O O . PHE A 1 556 ? 0.666 -16.454 1.821 1.00 95.25 556 PHE A O 1
ATOM 4497 N N . PHE A 1 557 ? -1.220 -15.890 2.894 1.00 96.50 557 PHE A N 1
ATOM 4498 C CA . PHE A 1 557 ? -2.138 -16.683 2.082 1.00 96.50 557 PHE A CA 1
ATOM 4499 C C . PHE A 1 557 ? -3.128 -15.774 1.337 1.00 96.50 557 PHE A C 1
ATOM 4501 O O . PHE A 1 557 ? -3.969 -15.145 1.991 1.00 96.50 557 PHE A O 1
ATOM 4508 N N . PRO A 1 558 ? -3.037 -15.650 0.001 1.00 97.31 558 PRO A N 1
ATOM 4509 C CA . PRO A 1 558 ? -3.929 -14.801 -0.787 1.00 97.31 558 PRO A CA 1
ATOM 4510 C C . PRO A 1 558 ? -5.343 -15.382 -0.872 1.00 97.31 558 PRO A C 1
ATOM 4512 O O . PRO A 1 558 ? -5.523 -16.598 -0.883 1.00 97.31 558 PRO A O 1
ATOM 4515 N N . ASP A 1 559 ? -6.347 -14.509 -0.987 1.00 95.75 559 ASP A N 1
ATOM 4516 C CA . ASP A 1 559 ? -7.739 -14.934 -1.196 1.00 95.75 559 ASP A CA 1
ATOM 4517 C C . ASP A 1 559 ? -7.946 -15.567 -2.576 1.00 95.75 559 ASP A C 1
ATOM 4519 O O . ASP A 1 559 ? -8.687 -16.539 -2.714 1.00 95.75 559 ASP A O 1
ATOM 4523 N N . ASP A 1 560 ? -7.291 -15.008 -3.597 1.00 96.44 560 ASP A N 1
ATOM 4524 C CA . ASP A 1 560 ? -7.293 -15.545 -4.955 1.00 96.44 560 ASP A CA 1
ATOM 4525 C C . ASP A 1 560 ? -6.080 -16.480 -5.135 1.00 96.44 560 ASP A C 1
ATOM 4527 O O . ASP A 1 560 ? -4.934 -16.011 -5.087 1.00 96.44 560 ASP A O 1
ATOM 4531 N N . PRO A 1 561 ? -6.297 -17.791 -5.365 1.00 96.31 561 PRO A N 1
ATOM 4532 C CA . PRO A 1 561 ? -5.222 -18.774 -5.471 1.00 96.31 561 PRO A CA 1
ATOM 4533 C C . PRO A 1 561 ? -4.176 -18.462 -6.546 1.00 96.31 561 PRO A C 1
ATOM 4535 O O . PRO A 1 561 ? -3.026 -18.876 -6.398 1.00 96.31 561 PRO A O 1
ATOM 4538 N N . LYS A 1 562 ? -4.522 -17.709 -7.604 1.00 96.12 562 LYS A N 1
ATOM 4539 C CA . LYS A 1 562 ? -3.563 -17.362 -8.669 1.00 96.12 562 LYS A CA 1
ATOM 4540 C C . LYS A 1 562 ? -2.393 -16.519 -8.153 1.00 96.12 562 LYS A C 1
ATOM 4542 O O . LYS A 1 562 ? -1.290 -16.597 -8.684 1.00 96.12 562 LYS A O 1
ATOM 4547 N N . TRP A 1 563 ? -2.619 -15.751 -7.086 1.00 97.69 563 TRP A N 1
ATOM 4548 C CA . TRP A 1 563 ? -1.614 -14.886 -6.471 1.00 97.69 563 TRP A CA 1
ATOM 4549 C C . TRP A 1 563 ? -0.705 -15.609 -5.479 1.00 97.69 563 TRP A C 1
ATOM 4551 O O . TRP A 1 563 ? 0.177 -14.981 -4.899 1.00 97.69 563 TRP A O 1
ATOM 4561 N N . GLN A 1 564 ? -0.871 -16.924 -5.301 1.00 97.38 564 GLN A N 1
ATOM 4562 C CA . GLN A 1 564 ? 0.144 -17.720 -4.613 1.00 97.38 564 GLN A CA 1
ATOM 4563 C C . GLN A 1 564 ? 1.421 -17.822 -5.445 1.00 97.38 564 GLN A C 1
ATOM 4565 O O . GLN A 1 564 ? 2.481 -18.017 -4.869 1.00 97.38 564 GLN A O 1
ATOM 4570 N N . LEU A 1 565 ? 1.323 -17.689 -6.778 1.00 96.31 565 LEU A N 1
ATOM 4571 C CA . LEU A 1 565 ? 2.446 -17.832 -7.713 1.00 96.31 565 LEU A CA 1
ATOM 4572 C C . LEU A 1 565 ? 3.206 -19.162 -7.519 1.00 96.31 565 LEU A C 1
ATOM 4574 O O . LEU A 1 565 ? 4.420 -19.237 -7.695 1.00 96.31 565 LEU A O 1
ATOM 4578 N N . LEU A 1 566 ? 2.473 -20.216 -7.149 1.00 95.19 566 LEU A N 1
ATOM 4579 C CA . LEU A 1 566 ? 2.970 -21.581 -6.993 1.00 95.19 566 LEU A CA 1
ATOM 4580 C C . LEU A 1 566 ? 2.493 -22.448 -8.156 1.00 95.19 566 LEU A C 1
ATOM 4582 O O . LEU A 1 566 ? 1.359 -22.306 -8.612 1.00 95.19 566 LEU A O 1
ATOM 4586 N N . GLU A 1 567 ? 3.329 -23.390 -8.597 1.00 92.75 567 GLU A N 1
ATOM 4587 C CA . GLU A 1 567 ? 2.925 -24.402 -9.588 1.00 92.75 567 GLU A CA 1
ATOM 4588 C C . GLU A 1 567 ? 1.740 -25.240 -9.087 1.00 92.75 567 GLU A C 1
ATOM 4590 O O . GLU A 1 567 ? 0.858 -25.635 -9.853 1.00 92.75 567 GLU A O 1
ATOM 4595 N N . HIS A 1 568 ? 1.710 -25.486 -7.777 1.00 93.75 568 HIS A N 1
ATOM 4596 C CA . HIS A 1 568 ? 0.652 -26.204 -7.083 1.00 93.75 568 HIS A CA 1
ATOM 4597 C C . HIS A 1 568 ? 0.149 -25.345 -5.917 1.00 93.75 568 HIS A C 1
ATOM 4599 O O . HIS A 1 568 ? 0.747 -25.378 -4.839 1.00 93.75 568 HIS A O 1
ATOM 4605 N N . PRO A 1 569 ? -0.909 -24.539 -6.131 1.00 95.81 569 PRO A N 1
ATOM 4606 C CA . PRO A 1 569 ? -1.484 -23.709 -5.083 1.00 95.81 569 PRO A CA 1
ATOM 4607 C C . PRO A 1 569 ? -1.978 -24.547 -3.903 1.00 95.81 569 PRO A C 1
ATOM 4609 O O . PRO A 1 569 ? -2.648 -25.564 -4.085 1.00 95.81 569 PRO A O 1
ATOM 4612 N N . LEU A 1 570 ? -1.672 -24.085 -2.697 1.00 96.31 570 LEU A N 1
ATOM 4613 C CA . LEU A 1 570 ? -2.135 -24.665 -1.447 1.00 96.31 570 LEU A CA 1
ATOM 4614 C C . LEU A 1 570 ? -3.583 -24.269 -1.167 1.00 96.31 570 LEU A C 1
ATOM 4616 O O . LEU A 1 570 ? -4.036 -23.158 -1.459 1.00 96.31 570 LEU A O 1
ATOM 4620 N N . THR A 1 571 ? -4.299 -25.167 -0.510 1.00 96.44 571 THR A N 1
ATOM 4621 C CA . THR A 1 571 ? -5.568 -24.867 0.144 1.00 96.44 571 THR A CA 1
ATOM 4622 C C . THR A 1 571 ? -5.337 -24.135 1.468 1.00 96.44 571 THR A C 1
ATOM 4624 O O . THR A 1 571 ? -4.256 -24.184 2.058 1.00 96.44 571 THR A O 1
ATOM 4627 N N . LEU A 1 572 ? -6.380 -23.479 1.985 1.00 94.62 572 LEU A N 1
ATOM 4628 C CA . LEU A 1 572 ? -6.304 -22.808 3.288 1.00 94.62 572 LEU A CA 1
ATOM 4629 C C . LEU A 1 572 ? -5.952 -23.785 4.423 1.00 94.62 572 LEU A C 1
ATOM 4631 O O . LEU A 1 572 ? -5.176 -23.434 5.304 1.00 94.62 572 LEU A O 1
ATOM 4635 N N . SER A 1 573 ? -6.484 -25.013 4.379 1.00 94.00 573 SER A N 1
ATOM 4636 C CA . SER A 1 573 ? -6.197 -26.043 5.388 1.00 94.00 573 SER A CA 1
ATOM 4637 C C . SER A 1 573 ? -4.720 -26.436 5.382 1.00 94.00 573 SER A C 1
ATOM 4639 O O . SER A 1 573 ? -4.113 -26.553 6.439 1.00 94.00 573 SER A O 1
ATOM 4641 N N . GLU A 1 574 ? -4.123 -26.596 4.199 1.00 94.75 574 GLU A N 1
ATOM 4642 C CA . GLU A 1 574 ? -2.694 -26.903 4.077 1.00 94.75 574 GLU A CA 1
ATOM 4643 C C . GLU A 1 574 ? -1.833 -25.736 4.578 1.00 94.75 574 GLU A C 1
ATOM 4645 O O . GLU A 1 574 ? -0.850 -25.951 5.282 1.00 94.75 574 GLU A O 1
ATOM 4650 N N . PHE A 1 575 ? -2.224 -24.490 4.287 1.00 94.69 575 PHE A N 1
ATOM 4651 C CA . PHE A 1 575 ? -1.542 -23.300 4.807 1.00 94.69 575 PHE A CA 1
ATOM 4652 C C . PHE A 1 575 ? -1.588 -23.198 6.343 1.00 94.69 575 PHE A C 1
ATOM 4654 O O . PHE A 1 575 ? -0.590 -22.822 6.969 1.00 94.69 575 PHE A O 1
ATOM 4661 N N . GLU A 1 576 ? -2.722 -23.535 6.963 1.00 93.25 576 GLU A N 1
ATOM 4662 C CA . GLU A 1 576 ? -2.880 -23.579 8.425 1.00 93.25 576 GLU A CA 1
ATOM 4663 C C . GLU A 1 576 ? -1.949 -24.614 9.078 1.00 93.25 576 GLU A C 1
ATOM 4665 O O . GLU A 1 576 ? -1.420 -24.371 10.165 1.00 93.25 576 GLU A O 1
ATOM 4670 N N . GLU A 1 577 ? -1.697 -25.733 8.394 1.00 91.94 577 GLU A N 1
ATOM 4671 C CA . GLU A 1 577 ? -0.790 -26.796 8.841 1.00 91.94 577 GLU A CA 1
ATOM 4672 C C . GLU A 1 577 ? 0.698 -26.451 8.657 1.00 91.94 577 GLU A C 1
ATOM 4674 O O . GLU A 1 577 ? 1.553 -27.048 9.320 1.00 91.94 577 GLU A O 1
ATOM 4679 N N . LEU A 1 578 ? 1.032 -25.472 7.804 1.00 91.19 578 LEU A N 1
ATOM 4680 C CA . LEU A 1 578 ? 2.419 -25.049 7.600 1.00 91.19 578 LEU A CA 1
ATOM 4681 C C . LEU A 1 578 ? 3.046 -24.490 8.890 1.00 91.19 578 LEU A C 1
ATOM 4683 O O . LEU A 1 578 ? 2.396 -23.730 9.627 1.00 91.19 578 LEU A O 1
ATOM 4687 N N . PRO A 1 579 ? 4.342 -24.769 9.132 1.00 87.62 579 PRO A N 1
ATOM 4688 C CA . PRO A 1 579 ? 5.052 -24.211 10.272 1.00 87.62 579 PRO A CA 1
ATOM 4689 C C . PRO A 1 579 ? 5.031 -22.682 10.219 1.00 87.62 579 PRO A C 1
ATOM 4691 O O . PRO A 1 579 ? 5.117 -22.068 9.157 1.00 87.62 579 PRO A O 1
ATOM 4694 N N . PHE A 1 580 ? 4.932 -22.049 11.385 1.00 85.50 580 PHE A N 1
ATOM 4695 C CA . PHE A 1 580 ? 5.051 -20.600 11.465 1.00 85.50 580 PHE A CA 1
ATOM 4696 C C . PHE A 1 580 ? 6.530 -20.204 11.479 1.00 85.50 580 PHE A C 1
ATOM 4698 O O . PHE A 1 580 ? 7.176 -20.209 12.528 1.00 85.50 580 PHE A O 1
ATOM 4705 N N . VAL A 1 581 ? 7.064 -19.896 10.299 1.00 84.94 581 VAL A N 1
ATOM 4706 C CA . VAL A 1 581 ? 8.428 -19.387 10.102 1.00 84.94 581 VAL A CA 1
ATOM 4707 C C . VAL A 1 581 ? 8.393 -17.905 9.736 1.00 84.94 581 VAL A C 1
ATOM 4709 O O . VAL A 1 581 ? 7.377 -17.416 9.257 1.00 84.94 581 VAL A O 1
ATOM 4712 N N . ARG A 1 582 ? 9.489 -17.189 10.015 1.00 83.69 582 ARG A N 1
ATOM 4713 C CA . ARG A 1 582 ? 9.674 -15.772 9.656 1.00 83.69 582 ARG A CA 1
ATOM 4714 C C . ARG A 1 582 ? 10.946 -15.573 8.848 1.00 83.69 582 ARG A C 1
ATOM 4716 O O . ARG A 1 582 ? 11.804 -16.449 8.885 1.00 83.69 582 ARG A O 1
ATOM 4723 N N . SER A 1 583 ? 11.127 -14.401 8.243 1.00 83.31 583 SER A N 1
ATOM 4724 C CA . SER A 1 583 ? 12.354 -13.983 7.531 1.00 83.31 583 SER A CA 1
ATOM 4725 C C . SER A 1 583 ? 13.688 -14.443 8.160 1.00 83.31 583 SER A C 1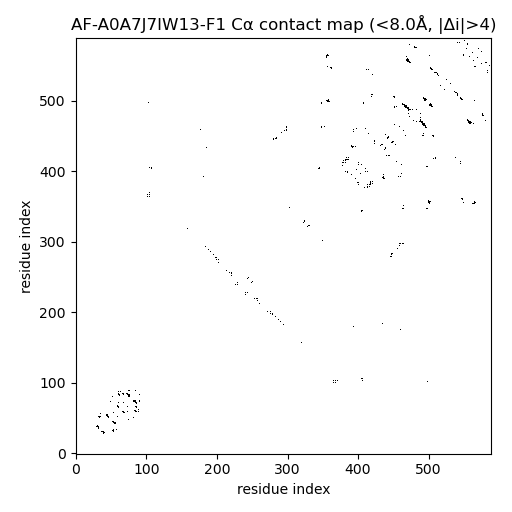
ATOM 4727 O O . SER A 1 583 ? 14.589 -14.912 7.464 1.00 83.31 583 SER A O 1
ATOM 4729 N N . VAL A 1 584 ? 13.819 -14.396 9.493 1.00 80.69 584 VAL A N 1
ATOM 4730 C CA . VAL A 1 584 ? 15.022 -14.848 10.230 1.00 80.69 584 VAL A CA 1
ATOM 4731 C C . VAL A 1 584 ? 15.367 -16.325 9.973 1.00 80.69 584 VAL A C 1
ATOM 4733 O O . VAL A 1 584 ? 16.533 -16.706 9.967 1.00 80.69 584 VAL A O 1
ATOM 4736 N N . PHE A 1 585 ? 14.367 -17.174 9.742 1.00 82.38 585 PHE A N 1
ATOM 4737 C CA . PHE A 1 585 ? 14.569 -18.586 9.419 1.00 82.38 585 PHE A CA 1
ATOM 4738 C C . PHE A 1 585 ? 15.311 -18.767 8.086 1.00 82.38 585 PHE A C 1
ATOM 4740 O O . PHE A 1 585 ? 16.205 -19.605 7.992 1.00 82.38 585 PHE A O 1
ATOM 4747 N N . PHE A 1 586 ? 14.982 -17.946 7.088 1.00 78.62 586 PHE A N 1
ATOM 4748 C CA . PHE A 1 586 ? 15.538 -18.033 5.735 1.00 78.62 586 PHE A CA 1
ATOM 4749 C C . PHE A 1 586 ? 16.921 -17.381 5.613 1.00 78.62 586 PHE A C 1
ATOM 4751 O O . PHE A 1 586 ? 17.714 -17.759 4.760 1.00 78.62 586 PHE A O 1
ATOM 4758 N N . THR A 1 587 ? 17.256 -16.452 6.512 1.00 64.25 587 THR A N 1
ATOM 4759 C CA . THR A 1 587 ? 18.578 -15.793 6.551 1.00 64.25 587 THR A CA 1
ATOM 4760 C C . THR A 1 587 ? 19.669 -16.613 7.253 1.00 64.25 587 THR A C 1
ATOM 4762 O O . THR A 1 587 ? 20.849 -16.302 7.110 1.00 64.25 587 THR A O 1
ATOM 4765 N N . LEU A 1 588 ? 19.303 -17.660 8.004 1.00 44.94 588 LEU A N 1
ATOM 4766 C CA . LEU A 1 588 ? 20.238 -18.566 8.694 1.00 44.94 588 LEU A CA 1
ATOM 4767 C C . LEU A 1 588 ? 20.627 -19.808 7.864 1.00 44.94 588 LEU A C 1
ATOM 4769 O O . LEU A 1 588 ? 21.489 -20.580 8.301 1.00 44.94 588 LEU A O 1
ATOM 4773 N N . ALA A 1 589 ? 19.980 -20.020 6.714 1.00 35.75 589 ALA A N 1
ATOM 4774 C CA . ALA A 1 589 ? 20.198 -21.157 5.814 1.00 35.75 589 ALA A CA 1
ATOM 4775 C C . ALA A 1 589 ? 21.409 -20.969 4.890 1.00 35.75 589 ALA A C 1
ATOM 4777 O O . ALA A 1 589 ? 21.905 -22.003 4.374 1.00 35.75 589 ALA A O 1
#

Solvent-accessible surface area (backbone atoms only — not comparable to full-atom values): 35076 Å² total; per-residue (Å²): 132,89,84,90,85,90,85,80,89,70,73,67,62,64,60,52,58,60,56,56,64,64,67,75,78,65,83,84,75,85,46,50,15,72,86,79,63,45,78,44,55,83,94,42,58,41,66,51,99,80,80,47,38,29,37,63,91,67,38,30,15,76,86,79,60,51,80,49,49,90,86,59,52,35,63,47,85,53,90,87,51,91,60,46,18,36,79,88,66,40,70,69,88,74,77,71,87,65,78,93,71,58,59,63,54,54,50,53,56,50,43,60,53,49,52,54,50,50,50,57,59,64,65,65,64,72,81,85,81,63,100,72,81,75,85,85,84,86,89,80,81,92,86,85,77,85,80,76,84,67,85,87,63,99,71,76,70,57,72,62,48,53,52,52,50,49,52,53,48,53,50,52,50,48,52,52,48,53,56,49,50,52,56,52,48,55,55,48,52,52,52,54,52,50,52,50,52,53,50,52,50,52,52,52,51,51,49,54,55,47,53,53,52,48,53,54,48,52,50,51,52,50,54,51,52,51,54,53,46,43,73,74,69,47,88,69,65,88,55,47,70,63,51,52,68,33,72,68,50,37,53,51,50,54,49,54,51,51,53,50,48,54,53,48,51,53,49,47,55,51,52,48,51,54,52,52,53,54,51,42,55,50,48,38,52,55,50,47,54,50,51,55,50,52,31,49,54,44,38,50,51,50,39,51,54,48,51,54,49,52,52,55,50,51,52,52,53,48,54,52,53,54,35,37,75,68,73,66,44,67,70,79,84,48,76,84,71,57,72,63,68,77,44,44,66,61,65,60,59,58,85,80,75,79,76,46,51,54,93,65,53,48,63,58,73,52,65,66,60,71,40,77,56,58,51,47,57,47,48,55,52,34,53,58,57,64,70,55,91,54,64,41,64,66,58,47,40,43,74,61,28,61,93,46,55,35,58,61,56,34,53,47,34,53,54,50,41,61,37,66,59,54,58,85,79,58,81,79,66,96,83,60,73,81,27,57,61,21,49,50,47,26,38,65,73,58,58,40,50,55,49,56,53,51,33,47,56,27,17,74,68,43,34,54,50,46,82,45,55,28,35,38,74,48,95,87,63,54,93,76,56,78,89,57,89,81,57,51,60,41,71,30,30,36,36,51,39,96,89,32,59,32,37,32,31,58,65,64,15,45,40,79,81,89,78,77,83,50,69,68,57,58,54,52,42,70,73,64,78,56,86,68,76,81,81,80,74,92,56,65,39,68,61,32,55,48,28,43,41,83,64,45,50,49,37,42,47,50,72,54,62,58,73,43,32,47,97,73,61,76,52,72,69,57,52,46,70,47,66,86,60,55,67,72,64,69,76,74,110

pLDDT: mean 72.3, std 19.79, range [25.03, 97.69]

Organism: Bugula neritina (NCBI:txid10212)

Secondary structure (DSSP, 8-state):
--------TTHHHHHHHHHHHHTT-S-----B-TTT-SB--GGGEEE-TTS-EEETTT-B-TTT-PBP-TTT-EE-SSTT---EE-TTTS---------S--HHHHHHHHHHHHHHHHHHHHT-------TT-----------S-TTS-S---S---HHHHHHHHHHHHHHHHHHHHHHHHHHHHHHHHHHHHHHHHHHHHHHHHHHHHHHHHHHHHHHHHHHHHHHHHHHHHTT--TTHHHHHTSHHHHHHHHHHHHHHHHHHHHHHHHHHHHHHHHHHHHHHHHHHHHHHHHHHHHHHHHHHHHHHHHHHHHHHHHHHHHHHHTTSS-GGGGTT--HHHHHGGGGGGSPPPPP---SS-HHHHHHSSSHHHHHHHHHHHHHHHHHS----HHHHHHHHHTT--SHHHHHHHHHHHHHHS-TTTPPPPTT--SSHHHHHHHHHTTSS-HHHHHHHHHHHTT--EEEEEEEE--TT--TT----TTTTEEEEEEEEETTEEEEE-HHHHT--------HHHHHHHHHH-------------GGGSSB-HHHHTTTEEESSGGGG--SSPPPHHHHHHS----HHHHHT-

Radius of gyration: 37.18 Å; Cα contacts (8 Å, |Δi|>4): 549; chains: 1; bounding box: 103×90×110 Å

InterPro domains:
  IPR001781 Zinc finger, LIM-type [PF00412] (33-89)
  IPR001781 Zinc finger, LIM-type [PS00478] (33-68)
  IPR001781 Zinc finger, LIM-type [PS50023] (31-96)
  IPR001781 Zinc finger, LIM-type [SM00132] (32-89)
  IPR002931 Transglutaminase-like [SM00460] (440-508)
  IPR053041 Transglutaminase-like Superfamily Modulators [PTHR47020] (64-588)

=== Feature glossary ===
Feature key, reading from the visual/contextual features back to the raw sequence:

Rendered structure images. Structure images are PyMOL renders from six orthogonal camera directions. Cartoon representation draws helices as coils and strands as arrows; sticks shows the backbone as bonds; surface shows the solvent-excluded envelope. Rainbow coloring maps sequence position to hue (blue→red, N→C); chain coloring assigns a distinct color per polypeptide.

Contact-map, Ramachandran, and PAE plots. Three diagnostic plots accompany the record. The Cα contact map visualizes the tertiary structure as a 2D adjacency matrix (8 Å cutoff, sequence-local contacts suppressed). The Ramachandran plot shows the distribution of backbone (φ, ψ) torsions, with points in the α and β basins reflecting secondary structure content. The PAE plot shows AlphaFold's inter-residue confidence as a color matrix.

InterPro / GO / CATH / organism. The annotation block draws on four external resources. InterPro: which protein families and domains the sequence belongs to. GO: standardized terms for what the protein does, what process it participates in, and where in the cell it acts. CATH: which structural fold it has in the CATH hierarchy. Organism: the species of origin.

Nearest PDB structures. Structural nearest neighbors (via Foldseek easy-search vs the PDB). Reported per hit: target PDB id, E-value, and alignment TM-score. A TM-score above ~0.5 is the conventional threshold for 'same fold'.

Predicted aligned error. Predicted aligned error is AlphaFold's pairwise confidence. Unlike pLDDT (per-residue), PAE is per-residue-pair and captures whether two parts of the structure are correctly placed relative to each other. Units are ångströms of expected positional error.

Solvent-accessible surface area. SASA measures how much of the protein is reachable by solvent. It is computed by rolling a water-sized probe over the atomic surface and summing the exposed area (Å²). Per-residue SASA distinguishes core (buried, low SASA) from surface (exposed, high SASA) residues; total SASA is a whole-molecule size measure.

B-factor. Crystallographic B-factors measure how much each atom's electron density is smeared out, in Å². They rise in mobile loops and surface residues and fall in the buried interior. In AlphaFold models this column is repurposed to hold pLDDT instead.

pLDDT. For AlphaFold models, the B-factor field carries pLDDT — the model's own estimate of local accuracy on a 0–100 scale. Regions with pLDDT<50 should be treated as essentially unmodeled; they often correspond to intrinsically disordered segments.

Backbone torsions (φ/ψ). φ (phi) and ψ (psi) are the two rotatable backbone dihedrals per residue: φ is the C(i-1)–N–Cα–C torsion, ψ is the N–Cα–C–N(i+1) torsion, both in degrees on (−180°, 180°]. α-helical residues cluster near (−60°, −45°); β-strand residues near (−120°, +130°). A Ramachandran plot is simply a scatter of (φ, ψ) for every residue.

Radius of gyration, Cα contacts, bounding box. Radius of gyration (Rg) is the root-mean-square distance of Cα atoms from their centroid — a single number for overall size and compactness. A globular domain of N residues has Rg ≈ 2.2·N^0.38 Å; an extended or disordered chain has a much larger Rg. The Cα contact count is the number of residue pairs whose Cα atoms are within 8 Å and are more than four positions apart in sequence — a standard proxy for tertiary packing density. The bounding box is the smallest axis-aligned box enclosing all Cα atoms.

Secondary structure (3-state, P-SEA). Three-state secondary structure (P-SEA) collapses the eight DSSP classes into helix (a), strand (b), and coil (c). P-SEA assigns these from Cα geometry alone — distances and angles — without requiring backbone oxygens, so it works on any Cα trace.

Secondary structure (8-state, DSSP). Secondary structure is the local, repeating backbone conformation. DSSP classifies it into eight states by reading the hydrogen-bond network: three helix types (H, G, I), two β types (E, B), two non-regular types (T, S), and unstructured coil (-).

Foldseek 3Di. The Foldseek 3Di string encodes local tertiary geometry as a 20-letter alphabet — one character per residue — derived from the relative positions of nearby Cα atoms. Unlike the amino-acid sequence, 3Di is a direct function of the 3D structure, so two proteins with the same fold have similar 3Di strings even at low sequence identity.

mmCIF coordinates. Structure coordinates are given as an mmCIF _atom_site loop: one row per atom with element, residue name, chain id, sequence number, and x/y/z position in Å. Only the four main-chain atoms per residue are included here; side chains are omitted to keep the record compact.

Sequence. This is the polypeptide sequence — one letter per residue, N-terminus first. Length ranges from a few dozen residues for small domains to over a thousand for large multi-domain proteins.